Protein AF-A0A0C3Q0R7-F1 (afdb_monomer)

Nearest PDB structures (foldseek):
  3c3r-assembly1_A  TM=7.260E-01  e=2.417E-08  unclassified
  6ake-assembly1_A  TM=5.117E-01  e=6.377E+00  Mus musculus
  8oqz-assembly1_C  TM=2.314E-01  e=3.140E+00  Homo sapiens

Structure (mmCIF, N/CA/C/O backbone):
data_AF-A0A0C3Q0R7-F1
#
_entry.id   AF-A0A0C3Q0R7-F1
#
loop_
_atom_site.group_PDB
_atom_site.id
_atom_site.type_symbol
_atom_site.label_atom_id
_atom_site.label_alt_id
_atom_site.label_comp_id
_atom_site.label_asym_id
_atom_site.label_entity_id
_atom_site.label_seq_id
_atom_site.pdbx_PDB_ins_code
_atom_site.Cartn_x
_atom_site.Cartn_y
_atom_site.Cartn_z
_atom_site.occupancy
_atom_site.B_iso_or_equiv
_atom_site.auth_seq_id
_atom_site.auth_comp_id
_atom_site.auth_asym_id
_atom_site.auth_atom_id
_atom_site.pdbx_PDB_model_num
ATOM 1 N N . MET A 1 1 ? -7.349 5.955 12.474 1.00 66.50 1 MET A N 1
ATOM 2 C CA . MET A 1 1 ? -6.092 5.199 12.281 1.00 66.50 1 MET A CA 1
ATOM 3 C C . MET A 1 1 ? -5.450 5.709 11.003 1.00 66.50 1 MET A C 1
ATOM 5 O O . MET A 1 1 ? -6.170 5.816 10.019 1.00 66.50 1 MET A O 1
ATOM 9 N N . ALA A 1 2 ? -4.177 6.105 11.046 1.00 73.62 2 ALA A N 1
ATOM 10 C CA . ALA A 1 2 ? -3.435 6.557 9.869 1.00 73.62 2 ALA A CA 1
ATOM 11 C C . ALA A 1 2 ? -2.392 5.480 9.508 1.00 73.62 2 ALA A C 1
ATOM 13 O O . ALA A 1 2 ? -1.570 5.163 10.379 1.00 73.62 2 ALA A O 1
ATOM 14 N N . PRO A 1 3 ? -2.440 4.911 8.288 1.00 84.31 3 PRO A N 1
ATOM 15 C CA . PRO A 1 3 ? -1.432 3.984 7.781 1.00 84.31 3 PRO A CA 1
ATOM 16 C C . PRO A 1 3 ? -0.025 4.581 7.827 1.00 84.31 3 PRO A C 1
ATOM 18 O O . PRO A 1 3 ? 0.148 5.803 7.906 1.00 84.31 3 PRO A O 1
ATOM 21 N N . TYR A 1 4 ? 0.989 3.721 7.749 1.00 87.12 4 TYR A N 1
ATOM 22 C CA . TYR A 1 4 ? 2.384 4.157 7.690 1.00 87.12 4 TYR A CA 1
ATOM 23 C C . TYR A 1 4 ? 2.623 5.127 6.521 1.00 87.12 4 TYR A C 1
ATOM 25 O O . TYR A 1 4 ? 2.257 4.844 5.380 1.00 87.12 4 TYR A O 1
ATOM 33 N N . GLN A 1 5 ? 3.261 6.269 6.799 1.00 87.81 5 GLN A N 1
ATOM 34 C CA . GLN A 1 5 ? 3.593 7.254 5.774 1.00 87.81 5 GLN A CA 1
ATOM 35 C C . GLN A 1 5 ? 4.971 6.967 5.173 1.00 87.81 5 GLN A C 1
ATOM 37 O O . GLN A 1 5 ? 5.996 7.002 5.857 1.00 87.81 5 GLN A O 1
ATOM 42 N N . TYR A 1 6 ? 5.001 6.731 3.866 1.00 89.56 6 TYR A N 1
ATOM 43 C CA . TYR A 1 6 ? 6.220 6.429 3.129 1.00 89.56 6 TYR A CA 1
ATOM 44 C C . TYR A 1 6 ? 6.870 7.685 2.554 1.00 89.56 6 TYR A C 1
ATOM 46 O O . TYR A 1 6 ? 6.207 8.553 1.981 1.00 89.56 6 TYR A O 1
ATOM 54 N N . GLU A 1 7 ? 8.199 7.740 2.614 1.00 88.81 7 GLU A N 1
ATOM 55 C CA . GLU A 1 7 ? 8.972 8.634 1.755 1.00 88.81 7 GLU A CA 1
ATOM 56 C C . GLU A 1 7 ? 9.060 8.019 0.352 1.00 88.81 7 GLU A C 1
ATOM 58 O O . GLU A 1 7 ? 9.448 6.858 0.198 1.00 88.81 7 GLU A O 1
ATOM 63 N N . LEU A 1 8 ? 8.692 8.794 -0.672 1.00 90.69 8 LEU A N 1
ATOM 64 C CA . LEU A 1 8 ? 8.775 8.345 -2.060 1.00 90.69 8 LEU A CA 1
ATOM 65 C C . LEU A 1 8 ? 10.223 8.431 -2.561 1.00 90.69 8 LEU A C 1
ATOM 67 O O . LEU A 1 8 ? 10.875 9.466 -2.368 1.00 90.69 8 LEU A O 1
ATOM 71 N N . PRO A 1 9 ? 10.742 7.380 -3.219 1.00 91.06 9 PRO A N 1
ATOM 72 C CA . PRO A 1 9 ? 12.088 7.410 -3.764 1.00 91.06 9 PRO A CA 1
ATOM 73 C C . PRO A 1 9 ? 12.166 8.406 -4.931 1.00 91.06 9 PRO A C 1
ATOM 75 O O . PRO A 1 9 ? 11.176 8.752 -5.572 1.00 91.06 9 PRO A O 1
ATOM 78 N N . THR A 1 10 ? 13.374 8.887 -5.224 1.00 90.75 10 THR A N 1
ATOM 79 C CA . THR A 1 10 ? 13.629 9.758 -6.387 1.00 90.75 10 THR A CA 1
ATOM 80 C C . THR A 1 10 ? 14.649 9.111 -7.301 1.00 90.75 10 THR A C 1
ATOM 82 O O . THR A 1 10 ? 15.524 8.386 -6.828 1.00 90.75 10 THR A O 1
ATOM 85 N N . THR A 1 11 ? 14.575 9.422 -8.595 1.00 92.31 11 THR A N 1
ATOM 86 C CA . THR A 1 11 ? 15.391 8.755 -9.613 1.00 92.31 11 THR A CA 1
ATOM 87 C C . THR A 1 11 ? 16.306 9.697 -10.415 1.00 92.31 11 THR A C 1
ATOM 89 O O . THR A 1 11 ? 16.133 10.926 -10.450 1.00 92.31 11 THR A O 1
ATOM 92 N N . GLY A 1 12 ? 17.349 9.121 -11.015 1.00 90.31 12 GLY A N 1
ATOM 93 C CA . GLY A 1 12 ? 18.267 9.744 -11.968 1.00 90.31 12 GLY A CA 1
ATOM 94 C C . GLY A 1 12 ? 17.646 9.963 -13.352 1.00 90.31 12 GLY A C 1
ATOM 95 O O . GLY A 1 12 ? 16.579 9.434 -13.660 1.00 90.31 12 GLY A O 1
ATOM 96 N N . ALA A 1 13 ? 18.292 10.799 -14.170 1.00 91.94 13 ALA A N 1
ATOM 97 C CA . ALA A 1 13 ? 17.911 10.966 -15.574 1.00 91.94 13 ALA A CA 1
ATOM 98 C C . ALA A 1 13 ? 18.444 9.784 -16.384 1.00 91.94 13 ALA A C 1
ATOM 100 O O . ALA A 1 13 ? 19.581 9.384 -16.158 1.00 91.94 13 ALA A O 1
ATOM 101 N N . ILE A 1 14 ? 17.631 9.270 -17.303 1.00 92.44 14 ILE A N 1
ATOM 102 C CA . ILE A 1 14 ? 17.975 8.177 -18.212 1.00 92.44 14 ILE A CA 1
ATOM 103 C C . ILE A 1 14 ? 17.341 8.459 -19.566 1.00 92.44 14 ILE A C 1
ATOM 105 O O . ILE A 1 14 ? 16.272 9.066 -19.629 1.00 92.44 14 ILE A O 1
ATOM 109 N N . SER A 1 15 ? 18.017 7.995 -20.609 1.00 93.31 15 SER A N 1
ATOM 110 C CA . SER A 1 15 ? 17.580 8.038 -21.994 1.00 93.31 15 SER A CA 1
ATOM 111 C C . SER A 1 15 ? 17.579 6.615 -22.546 1.00 93.31 15 SER A C 1
ATOM 113 O O . SER A 1 15 ? 18.623 5.961 -22.592 1.00 93.31 15 SER A O 1
ATOM 115 N N . PHE A 1 16 ? 16.407 6.099 -22.924 1.00 93.69 16 PHE A N 1
ATOM 116 C CA . PHE A 1 16 ? 16.299 4.739 -23.459 1.00 93.69 16 PHE A CA 1
ATOM 117 C C . PHE A 1 16 ? 16.879 4.620 -24.864 1.00 93.69 16 PHE A C 1
ATOM 119 O O . PHE A 1 16 ? 17.366 3.549 -25.211 1.00 93.69 16 PHE A O 1
ATOM 126 N N . THR A 1 17 ? 16.912 5.709 -25.632 1.00 92.19 17 THR A N 1
ATOM 127 C CA . THR A 1 17 ? 17.579 5.761 -26.941 1.00 92.19 17 THR A CA 1
ATOM 128 C C . THR A 1 17 ? 19.101 5.644 -26.830 1.00 92.19 17 THR A C 1
ATOM 130 O O . THR A 1 17 ? 19.757 5.206 -27.769 1.00 92.19 17 THR A O 1
ATOM 133 N N . ASP A 1 18 ? 19.677 6.001 -25.677 1.00 91.06 18 ASP A N 1
ATOM 134 C CA . ASP A 1 18 ? 21.121 5.878 -25.441 1.00 91.06 18 ASP A CA 1
ATOM 135 C C . ASP A 1 18 ? 21.510 4.478 -24.947 1.00 91.06 18 ASP A C 1
ATOM 137 O O . ASP A 1 18 ? 22.647 4.035 -25.135 1.00 91.06 18 ASP A O 1
ATOM 141 N N . ILE A 1 19 ? 20.564 3.786 -24.312 1.00 91.75 19 ILE A N 1
ATOM 142 C CA . ILE A 1 19 ? 20.752 2.467 -23.705 1.00 91.75 19 ILE A CA 1
ATOM 143 C C . ILE A 1 19 ? 20.406 1.344 -24.685 1.00 91.75 19 ILE A C 1
ATOM 145 O O . ILE A 1 19 ? 21.130 0.350 -24.754 1.00 91.75 19 ILE A O 1
ATOM 149 N N . CYS A 1 20 ? 19.296 1.478 -25.409 1.00 93.38 20 CYS A N 1
ATOM 150 C CA . CYS A 1 20 ? 18.787 0.460 -26.318 1.00 93.38 20 CYS A CA 1
ATOM 151 C C . CYS A 1 20 ? 19.314 0.702 -27.732 1.00 93.38 20 CYS A C 1
ATOM 153 O O . CYS A 1 20 ? 19.370 1.832 -28.212 1.00 93.38 20 CYS A O 1
ATOM 155 N N . ILE A 1 21 ? 19.674 -0.380 -28.406 1.00 93.19 21 ILE A N 1
ATOM 156 C CA . ILE A 1 21 ? 20.042 -0.416 -29.812 1.00 93.19 21 ILE A CA 1
ATOM 157 C C . ILE A 1 21 ? 18.885 -1.086 -30.548 1.00 93.19 21 ILE A C 1
ATOM 159 O O . ILE A 1 21 ? 18.604 -2.270 -30.345 1.00 93.19 21 ILE A O 1
ATOM 163 N N . ASP A 1 22 ? 18.235 -0.309 -31.405 1.00 91.94 22 ASP A N 1
ATOM 164 C CA . ASP A 1 22 ? 17.217 -0.776 -32.337 1.00 91.94 22 ASP A CA 1
ATOM 165 C C . ASP A 1 22 ? 17.854 -0.960 -33.718 1.00 91.94 22 ASP A C 1
ATOM 167 O O . ASP A 1 22 ? 18.114 0.006 -34.433 1.00 91.94 22 ASP A O 1
ATOM 171 N N . GLY A 1 23 ? 18.139 -2.213 -34.080 1.00 86.19 23 GLY A N 1
ATOM 172 C CA . GLY A 1 23 ? 18.734 -2.545 -35.377 1.00 86.19 23 GLY A CA 1
ATOM 173 C C . GLY A 1 23 ? 17.768 -2.385 -36.555 1.00 86.19 23 GLY A C 1
ATOM 174 O O . GLY A 1 23 ? 18.213 -2.319 -37.697 1.00 86.19 23 GLY A O 1
ATOM 175 N N . THR A 1 24 ? 16.460 -2.322 -36.289 1.00 87.75 24 THR A N 1
ATOM 176 C CA . THR A 1 24 ? 15.409 -2.228 -37.316 1.00 87.75 24 THR A CA 1
ATOM 177 C C . THR A 1 24 ? 14.938 -0.792 -37.548 1.00 87.75 24 THR A C 1
ATOM 179 O O . THR A 1 24 ? 14.391 -0.488 -38.603 1.00 87.75 24 THR A O 1
ATOM 182 N N . GLY A 1 25 ? 15.132 0.086 -36.561 1.00 88.50 25 GLY A N 1
ATOM 183 C CA . GLY A 1 25 ? 14.628 1.461 -36.536 1.00 88.50 25 GLY A CA 1
ATOM 184 C C . GLY A 1 25 ? 13.137 1.589 -36.189 1.00 88.50 25 GLY A C 1
ATOM 185 O O . GLY A 1 25 ? 12.652 2.712 -36.023 1.00 88.50 25 GLY A O 1
ATOM 186 N N . SER A 1 26 ? 12.416 0.471 -36.043 1.00 91.88 26 SER A N 1
ATOM 187 C CA . SER A 1 26 ? 10.958 0.414 -35.850 1.00 91.88 26 SER A CA 1
ATOM 188 C C . SER A 1 26 ? 10.485 0.940 -34.489 1.00 91.88 26 SER A C 1
ATOM 190 O O . SER A 1 26 ? 9.342 1.371 -34.354 1.00 91.88 26 SER A O 1
ATOM 192 N N . TYR A 1 27 ? 11.353 0.929 -33.479 1.00 92.88 27 TYR A N 1
ATOM 193 C CA . TYR A 1 27 ? 11.039 1.259 -32.087 1.00 92.88 27 TYR A CA 1
ATOM 194 C C . TYR A 1 27 ? 11.544 2.640 -31.659 1.00 92.88 27 TYR A C 1
ATOM 196 O O . TYR A 1 27 ? 11.314 3.053 -30.522 1.00 92.88 27 TYR A O 1
ATOM 204 N N . THR A 1 28 ? 12.192 3.387 -32.558 1.00 92.62 28 THR A N 1
ATOM 205 C CA . THR A 1 28 ? 12.785 4.705 -32.266 1.00 92.62 28 THR A CA 1
ATOM 206 C C . THR A 1 28 ? 11.803 5.658 -31.572 1.00 92.62 28 THR A C 1
ATOM 208 O O . THR A 1 28 ? 12.134 6.245 -30.543 1.00 92.62 28 THR A O 1
ATOM 211 N N . VAL A 1 29 ? 10.574 5.780 -32.090 1.00 94.69 29 VAL A N 1
ATOM 212 C CA . VAL A 1 29 ? 9.539 6.658 -31.512 1.00 94.69 29 VAL A CA 1
ATOM 213 C C . VAL A 1 29 ? 9.119 6.173 -30.121 1.00 94.69 29 VAL A C 1
ATOM 215 O O . VAL A 1 29 ? 9.105 6.960 -29.176 1.00 94.69 29 VAL A O 1
ATOM 218 N N . ALA A 1 30 ? 8.878 4.870 -29.962 1.00 95.44 30 ALA A N 1
ATOM 219 C CA . ALA A 1 30 ? 8.476 4.279 -28.687 1.00 95.44 30 ALA A CA 1
ATOM 220 C C . ALA A 1 30 ? 9.549 4.447 -27.592 1.00 95.44 30 ALA A C 1
ATOM 222 O O . ALA A 1 30 ? 9.221 4.675 -26.427 1.00 95.44 30 ALA A O 1
ATOM 223 N N . LEU A 1 31 ? 10.839 4.394 -27.948 1.00 96.00 31 LEU A N 1
ATOM 224 C CA . LEU A 1 31 ? 11.947 4.641 -27.015 1.00 96.00 31 LEU A CA 1
ATOM 225 C C . LEU A 1 31 ? 12.021 6.112 -26.569 1.00 96.00 31 LEU A C 1
ATOM 227 O O . LEU A 1 31 ? 12.332 6.395 -25.405 1.00 96.00 31 LEU A O 1
ATOM 231 N N . VAL A 1 32 ? 11.709 7.057 -27.462 1.00 96.44 32 VAL A N 1
ATOM 232 C CA . VAL A 1 32 ? 11.604 8.489 -27.125 1.00 96.44 32 VAL A CA 1
ATOM 233 C C . VAL A 1 32 ? 10.407 8.746 -26.205 1.00 96.44 32 VAL A C 1
ATOM 235 O O . VAL A 1 32 ? 10.532 9.469 -25.211 1.00 96.44 32 VAL A O 1
ATOM 238 N N . GLU A 1 33 ? 9.263 8.118 -26.478 1.00 97.12 33 GLU A N 1
ATOM 239 C CA . GLU A 1 33 ? 8.074 8.196 -25.623 1.00 97.12 33 GLU A CA 1
ATOM 240 C C . GLU A 1 33 ? 8.340 7.618 -24.232 1.00 97.12 33 GLU A C 1
ATOM 242 O O . GLU A 1 33 ? 8.071 8.283 -23.232 1.00 97.12 33 GLU A O 1
ATOM 247 N N . ALA A 1 34 ? 8.970 6.442 -24.147 1.00 97.00 34 ALA A N 1
ATOM 248 C CA . ALA A 1 34 ? 9.371 5.836 -22.879 1.00 97.00 34 ALA A CA 1
ATOM 249 C C . ALA A 1 34 ? 10.320 6.744 -22.080 1.00 97.00 34 ALA A C 1
ATOM 251 O O . ALA A 1 34 ? 10.178 6.900 -20.864 1.00 97.00 34 ALA A O 1
ATOM 252 N N . THR A 1 35 ? 11.271 7.388 -22.767 1.00 96.94 35 THR A N 1
ATOM 253 C CA . THR A 1 35 ? 12.201 8.350 -22.158 1.00 96.94 35 THR A CA 1
ATOM 254 C C . THR A 1 35 ? 11.451 9.557 -21.599 1.00 96.94 35 THR A C 1
ATOM 256 O O . THR A 1 35 ? 11.692 9.969 -20.462 1.00 96.94 35 THR A O 1
ATOM 259 N N . THR A 1 36 ? 10.490 10.083 -22.359 1.00 97.44 36 THR A N 1
ATOM 260 C CA . THR A 1 36 ? 9.626 11.195 -21.944 1.00 97.44 36 THR A CA 1
ATOM 261 C C . THR A 1 36 ? 8.755 10.815 -20.744 1.00 97.44 36 THR A C 1
ATOM 263 O O . THR A 1 36 ? 8.732 11.537 -19.746 1.00 97.44 36 THR A O 1
ATOM 266 N N . ALA A 1 37 ? 8.095 9.656 -20.783 1.00 97.38 37 ALA A N 1
ATOM 267 C CA . ALA A 1 37 ? 7.264 9.148 -19.693 1.00 97.38 37 ALA A CA 1
ATOM 268 C C . ALA A 1 37 ? 8.073 8.987 -18.395 1.00 97.38 37 ALA A C 1
ATOM 270 O O . ALA A 1 37 ? 7.668 9.457 -17.327 1.00 97.38 37 ALA A O 1
ATOM 271 N N . ARG A 1 38 ? 9.282 8.424 -18.493 1.00 96.31 38 ARG A N 1
ATOM 272 C CA . ARG A 1 38 ? 10.194 8.291 -17.354 1.00 96.31 38 ARG A CA 1
ATOM 273 C C . ARG A 1 38 ? 10.691 9.645 -16.834 1.00 96.31 38 ARG A C 1
ATOM 275 O O . ARG A 1 38 ? 10.820 9.842 -15.622 1.00 96.31 38 ARG A O 1
ATOM 282 N N . ALA A 1 39 ? 10.976 10.593 -17.727 1.00 96.50 39 ALA A N 1
ATOM 283 C CA . ALA A 1 39 ? 11.376 11.950 -17.359 1.00 96.50 39 ALA A CA 1
ATOM 284 C C . ALA A 1 39 ? 10.256 12.689 -16.607 1.00 96.50 39 ALA A C 1
ATOM 286 O O . ALA A 1 39 ? 10.538 13.357 -15.607 1.00 96.50 39 ALA A O 1
ATOM 287 N N . ASN A 1 40 ? 9.000 12.500 -17.019 1.00 96.44 40 ASN A N 1
ATOM 288 C CA . ASN A 1 40 ? 7.822 13.028 -16.331 1.00 96.44 40 ASN A CA 1
ATOM 289 C C . ASN A 1 40 ? 7.688 12.445 -14.919 1.00 96.44 40 ASN A C 1
ATOM 291 O O . ASN A 1 40 ? 7.552 13.210 -13.960 1.00 96.44 40 ASN A O 1
ATOM 295 N N . LEU A 1 41 ? 7.832 11.121 -14.765 1.00 96.31 41 LEU A N 1
ATOM 296 C CA . LEU A 1 41 ? 7.839 10.463 -13.453 1.00 96.31 41 LEU A CA 1
ATOM 297 C C . LEU A 1 41 ? 8.922 11.052 -12.540 1.00 96.31 41 LEU A C 1
ATOM 299 O O . LEU A 1 41 ? 8.651 11.447 -11.406 1.00 96.31 41 LEU A O 1
ATOM 303 N N . ARG A 1 42 ? 10.150 11.192 -13.049 1.00 95.06 42 ARG A N 1
ATOM 304 C CA . ARG A 1 42 ? 11.252 11.822 -12.311 1.00 95.06 42 ARG A CA 1
ATOM 305 C C . ARG A 1 42 ? 10.936 13.260 -11.902 1.00 95.06 42 ARG A C 1
ATOM 307 O O . ARG A 1 42 ? 11.277 13.647 -10.783 1.00 95.06 42 ARG A O 1
ATOM 314 N N . SER A 1 43 ? 10.365 14.054 -12.807 1.00 94.31 43 SER A N 1
ATOM 315 C CA . SER A 1 43 ? 10.031 15.459 -12.557 1.00 94.31 43 SER A CA 1
ATOM 316 C C . SER A 1 43 ? 9.031 15.577 -11.410 1.00 94.31 43 SER A C 1
ATOM 318 O O . SER A 1 43 ? 9.299 16.271 -10.433 1.00 94.31 43 SER A O 1
ATOM 320 N N . ILE A 1 44 ? 7.958 14.785 -11.456 1.00 94.25 44 ILE A N 1
ATOM 321 C CA . ILE A 1 44 ? 6.906 14.788 -10.437 1.00 94.25 44 ILE A CA 1
ATOM 322 C C . ILE A 1 44 ? 7.430 14.282 -9.088 1.00 94.25 44 ILE A C 1
ATOM 324 O O . ILE A 1 44 ? 7.128 14.873 -8.055 1.00 94.25 44 ILE A O 1
ATOM 328 N N . LEU A 1 45 ? 8.275 13.246 -9.059 1.00 92.75 45 LEU A N 1
ATOM 329 C CA . LEU A 1 45 ? 8.886 12.777 -7.805 1.00 92.75 45 LEU A CA 1
ATOM 330 C C . LEU A 1 45 ? 9.828 13.822 -7.191 1.00 92.75 45 LEU A C 1
ATOM 332 O O . LEU A 1 45 ? 9.906 13.960 -5.968 1.00 92.75 45 LEU A O 1
ATOM 336 N N . LYS A 1 46 ? 10.545 14.583 -8.026 1.00 90.94 46 LYS A N 1
ATOM 337 C CA . LYS A 1 46 ? 11.366 15.707 -7.565 1.00 90.94 46 LYS A CA 1
ATOM 338 C C . LYS A 1 46 ? 10.510 16.859 -7.049 1.00 90.94 46 LYS A C 1
ATOM 340 O O . LYS A 1 46 ? 10.839 17.393 -5.994 1.00 90.94 46 LYS A O 1
ATOM 345 N N . GLU A 1 47 ? 9.455 17.222 -7.768 1.00 90.06 47 GLU A N 1
ATOM 346 C CA . GLU A 1 47 ? 8.487 18.246 -7.370 1.00 90.06 47 GLU A CA 1
ATOM 347 C C . GLU A 1 47 ? 7.869 17.883 -6.016 1.00 90.06 47 GLU A C 1
ATOM 349 O O . GLU A 1 47 ? 7.979 18.652 -5.069 1.00 90.06 47 GLU A O 1
ATOM 354 N N . HIS A 1 48 ? 7.372 16.654 -5.866 1.00 88.31 48 HIS A N 1
ATOM 355 C CA . HIS A 1 48 ? 6.814 16.137 -4.615 1.00 88.31 48 HIS A CA 1
ATOM 356 C C . HIS A 1 48 ? 7.813 16.160 -3.445 1.00 88.31 48 HIS A C 1
ATOM 358 O O . HIS A 1 48 ? 7.428 16.377 -2.297 1.00 88.31 48 HIS A O 1
ATOM 364 N N . LYS A 1 49 ? 9.107 15.929 -3.705 1.00 85.62 49 LYS A N 1
ATOM 365 C CA . LYS A 1 49 ? 10.144 15.966 -2.663 1.00 85.62 49 LYS A CA 1
ATOM 366 C C . LYS A 1 49 ? 10.438 17.383 -2.151 1.00 85.62 49 LYS A C 1
ATOM 368 O O . LYS A 1 49 ? 10.758 17.527 -0.975 1.00 85.62 49 LYS A O 1
ATOM 373 N N . HIS A 1 50 ? 10.398 18.393 -3.021 1.00 81.12 50 HIS A N 1
ATOM 374 C CA . HIS A 1 50 ? 10.780 19.772 -2.676 1.00 81.12 50 HIS A CA 1
ATOM 375 C C . HIS A 1 50 ? 9.576 20.702 -2.472 1.00 81.12 50 HIS A C 1
ATOM 377 O O . HIS A 1 50 ? 9.741 21.806 -1.961 1.00 81.12 50 HIS A O 1
ATOM 383 N N . GLY A 1 51 ? 8.379 20.276 -2.874 1.00 75.06 51 GLY A N 1
ATOM 384 C CA . GLY A 1 51 ? 7.149 21.036 -2.727 1.00 75.06 51 GLY A CA 1
ATOM 385 C C . GLY A 1 51 ? 6.742 21.170 -1.263 1.00 75.06 51 GLY A C 1
ATOM 386 O O . GLY A 1 51 ? 6.662 20.183 -0.537 1.00 75.06 51 GLY A O 1
ATOM 387 N N . ALA A 1 52 ? 6.461 22.403 -0.843 1.00 62.44 52 ALA A N 1
ATOM 388 C CA . ALA A 1 52 ? 5.944 22.720 0.490 1.00 62.44 52 ALA A CA 1
ATOM 389 C C . ALA A 1 52 ? 4.402 22.655 0.579 1.00 62.44 52 ALA A C 1
ATOM 391 O O . ALA A 1 52 ? 3.844 22.934 1.636 1.00 62.44 52 ALA A O 1
ATOM 392 N N . GLY A 1 53 ? 3.721 22.331 -0.528 1.00 67.69 53 GLY A N 1
ATOM 393 C CA . GLY A 1 53 ? 2.259 22.319 -0.642 1.00 67.69 53 GLY A CA 1
ATOM 394 C C . GLY A 1 53 ? 1.613 20.947 -0.433 1.00 67.69 53 GLY A C 1
ATOM 395 O O . GLY A 1 53 ? 2.270 19.966 -0.077 1.00 67.69 53 GLY A O 1
ATOM 396 N N . GLU A 1 54 ? 0.302 20.892 -0.679 1.00 74.38 54 GLU A N 1
ATOM 397 C CA . GLU A 1 54 ? -0.477 19.654 -0.644 1.00 74.38 54 GLU A CA 1
ATOM 398 C C . GLU A 1 54 ? 0.097 18.621 -1.624 1.00 74.38 54 GLU A C 1
ATOM 400 O O . GLU A 1 54 ? 0.417 18.917 -2.778 1.00 74.38 54 GLU A O 1
ATOM 405 N N . LYS A 1 55 ? 0.271 17.393 -1.137 1.00 84.12 55 LYS A N 1
ATOM 406 C CA . LYS A 1 55 ? 0.911 16.318 -1.892 1.00 84.12 55 LYS A CA 1
ATOM 407 C C . LYS A 1 55 ? -0.114 15.603 -2.764 1.00 84.12 55 LYS A C 1
ATOM 409 O O . LYS A 1 55 ? -0.911 14.811 -2.269 1.00 84.12 55 LYS A O 1
ATOM 414 N N . ASP A 1 56 ? -0.040 15.835 -4.070 1.00 89.38 56 ASP A N 1
ATOM 415 C CA . ASP A 1 56 ? -0.887 15.160 -5.055 1.00 89.38 56 ASP A CA 1
ATOM 416 C C . ASP A 1 56 ? -0.348 13.759 -5.403 1.00 89.38 56 ASP A C 1
ATOM 418 O O . ASP A 1 56 ? 0.381 13.549 -6.379 1.00 89.38 56 ASP A O 1
ATOM 422 N N . TYR A 1 57 ? -0.715 12.770 -4.585 1.00 93.94 57 TYR A N 1
ATOM 423 C CA . TYR A 1 57 ? -0.378 11.366 -4.836 1.00 93.94 57 TYR A CA 1
ATOM 424 C C . TYR A 1 57 ? -1.116 10.780 -6.048 1.00 93.94 57 TYR A C 1
ATOM 426 O O . TYR A 1 57 ? -0.616 9.837 -6.662 1.00 93.94 57 TYR A O 1
ATOM 434 N N . LEU A 1 58 ? -2.267 11.339 -6.443 1.00 94.88 58 LEU A N 1
ATOM 435 C CA . LEU A 1 58 ? -3.018 10.873 -7.611 1.00 94.88 58 LEU A CA 1
ATOM 436 C C . LEU A 1 58 ? -2.239 11.151 -8.901 1.00 94.88 58 LEU A C 1
ATOM 438 O O . LEU A 1 58 ? -2.173 10.290 -9.781 1.00 94.88 58 LEU A O 1
ATOM 442 N N . ARG A 1 59 ? -1.605 12.325 -9.006 1.00 95.44 59 ARG A N 1
ATOM 443 C CA . ARG A 1 59 ? -0.720 12.667 -10.128 1.00 95.44 59 ARG A CA 1
ATOM 444 C C . ARG A 1 59 ? 0.477 11.720 -10.223 1.00 95.44 59 ARG A C 1
ATOM 446 O O . ARG A 1 59 ? 0.861 11.341 -11.330 1.00 95.44 59 ARG A O 1
ATOM 453 N N . ILE A 1 60 ? 1.028 11.287 -9.089 1.00 95.69 60 ILE A N 1
ATOM 454 C CA . ILE A 1 60 ? 2.120 10.301 -9.044 1.00 95.69 60 ILE A CA 1
ATOM 455 C C . ILE A 1 60 ? 1.643 8.944 -9.558 1.00 95.69 60 ILE A C 1
ATOM 457 O O . ILE A 1 60 ? 2.285 8.387 -10.445 1.00 95.69 60 ILE A O 1
ATOM 461 N N . ILE A 1 61 ? 0.504 8.454 -9.057 1.00 97.25 61 ILE A N 1
ATOM 462 C CA . ILE A 1 61 ? -0.103 7.182 -9.482 1.00 97.25 61 ILE A CA 1
ATOM 463 C C . ILE A 1 61 ? -0.339 7.187 -10.994 1.00 97.25 61 ILE A C 1
ATOM 465 O O . ILE A 1 61 ? 0.194 6.332 -11.692 1.00 97.25 61 ILE A O 1
ATOM 469 N N . LYS A 1 62 ? -1.028 8.208 -11.523 1.00 97.31 62 LYS A N 1
ATOM 470 C CA . LYS A 1 62 ? -1.310 8.329 -12.964 1.00 97.31 62 LYS A CA 1
ATOM 471 C C . LYS A 1 62 ? -0.042 8.347 -13.817 1.00 97.31 62 LYS A C 1
ATOM 473 O O . LYS A 1 62 ? -0.016 7.765 -14.896 1.00 97.31 62 LYS A O 1
ATOM 478 N N . THR A 1 63 ? 1.005 9.021 -13.348 1.00 97.00 63 THR A N 1
ATOM 479 C CA . THR A 1 63 ? 2.271 9.105 -14.089 1.00 97.00 63 THR A CA 1
ATOM 480 C C . THR A 1 63 ? 3.024 7.778 -14.065 1.00 97.00 63 THR A C 1
ATOM 482 O O . THR A 1 63 ? 3.577 7.375 -15.085 1.00 97.00 63 THR A O 1
ATOM 485 N N . ALA A 1 64 ? 3.037 7.084 -12.925 1.00 96.88 64 ALA A N 1
ATOM 486 C CA . ALA A 1 64 ? 3.621 5.752 -12.819 1.00 96.88 64 ALA A CA 1
ATOM 487 C C . ALA A 1 64 ? 2.856 4.742 -13.691 1.00 96.88 64 ALA A C 1
ATOM 489 O O . ALA A 1 64 ? 3.485 4.030 -14.469 1.00 96.88 64 ALA A O 1
ATOM 490 N N . ASP A 1 65 ? 1.521 4.751 -13.645 1.00 96.50 65 ASP A N 1
ATOM 491 C CA . ASP A 1 65 ? 0.662 3.909 -14.487 1.00 96.50 65 ASP A CA 1
ATOM 492 C C . ASP A 1 65 ? 0.870 4.183 -15.984 1.00 96.50 65 ASP A C 1
ATOM 494 O O . ASP A 1 65 ? 0.867 3.252 -16.782 1.00 96.50 65 ASP A O 1
ATOM 498 N N . GLY A 1 66 ? 1.109 5.440 -16.374 1.00 96.88 66 GLY A N 1
ATOM 499 C CA . GLY A 1 66 ? 1.454 5.794 -17.753 1.00 96.88 66 GLY A CA 1
ATOM 500 C C . GLY A 1 66 ? 2.844 5.313 -18.183 1.00 96.88 66 GLY A C 1
ATOM 501 O O . GLY A 1 66 ? 3.056 5.018 -19.353 1.00 96.88 66 GLY A O 1
ATOM 502 N N . TYR A 1 67 ? 3.796 5.204 -17.253 1.00 97.94 67 TYR A N 1
ATOM 503 C CA . TYR A 1 67 ? 5.156 4.747 -17.546 1.00 97.94 67 TYR A CA 1
ATOM 504 C C . TYR A 1 67 ? 5.297 3.216 -17.558 1.00 97.94 67 TYR A C 1
ATOM 506 O O . TYR A 1 67 ? 6.063 2.679 -18.360 1.00 97.94 67 TYR A O 1
ATOM 514 N N . LEU A 1 68 ? 4.561 2.503 -16.700 1.00 97.75 68 LEU A N 1
ATOM 515 C CA . LEU A 1 68 ? 4.677 1.049 -16.540 1.00 97.75 68 LEU A CA 1
ATOM 516 C C . LEU A 1 68 ? 4.591 0.260 -17.864 1.00 97.75 68 LEU A C 1
ATOM 518 O O . LEU A 1 68 ? 5.464 -0.583 -18.084 1.00 97.75 68 LEU A O 1
ATOM 522 N N . PRO A 1 69 ? 3.632 0.524 -18.775 1.00 97.81 69 PRO A N 1
ATOM 523 C CA . PRO A 1 69 ? 3.559 -0.179 -20.055 1.00 97.81 69 PRO A CA 1
ATOM 524 C C . PRO A 1 69 ? 4.842 -0.063 -20.882 1.00 97.81 69 PRO A C 1
ATOM 526 O O . PRO A 1 69 ? 5.275 -1.054 -21.463 1.00 97.81 69 PRO A O 1
ATOM 529 N N . HIS A 1 70 ? 5.487 1.109 -20.882 1.00 97.38 70 HIS A N 1
ATOM 530 C CA . HIS A 1 70 ? 6.715 1.343 -21.640 1.00 97.38 70 HIS A CA 1
ATOM 531 C C . HIS A 1 70 ? 7.895 0.524 -21.110 1.00 97.38 70 HIS A C 1
ATOM 533 O O . HIS A 1 70 ? 8.645 -0.062 -21.887 1.00 97.38 70 HIS A O 1
ATOM 539 N N . ILE A 1 71 ? 8.085 0.461 -19.788 1.00 96.94 71 ILE A N 1
ATOM 540 C CA . ILE A 1 71 ? 9.190 -0.333 -19.233 1.00 96.94 71 ILE A CA 1
ATOM 541 C C . ILE A 1 71 ? 8.941 -1.836 -19.414 1.00 96.94 71 ILE A C 1
ATOM 543 O O . ILE A 1 71 ? 9.876 -2.566 -19.740 1.00 96.94 71 ILE A O 1
ATOM 547 N N . TYR A 1 72 ? 7.689 -2.297 -19.300 1.00 97.12 72 TYR A N 1
ATOM 548 C CA . TYR A 1 72 ? 7.336 -3.685 -19.616 1.00 97.12 72 TYR A CA 1
ATOM 549 C C . TYR A 1 72 ? 7.593 -4.023 -21.087 1.00 97.12 72 TYR A C 1
ATOM 551 O O . TYR A 1 72 ? 8.183 -5.066 -21.366 1.00 97.12 72 TYR A O 1
ATOM 559 N N . SER A 1 73 ? 7.205 -3.152 -22.025 1.00 96.06 73 SER A N 1
ATOM 560 C CA . SER A 1 73 ? 7.430 -3.394 -23.453 1.00 96.06 73 SER A CA 1
ATOM 561 C C . SER A 1 73 ? 8.917 -3.421 -23.796 1.00 96.06 73 SER A C 1
ATOM 563 O O . SER A 1 73 ? 9.351 -4.301 -24.531 1.00 96.06 73 SER A O 1
ATOM 565 N N . ILE A 1 74 ? 9.725 -2.526 -23.215 1.00 96.06 74 ILE A N 1
ATOM 566 C CA . ILE A 1 74 ? 11.182 -2.536 -23.412 1.00 96.06 74 ILE A CA 1
ATOM 567 C C . ILE A 1 74 ? 11.788 -3.844 -22.887 1.00 96.06 74 ILE A C 1
ATOM 569 O O . ILE A 1 74 ? 12.576 -4.470 -23.592 1.00 96.06 74 ILE A O 1
ATOM 573 N N . ILE A 1 75 ? 11.407 -4.292 -21.684 1.00 95.62 75 ILE A N 1
ATOM 574 C CA . ILE A 1 75 ? 11.881 -5.571 -21.126 1.00 95.62 75 ILE A CA 1
ATOM 575 C C . ILE A 1 75 ? 11.496 -6.742 -22.041 1.00 95.62 75 ILE A C 1
ATOM 577 O O . ILE A 1 75 ? 12.331 -7.612 -22.301 1.00 95.62 75 ILE A O 1
ATOM 581 N N . ALA A 1 76 ? 10.265 -6.755 -22.556 1.00 95.56 76 ALA A N 1
ATOM 582 C CA . ALA A 1 76 ? 9.786 -7.795 -23.460 1.00 95.56 76 ALA A CA 1
ATOM 583 C C . ALA A 1 76 ? 10.574 -7.817 -24.780 1.00 95.56 76 ALA A C 1
ATOM 585 O O . ALA A 1 76 ? 11.085 -8.870 -25.153 1.00 95.56 76 ALA A O 1
ATOM 586 N N . CYS A 1 77 ? 10.757 -6.667 -25.437 1.00 94.94 77 CYS A N 1
ATOM 587 C CA . CYS A 1 77 ? 11.525 -6.564 -26.681 1.00 94.94 77 CYS A CA 1
ATOM 588 C C . CYS A 1 77 ? 12.999 -6.948 -26.493 1.00 94.94 77 CYS A C 1
ATOM 590 O O . CYS A 1 77 ? 13.574 -7.613 -27.352 1.00 94.94 77 CYS A O 1
ATOM 592 N N . VAL A 1 78 ? 13.614 -6.584 -25.361 1.00 93.94 78 VAL A N 1
ATOM 593 C CA . VAL A 1 78 ? 14.988 -7.008 -25.039 1.00 93.94 78 VAL A CA 1
ATOM 594 C C . VAL A 1 78 ? 15.062 -8.519 -24.818 1.00 93.94 78 VAL A C 1
ATOM 596 O O . VAL A 1 78 ? 15.982 -9.171 -25.303 1.00 93.94 78 VAL A O 1
ATOM 599 N N . THR A 1 79 ? 14.077 -9.099 -24.132 1.00 92.38 79 THR A N 1
ATOM 600 C CA . THR A 1 79 ? 14.020 -10.550 -23.884 1.00 92.38 79 THR A CA 1
ATOM 601 C C . THR A 1 79 ? 13.763 -11.341 -25.172 1.00 92.38 79 THR A C 1
ATOM 603 O O . THR A 1 79 ? 14.304 -12.431 -25.337 1.00 92.38 79 THR A O 1
ATOM 606 N N . ALA A 1 80 ? 12.978 -10.785 -26.099 1.00 93.62 80 ALA A N 1
ATOM 607 C CA . ALA A 1 80 ? 12.723 -11.355 -27.421 1.00 93.62 80 ALA A CA 1
ATOM 608 C C . ALA A 1 80 ? 13.899 -11.180 -28.404 1.00 93.62 80 ALA A C 1
ATOM 610 O O . ALA A 1 80 ? 13.895 -11.786 -29.473 1.00 93.62 80 ALA A O 1
ATOM 611 N N . GLY A 1 81 ? 14.906 -10.369 -28.058 1.00 91.50 81 GLY A N 1
ATOM 612 C CA . GLY A 1 81 ? 16.045 -10.062 -28.927 1.00 91.50 81 GLY A CA 1
ATOM 613 C C . GLY A 1 81 ? 15.746 -9.041 -30.030 1.00 91.50 81 GLY A C 1
ATOM 614 O O . GLY A 1 81 ? 16.576 -8.845 -30.914 1.00 91.50 81 GLY A O 1
ATOM 615 N N . GLU A 1 82 ? 14.589 -8.376 -29.984 1.00 93.25 82 GLU A N 1
ATOM 616 C CA . GLU A 1 82 ? 14.219 -7.302 -30.917 1.00 93.25 82 GLU A CA 1
ATOM 617 C C . GLU A 1 82 ? 14.977 -6.002 -30.620 1.00 93.25 82 GLU A C 1
ATOM 619 O O . GLU A 1 82 ? 15.333 -5.252 -31.528 1.00 93.25 82 GLU A O 1
ATOM 624 N N . LEU A 1 83 ? 15.255 -5.755 -29.337 1.00 94.00 83 LEU A N 1
ATOM 625 C CA . LEU A 1 83 ? 16.138 -4.691 -28.875 1.00 94.00 83 LEU A CA 1
ATOM 626 C C . LEU A 1 83 ? 17.383 -5.305 -28.242 1.00 94.00 83 LEU A C 1
ATOM 628 O O . LEU A 1 83 ? 17.301 -6.271 -27.486 1.00 94.00 83 LEU A O 1
ATOM 632 N N . SER A 1 84 ? 18.541 -4.703 -28.491 1.00 92.31 84 SER A N 1
ATOM 633 C CA . SER A 1 84 ? 19.779 -5.055 -27.788 1.00 92.31 84 SER A CA 1
ATOM 634 C C . SER A 1 84 ? 20.213 -3.919 -26.865 1.00 92.31 84 SER A C 1
ATOM 636 O O . SER A 1 84 ? 19.853 -2.763 -27.067 1.00 92.31 84 SER A O 1
ATOM 638 N N . LEU A 1 85 ? 20.953 -4.233 -25.803 1.00 91.19 85 LEU A N 1
ATOM 639 C CA . LEU A 1 85 ? 21.445 -3.234 -24.854 1.00 91.19 85 LEU A CA 1
ATOM 640 C C . LEU A 1 85 ? 22.884 -2.858 -25.213 1.00 91.19 85 LEU A C 1
ATOM 642 O O . LEU A 1 85 ? 23.739 -3.732 -25.333 1.00 91.19 85 LEU A O 1
ATOM 646 N N . ARG A 1 86 ? 23.167 -1.556 -25.347 1.00 88.06 86 ARG A N 1
ATOM 647 C CA . ARG A 1 86 ? 24.520 -1.041 -25.629 1.00 88.06 86 ARG A CA 1
ATOM 648 C C . ARG A 1 86 ? 25.499 -1.354 -24.497 1.00 88.06 86 ARG A C 1
ATOM 650 O O . ARG A 1 86 ? 26.666 -1.638 -24.738 1.00 88.06 86 ARG A O 1
ATOM 657 N N . ALA A 1 87 ? 25.012 -1.271 -23.266 1.00 82.44 87 ALA A N 1
ATOM 658 C CA . ALA A 1 87 ? 25.710 -1.635 -22.043 1.00 82.44 87 ALA A CA 1
ATOM 659 C C . ALA A 1 87 ? 24.672 -2.047 -20.992 1.00 82.44 87 ALA A C 1
ATOM 661 O O . ALA A 1 87 ? 23.480 -1.782 -21.162 1.00 82.44 87 ALA A O 1
ATOM 662 N N . SER A 1 88 ? 25.116 -2.662 -19.892 1.00 82.19 88 SER A N 1
ATOM 663 C CA . SER A 1 88 ? 24.227 -2.941 -18.759 1.00 82.19 88 SER A CA 1
ATOM 664 C C . SER A 1 88 ? 23.654 -1.620 -18.222 1.00 82.19 88 SER A C 1
ATOM 666 O O . SER A 1 88 ? 24.430 -0.769 -17.776 1.00 82.19 88 SER A O 1
ATOM 668 N N . PRO A 1 89 ? 22.329 -1.395 -18.296 1.00 86.88 89 PRO A N 1
ATOM 669 C CA . PRO A 1 89 ? 21.747 -0.123 -17.908 1.00 86.88 89 PRO A CA 1
ATOM 670 C C . PRO A 1 89 ? 21.782 0.034 -16.396 1.00 86.88 89 PRO A C 1
ATOM 672 O O . PRO A 1 89 ? 21.320 -0.843 -15.667 1.00 86.88 89 PRO A O 1
ATOM 675 N N . VAL A 1 90 ? 22.297 1.170 -15.933 1.00 88.81 90 VAL A N 1
ATOM 676 C CA . VAL A 1 90 ? 22.419 1.484 -14.510 1.00 88.81 90 VAL A CA 1
ATOM 677 C C . VAL A 1 90 ? 21.387 2.534 -14.127 1.00 88.81 90 VAL A C 1
ATOM 679 O O . VAL A 1 90 ? 21.400 3.654 -14.638 1.00 88.81 90 VAL A O 1
ATOM 682 N N . PHE A 1 91 ? 20.497 2.172 -13.205 1.00 89.81 91 PHE A N 1
ATOM 683 C CA . PHE A 1 91 ? 19.432 3.037 -12.719 1.00 89.81 91 PHE A CA 1
ATOM 684 C C . PHE A 1 91 ? 19.767 3.574 -11.334 1.00 89.81 91 PHE A C 1
ATOM 686 O O . PHE A 1 91 ? 19.923 2.815 -10.383 1.00 89.81 91 PHE A O 1
ATOM 693 N N . SER A 1 92 ? 19.835 4.899 -11.212 1.00 90.12 92 SER A N 1
ATOM 694 C CA . SER A 1 92 ? 20.113 5.558 -9.936 1.00 90.12 92 SER A CA 1
ATOM 695 C C . SER A 1 92 ? 18.815 5.875 -9.200 1.00 90.12 92 SER A C 1
ATOM 697 O O . SER A 1 92 ? 18.054 6.750 -9.631 1.00 90.12 92 SER A O 1
ATOM 699 N N . TRP A 1 93 ? 18.566 5.196 -8.082 1.00 91.06 93 TRP A N 1
ATOM 700 C CA . TRP A 1 93 ? 17.392 5.397 -7.229 1.00 91.06 93 TRP A CA 1
ATOM 701 C C . TRP A 1 93 ? 17.809 5.719 -5.796 1.00 91.06 93 TRP A C 1
ATOM 703 O O . TRP A 1 93 ? 18.862 5.306 -5.326 1.00 91.06 93 TRP A O 1
ATOM 713 N N . ARG A 1 94 ? 17.002 6.509 -5.087 1.00 87.62 94 ARG A N 1
ATOM 714 C CA . ARG A 1 94 ? 17.221 6.781 -3.660 1.00 87.62 94 ARG A CA 1
ATOM 715 C C . ARG A 1 94 ? 16.516 5.747 -2.800 1.00 87.62 94 ARG A C 1
ATOM 717 O O . ARG A 1 94 ? 15.301 5.615 -2.929 1.00 87.62 94 ARG A O 1
ATOM 724 N N . SER A 1 95 ? 17.254 5.123 -1.884 1.00 82.56 95 SER A N 1
ATOM 725 C CA . SER A 1 95 ? 16.660 4.248 -0.877 1.00 82.56 95 SER A CA 1
ATOM 726 C C . SER A 1 95 ? 15.920 5.047 0.193 1.00 82.56 95 SER A C 1
ATOM 728 O O . SER A 1 95 ? 16.385 6.111 0.630 1.00 82.56 95 SER A O 1
ATOM 730 N N . THR A 1 96 ? 14.742 4.556 0.590 1.00 84.19 96 THR A N 1
ATOM 731 C CA . THR A 1 96 ? 13.865 5.219 1.570 1.00 84.19 96 THR A CA 1
ATOM 732 C C . THR A 1 96 ? 13.634 4.409 2.843 1.00 84.19 96 THR A C 1
ATOM 734 O O . THR A 1 96 ? 13.297 5.013 3.867 1.00 84.19 96 THR A O 1
ATOM 737 N N . LEU A 1 97 ? 13.875 3.090 2.819 1.00 76.62 97 LEU A N 1
ATOM 738 C CA . LEU A 1 97 ? 13.717 2.201 3.977 1.00 76.62 97 LEU A CA 1
ATOM 739 C C . LEU A 1 97 ? 15.036 1.682 4.564 1.00 76.62 97 LEU A C 1
ATOM 741 O O . LEU A 1 97 ? 14.978 1.012 5.593 1.00 76.62 97 LEU A O 1
ATOM 745 N N . SER A 1 98 ? 16.199 1.996 3.989 1.00 75.12 98 SER A N 1
ATOM 746 C CA . SER A 1 98 ? 17.486 1.710 4.635 1.00 75.12 98 SER A CA 1
ATOM 747 C C . SER A 1 98 ? 17.639 2.502 5.940 1.00 75.12 98 SER A C 1
ATOM 749 O O . SER A 1 98 ? 17.235 3.673 6.016 1.00 75.12 98 SER A O 1
ATOM 751 N N . SER A 1 99 ? 18.216 1.881 6.973 1.00 63.41 99 SER A N 1
ATOM 752 C CA . SER A 1 99 ? 18.492 2.552 8.241 1.00 63.41 99 SER A CA 1
ATOM 753 C C . SER A 1 99 ? 19.447 3.730 8.022 1.00 63.41 99 SER A C 1
ATOM 755 O O . SER A 1 99 ? 20.270 3.763 7.102 1.00 63.41 99 SER A O 1
ATOM 757 N N . ARG A 1 100 ? 19.218 4.794 8.794 1.00 62.66 100 ARG A N 1
ATOM 758 C CA . ARG A 1 100 ? 19.879 6.088 8.625 1.00 62.66 100 ARG A CA 1
ATOM 759 C C . ARG A 1 100 ? 20.769 6.326 9.830 1.00 62.66 100 ARG A C 1
ATOM 761 O O . ARG A 1 100 ? 20.264 6.420 10.945 1.00 62.66 100 ARG A O 1
ATOM 768 N N . GLY A 1 101 ? 22.058 6.543 9.595 1.00 50.16 101 GLY A N 1
ATOM 769 C CA . GLY A 1 101 ? 22.858 7.334 10.523 1.00 50.16 101 GLY A CA 1
ATOM 770 C C . GLY A 1 101 ? 22.329 8.774 10.553 1.00 50.16 101 GLY A C 1
ATOM 771 O O . GLY A 1 101 ? 21.874 9.296 9.535 1.00 50.16 101 GLY A O 1
ATOM 772 N N . PHE A 1 102 ? 22.397 9.435 11.710 1.00 42.75 102 PHE A N 1
ATOM 773 C CA . PHE A 1 102 ? 21.816 10.765 11.972 1.00 42.75 102 PHE A CA 1
ATOM 774 C C . PHE A 1 102 ? 22.343 11.902 11.056 1.00 42.75 102 PHE A C 1
ATOM 776 O O . PHE A 1 102 ? 21.817 13.012 11.097 1.00 42.75 102 PHE A O 1
ATOM 783 N N . ALA A 1 103 ? 23.362 11.646 10.222 1.00 38.62 103 ALA A N 1
ATOM 784 C CA . ALA A 1 103 ? 24.096 12.653 9.451 1.00 38.62 103 ALA A CA 1
ATOM 785 C C . ALA A 1 103 ? 24.151 12.426 7.924 1.00 38.62 103 ALA A C 1
ATOM 787 O O . ALA A 1 103 ? 24.672 13.289 7.216 1.00 38.62 103 ALA A O 1
ATOM 788 N N . THR A 1 104 ? 23.632 11.317 7.382 1.00 47.00 104 THR A N 1
ATOM 789 C CA . THR A 1 104 ? 23.838 10.995 5.956 1.00 47.00 104 THR A CA 1
ATOM 790 C C . THR A 1 104 ? 22.556 11.199 5.141 1.00 47.00 104 THR A C 1
ATOM 792 O O . THR A 1 104 ? 21.537 10.568 5.435 1.00 47.00 104 THR A O 1
ATOM 795 N N . PRO A 1 105 ? 22.554 12.063 4.105 1.00 52.50 105 PRO A N 1
ATOM 796 C CA . PRO A 1 105 ? 21.421 12.151 3.189 1.00 52.50 105 PRO A CA 1
ATOM 797 C C . PRO A 1 105 ? 21.213 10.803 2.486 1.00 52.50 105 PRO A C 1
ATOM 799 O O . PRO A 1 105 ? 22.190 10.136 2.158 1.00 52.50 105 PRO A O 1
ATOM 802 N N . SER A 1 106 ? 19.949 10.431 2.230 1.00 59.75 106 SER A N 1
ATOM 803 C CA . SER A 1 106 ? 19.560 9.201 1.510 1.00 59.75 106 SER A CA 1
ATOM 804 C C . SER A 1 106 ? 20.512 8.928 0.340 1.00 59.75 106 SER A C 1
ATOM 806 O O . SER A 1 106 ? 20.580 9.731 -0.606 1.00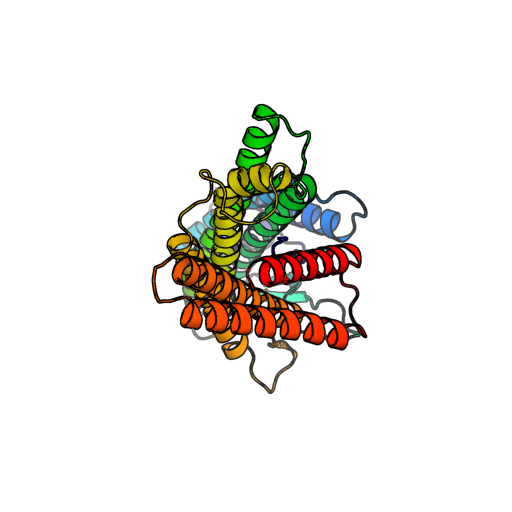 59.75 106 SER A O 1
ATOM 808 N N . SER A 1 107 ? 21.280 7.839 0.445 1.00 65.75 107 SER A N 1
ATOM 809 C CA . SER A 1 107 ? 22.258 7.450 -0.562 1.00 65.75 107 SER A CA 1
ATOM 810 C C . SER A 1 107 ? 21.519 7.058 -1.836 1.00 65.75 107 SER A C 1
ATOM 812 O O . SER A 1 107 ? 20.475 6.401 -1.824 1.00 65.75 107 SER A O 1
ATOM 814 N N . ARG A 1 108 ? 22.028 7.545 -2.966 1.00 76.94 108 ARG A N 1
ATOM 815 C CA . ARG A 1 108 ? 21.623 7.001 -4.254 1.00 76.94 108 ARG A CA 1
ATOM 816 C C . ARG A 1 108 ? 22.301 5.654 -4.403 1.00 76.94 108 ARG A C 1
ATOM 818 O O . ARG A 1 108 ? 23.514 5.570 -4.237 1.00 76.94 108 ARG A O 1
ATOM 825 N N . THR A 1 109 ? 21.511 4.639 -4.696 1.00 81.38 109 THR A N 1
ATOM 826 C CA . THR A 1 109 ? 22.006 3.328 -5.072 1.00 81.38 109 THR A CA 1
ATOM 827 C C . THR A 1 109 ? 21.882 3.211 -6.577 1.00 81.38 109 THR A C 1
ATOM 829 O O . THR A 1 109 ? 20.805 3.409 -7.147 1.00 81.38 109 THR A O 1
ATOM 832 N N . ASP A 1 110 ? 23.004 2.907 -7.206 1.00 84.25 110 ASP A N 1
ATOM 833 C CA . ASP A 1 110 ? 23.067 2.617 -8.623 1.00 84.25 110 ASP A CA 1
ATOM 834 C C . ASP A 1 110 ? 22.830 1.123 -8.802 1.00 84.25 110 ASP A C 1
ATOM 836 O O . ASP A 1 110 ? 23.609 0.287 -8.343 1.00 84.25 110 ASP A O 1
ATOM 840 N N . VAL A 1 111 ? 21.698 0.793 -9.414 1.00 83.94 111 VAL A N 1
ATOM 841 C CA . VAL A 1 111 ? 21.233 -0.579 -9.537 1.00 83.94 111 VAL A CA 1
ATOM 842 C C . VAL A 1 111 ? 21.186 -0.958 -11.020 1.00 83.94 111 VAL A C 1
ATOM 844 O O . VAL A 1 111 ? 20.362 -0.412 -11.760 1.00 83.94 111 VAL A O 1
ATOM 847 N N . PRO A 1 112 ? 22.074 -1.853 -11.490 1.00 84.69 112 PRO A N 1
ATOM 848 C CA . PRO A 1 112 ? 22.036 -2.352 -12.856 1.00 84.69 112 PRO A CA 1
ATOM 849 C C . PRO A 1 112 ? 20.814 -3.248 -13.087 1.00 84.69 112 PRO A C 1
ATOM 851 O O . PRO A 1 112 ? 20.520 -4.095 -12.241 1.00 84.69 112 PRO A O 1
ATOM 854 N N . SER A 1 113 ? 20.156 -3.074 -14.242 1.00 88.69 113 SER A N 1
ATOM 855 C CA . SER A 1 113 ? 19.040 -3.861 -14.817 1.00 88.69 113 SER A CA 1
ATOM 856 C C . SER A 1 113 ? 17.788 -3.024 -15.093 1.00 88.69 113 SER A C 1
ATOM 858 O O . SER A 1 113 ? 17.366 -2.221 -14.266 1.00 88.69 113 SER A O 1
ATOM 860 N N . LEU A 1 114 ? 17.115 -3.298 -16.216 1.00 92.31 114 LEU A N 1
ATOM 861 C CA . LEU A 1 114 ? 15.776 -2.767 -16.515 1.00 92.31 114 LEU A CA 1
ATOM 862 C C . LEU A 1 114 ? 14.744 -3.161 -15.444 1.00 92.31 114 LEU A C 1
ATOM 864 O O . LEU A 1 114 ? 13.873 -2.366 -15.090 1.00 92.31 114 LEU A O 1
ATOM 868 N N . TYR A 1 115 ? 14.882 -4.363 -14.875 1.00 93.12 115 TYR A N 1
ATOM 869 C CA . TYR A 1 115 ? 14.022 -4.834 -13.791 1.00 93.12 115 TYR A CA 1
ATOM 870 C C . TYR A 1 115 ? 14.189 -4.013 -12.510 1.00 93.12 115 TYR A C 1
ATOM 872 O O . TYR A 1 115 ? 13.244 -3.923 -11.732 1.00 93.12 115 TYR A O 1
ATOM 880 N N . ALA A 1 116 ? 15.348 -3.381 -12.297 1.00 91.38 116 ALA A N 1
ATOM 881 C CA . ALA A 1 116 ? 15.538 -2.479 -11.167 1.00 91.38 116 ALA A CA 1
ATOM 882 C C . ALA A 1 116 ? 14.631 -1.248 -11.294 1.00 91.38 116 ALA A C 1
ATOM 884 O O . ALA A 1 116 ? 13.973 -0.857 -10.331 1.00 91.38 116 ALA A O 1
ATOM 885 N N . ASP A 1 117 ? 14.548 -0.666 -12.493 1.00 93.94 117 ASP A N 1
ATOM 886 C CA . ASP A 1 117 ? 13.688 0.489 -12.751 1.00 93.94 117 ASP A CA 1
ATOM 887 C C . ASP A 1 117 ? 12.205 0.144 -12.624 1.00 93.94 117 ASP A C 1
ATOM 889 O O . ASP A 1 117 ? 11.443 0.892 -12.006 1.00 93.94 117 ASP A O 1
ATOM 893 N N . LEU A 1 118 ? 11.810 -1.021 -13.148 1.00 96.12 118 LEU A N 1
ATOM 894 C CA . LEU A 1 118 ? 10.464 -1.562 -12.979 1.00 96.12 118 LEU A CA 1
ATOM 895 C C . LEU A 1 118 ? 10.135 -1.768 -11.493 1.00 96.12 118 LEU A C 1
ATOM 897 O O . LEU A 1 118 ? 9.099 -1.300 -11.019 1.00 96.12 118 LEU A O 1
ATOM 901 N N . ALA A 1 119 ? 11.027 -2.421 -10.745 1.00 95.44 119 ALA A N 1
ATOM 902 C CA . ALA A 1 119 ? 10.841 -2.717 -9.330 1.00 95.44 119 ALA A CA 1
ATOM 903 C C . ALA A 1 119 ? 10.673 -1.443 -8.490 1.00 95.44 119 ALA A C 1
ATOM 905 O O . ALA A 1 119 ? 9.730 -1.341 -7.705 1.00 95.44 119 ALA A O 1
ATOM 906 N N . PHE A 1 120 ? 11.530 -0.438 -8.690 1.00 94.81 120 PHE A N 1
ATOM 907 C CA . PHE A 1 120 ? 11.401 0.847 -8.001 1.00 94.81 120 PHE A CA 1
ATOM 908 C C . PHE A 1 120 ? 10.158 1.635 -8.423 1.00 94.81 120 PHE A C 1
ATOM 910 O O . PHE A 1 120 ? 9.552 2.307 -7.586 1.00 94.81 120 PHE A O 1
ATOM 917 N N . THR A 1 121 ? 9.747 1.551 -9.689 1.00 96.56 121 THR A N 1
ATOM 918 C CA . THR A 1 121 ? 8.515 2.197 -10.167 1.00 96.56 121 THR A CA 1
ATOM 919 C C . THR A 1 121 ? 7.285 1.585 -9.495 1.00 96.56 121 THR A C 1
ATOM 921 O O . THR A 1 121 ? 6.457 2.321 -8.960 1.00 96.56 121 THR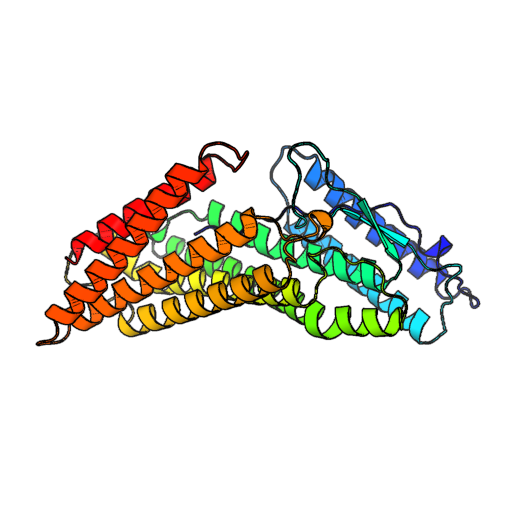 A O 1
ATOM 924 N N . LEU A 1 122 ? 7.198 0.252 -9.435 1.00 97.62 122 LEU A N 1
ATOM 925 C CA . LEU A 1 122 ? 6.123 -0.459 -8.733 1.00 97.62 122 LEU A CA 1
ATOM 926 C C . LEU A 1 122 ? 6.136 -0.175 -7.227 1.00 97.62 122 LEU A C 1
ATOM 928 O O . LEU A 1 122 ? 5.088 0.074 -6.635 1.00 97.62 122 LEU A O 1
ATOM 932 N N . LEU A 1 123 ? 7.318 -0.138 -6.610 1.00 95.69 123 LEU A N 1
ATOM 933 C CA . LEU A 1 123 ? 7.462 0.226 -5.203 1.00 95.69 123 LEU A CA 1
ATOM 934 C C . LEU A 1 123 ? 6.950 1.652 -4.935 1.00 95.69 123 LEU A C 1
ATOM 936 O O . LEU A 1 123 ? 6.214 1.890 -3.980 1.00 95.69 123 LEU A O 1
ATOM 940 N N . THR A 1 124 ? 7.293 2.596 -5.815 1.00 95.88 124 THR A N 1
ATOM 941 C CA . THR A 1 124 ? 6.820 3.987 -5.750 1.00 95.88 124 THR A CA 1
ATOM 942 C C . THR A 1 124 ? 5.302 4.068 -5.884 1.00 95.88 124 THR A C 1
ATOM 944 O O . THR A 1 124 ? 4.663 4.817 -5.147 1.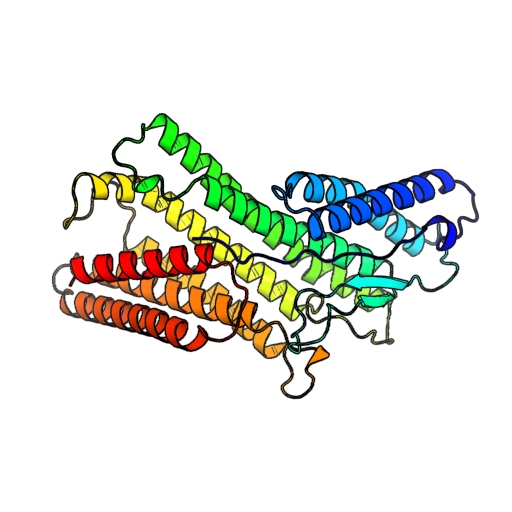00 95.88 124 THR A O 1
ATOM 947 N N . LEU A 1 125 ? 4.724 3.285 -6.798 1.00 97.25 125 LEU A N 1
ATOM 948 C CA . LEU A 1 125 ? 3.281 3.192 -6.991 1.00 97.25 125 LEU A CA 1
ATOM 949 C C . LEU A 1 125 ? 2.583 2.675 -5.723 1.00 97.25 125 LEU A C 1
ATOM 951 O O . LEU A 1 125 ? 1.618 3.284 -5.264 1.00 97.25 125 LEU A O 1
ATOM 955 N N . ALA A 1 126 ? 3.101 1.605 -5.113 1.00 97.19 126 ALA A N 1
ATOM 956 C CA . ALA A 1 126 ? 2.556 1.056 -3.873 1.00 97.19 126 ALA A CA 1
ATOM 957 C C . ALA A 1 126 ? 2.634 2.063 -2.709 1.00 97.19 126 ALA A C 1
ATOM 959 O O . ALA A 1 126 ? 1.645 2.266 -2.003 1.00 97.19 126 ALA A O 1
ATOM 960 N N . TYR A 1 127 ? 3.757 2.775 -2.558 1.00 95.50 127 TYR A N 1
ATOM 961 C CA . TYR A 1 127 ? 3.883 3.853 -1.569 1.00 95.50 127 TYR A CA 1
ATOM 962 C C . TYR A 1 127 ? 2.901 4.998 -1.817 1.00 95.50 127 TYR A C 1
ATOM 964 O O . TYR A 1 127 ? 2.323 5.529 -0.867 1.00 95.50 127 TYR A O 1
ATOM 972 N N . ALA A 1 128 ? 2.692 5.385 -3.077 1.00 96.31 128 ALA A N 1
ATOM 973 C CA . ALA A 1 128 ? 1.738 6.429 -3.426 1.00 96.31 128 ALA A CA 1
ATOM 974 C C . ALA A 1 128 ? 0.297 6.012 -3.087 1.00 96.31 128 ALA A C 1
ATOM 976 O O . ALA A 1 128 ? -0.446 6.827 -2.542 1.00 96.31 128 ALA A O 1
ATOM 977 N N . TYR A 1 129 ? -0.079 4.747 -3.314 1.00 97.50 129 TYR A N 1
ATOM 978 C CA . TYR A 1 129 ? -1.376 4.210 -2.890 1.00 97.50 129 TYR A CA 1
ATOM 979 C C . TYR A 1 129 ? -1.563 4.253 -1.367 1.00 97.50 129 TYR A C 1
ATOM 981 O O . TYR A 1 129 ? -2.592 4.744 -0.894 1.00 97.50 129 TYR A O 1
ATOM 989 N N . SER A 1 130 ? -0.570 3.800 -0.595 1.00 96.31 130 SER A N 1
ATOM 990 C CA . SER A 1 130 ? -0.617 3.855 0.872 1.00 96.31 130 SER A CA 1
ATOM 991 C C . SER A 1 130 ? -0.715 5.291 1.390 1.00 96.31 130 SER A C 1
ATOM 993 O O . SER A 1 130 ? -1.564 5.593 2.226 1.00 96.31 130 SER A O 1
ATOM 995 N N . ASN A 1 131 ? 0.087 6.207 0.845 1.00 94.75 131 ASN A N 1
ATOM 996 C CA . ASN A 1 131 ? 0.062 7.609 1.253 1.00 94.75 131 ASN A CA 1
ATOM 997 C C . ASN A 1 131 ? -1.243 8.321 0.862 1.00 94.75 131 ASN A C 1
ATOM 999 O O . ASN A 1 131 ? -1.747 9.133 1.640 1.00 94.75 131 ASN A O 1
ATOM 1003 N N . LEU A 1 132 ? -1.816 8.013 -0.308 1.00 95.31 132 LEU A N 1
ATOM 1004 C CA . LEU A 1 132 ? -3.121 8.536 -0.716 1.00 95.31 132 LEU A CA 1
ATOM 1005 C C . LEU A 1 132 ? -4.229 8.048 0.224 1.00 95.31 132 LEU A C 1
ATOM 1007 O O . LEU A 1 132 ? -5.116 8.827 0.574 1.00 95.31 132 LEU A O 1
ATOM 1011 N N . SER A 1 133 ? -4.158 6.791 0.675 1.00 95.06 133 SER A N 1
ATOM 1012 C CA . SER A 1 133 ? -5.053 6.272 1.712 1.00 95.06 133 SER A CA 1
ATOM 1013 C C . SER A 1 133 ? -4.921 7.077 3.009 1.00 95.06 133 SER A C 1
ATOM 1015 O O . SER A 1 133 ? -5.926 7.565 3.525 1.00 95.06 133 SER A O 1
ATOM 1017 N N . SER A 1 134 ? -3.696 7.336 3.480 1.00 92.00 134 SER A N 1
ATOM 1018 C CA . SER A 1 134 ? -3.456 8.157 4.677 1.00 92.00 134 SER A CA 1
ATOM 1019 C C . SER A 1 134 ? -4.014 9.578 4.562 1.00 92.00 134 SER A C 1
ATOM 1021 O O . SER A 1 134 ? -4.686 10.037 5.485 1.00 92.00 134 SER A O 1
ATOM 1023 N N . VAL A 1 135 ? -3.804 10.266 3.433 1.00 91.81 135 VAL A N 1
ATOM 1024 C CA . VAL A 1 135 ? -4.369 11.613 3.208 1.00 91.81 135 VAL A CA 1
ATOM 1025 C C . VAL A 1 135 ? -5.895 11.575 3.148 1.00 91.81 135 VAL A C 1
ATOM 1027 O O . VAL A 1 135 ? -6.558 12.410 3.760 1.00 91.81 135 VAL A O 1
ATOM 1030 N N . THR A 1 136 ? -6.463 10.571 2.477 1.00 92.62 136 THR A N 1
ATOM 1031 C CA . THR A 1 136 ? -7.919 10.380 2.407 1.00 92.62 136 THR A CA 1
ATOM 1032 C C . THR A 1 136 ? -8.515 10.206 3.806 1.00 92.62 136 THR A C 1
ATOM 1034 O O . THR A 1 136 ? -9.536 10.808 4.126 1.00 92.62 136 THR A O 1
ATOM 1037 N N . LEU A 1 137 ? -7.861 9.430 4.672 1.00 92.00 137 LEU A N 1
ATOM 1038 C CA . LEU A 1 137 ? -8.303 9.210 6.050 1.00 92.00 137 LEU A CA 1
ATOM 1039 C C . LEU A 1 137 ? -8.159 10.453 6.927 1.00 92.00 137 LEU A C 1
ATOM 1041 O O . LEU A 1 137 ? -9.044 10.713 7.742 1.00 92.00 137 LEU A O 1
ATOM 1045 N N . ALA A 1 138 ? -7.077 11.215 6.755 1.00 88.94 138 ALA A N 1
ATOM 1046 C CA . ALA A 1 138 ? -6.879 12.477 7.458 1.00 88.94 138 ALA A CA 1
ATOM 1047 C C . ALA A 1 138 ? -7.996 13.479 7.123 1.00 88.94 138 ALA A C 1
ATOM 1049 O O . ALA A 1 138 ? -8.544 14.101 8.027 1.00 88.94 138 ALA A O 1
ATOM 1050 N N . ALA A 1 139 ? -8.398 13.562 5.850 1.00 89.75 139 ALA A N 1
ATOM 1051 C CA . ALA A 1 139 ? -9.482 14.436 5.404 1.00 89.75 139 ALA A CA 1
ATOM 1052 C C . ALA A 1 139 ? -10.872 14.018 5.924 1.00 89.75 139 ALA A C 1
ATOM 1054 O O . ALA A 1 139 ? -11.752 14.860 6.083 1.00 89.75 139 ALA A O 1
ATOM 1055 N N . ILE A 1 140 ? -11.093 12.722 6.172 1.00 90.69 140 ILE A N 1
ATOM 1056 C CA . ILE A 1 140 ? -12.368 12.203 6.692 1.00 90.69 140 ILE A CA 1
ATOM 1057 C C . ILE A 1 140 ? -12.514 12.449 8.207 1.00 90.69 140 ILE A C 1
ATOM 1059 O O . ILE A 1 140 ? -13.636 12.618 8.686 1.00 90.69 140 ILE A O 1
ATOM 1063 N N . GLY A 1 141 ? -11.409 12.467 8.962 1.00 87.69 141 GLY A N 1
ATOM 1064 C CA . GLY A 1 141 ? -11.434 12.646 10.420 1.00 87.69 141 GLY A CA 1
ATOM 1065 C C . GLY A 1 141 ? -12.162 11.513 11.156 1.00 87.69 141 GLY A C 1
ATOM 1066 O O . GLY A 1 141 ? -12.318 10.420 10.610 1.00 87.69 141 GLY A O 1
ATOM 1067 N N . GLN A 1 142 ? -12.590 11.754 12.401 1.00 86.88 142 GLN A N 1
ATOM 1068 C CA . GLN A 1 142 ? -13.394 10.839 13.239 1.00 86.88 142 GLN A CA 1
ATOM 1069 C C . GLN A 1 142 ? -14.897 11.143 13.120 1.00 86.88 142 GLN A C 1
ATOM 1071 O O . GLN A 1 142 ? -15.588 11.397 14.104 1.00 86.88 142 GLN A O 1
ATOM 1076 N N . TYR A 1 143 ? -15.403 11.148 11.892 1.00 89.50 143 TYR A N 1
ATOM 1077 C CA . TYR A 1 143 ? -16.791 11.502 11.602 1.00 89.50 143 TYR A CA 1
ATOM 1078 C C . TYR A 1 143 ? -17.836 10.615 12.273 1.00 89.50 143 TYR A C 1
ATOM 1080 O O . TYR A 1 143 ? -18.953 11.056 12.515 1.00 89.50 143 TYR A O 1
ATOM 1088 N N . GLU A 1 144 ? -17.488 9.368 12.575 1.00 87.19 144 GLU A N 1
ATOM 1089 C CA . GLU A 1 144 ? -18.361 8.437 13.279 1.00 87.19 144 GLU A CA 1
ATOM 1090 C C . GLU A 1 144 ? -18.683 8.887 14.714 1.00 87.19 144 GLU A C 1
ATOM 1092 O O . GLU A 1 144 ? -19.625 8.372 15.308 1.00 87.19 144 GLU A O 1
ATOM 1097 N N . LEU A 1 145 ? -17.934 9.857 15.256 1.00 86.56 145 LEU A N 1
ATOM 1098 C CA . LEU A 1 145 ? -18.166 10.449 16.574 1.00 86.56 145 LEU A CA 1
ATOM 1099 C C . LEU A 1 145 ? -18.891 11.810 16.512 1.00 86.56 145 LEU A C 1
ATOM 1101 O O . LEU A 1 145 ? -19.186 12.410 17.547 1.00 86.56 145 LEU A O 1
ATOM 1105 N N . GLU A 1 146 ? -19.186 12.322 15.313 1.00 88.12 146 GLU A N 1
ATOM 1106 C CA . GLU A 1 146 ? -19.876 13.602 15.129 1.00 88.12 146 GLU A CA 1
ATOM 1107 C C . GLU A 1 146 ? -21.381 13.447 15.410 1.00 88.12 146 GLU A C 1
ATOM 1109 O O . GLU A 1 146 ? -22.125 12.888 14.608 1.00 88.12 146 GLU A O 1
ATOM 1114 N N . ARG A 1 147 ? -21.868 14.007 16.526 1.00 85.44 147 ARG A N 1
ATOM 1115 C CA . ARG A 1 147 ? -23.294 13.931 16.919 1.00 85.44 147 ARG A CA 1
ATOM 1116 C C . ARG A 1 147 ? -24.261 14.541 15.900 1.00 85.44 147 ARG A C 1
ATOM 1118 O O . ARG A 1 147 ? -25.423 14.153 15.848 1.00 85.44 147 ARG A O 1
ATOM 1125 N N . THR A 1 148 ? -23.797 15.515 15.122 1.00 87.06 148 THR A N 1
ATOM 1126 C CA . THR A 1 148 ? -24.620 16.299 14.190 1.00 87.06 148 THR A CA 1
ATOM 1127 C C . THR A 1 148 ? -24.556 15.799 12.748 1.00 87.06 148 THR A C 1
ATOM 1129 O O . THR A 1 148 ? -25.129 16.447 11.876 1.00 87.06 148 THR A O 1
ATOM 1132 N N . ILE A 1 149 ? -23.851 14.695 12.467 1.00 89.62 149 ILE A N 1
ATOM 1133 C CA . ILE A 1 149 ? -23.712 14.194 11.097 1.00 89.62 149 ILE A CA 1
ATOM 1134 C C . ILE A 1 149 ? -25.048 13.664 10.570 1.00 89.62 149 ILE A C 1
ATOM 1136 O O . ILE A 1 149 ? -25.754 12.918 11.252 1.00 89.62 149 ILE A O 1
ATOM 1140 N N . SER A 1 150 ? -25.396 14.030 9.337 1.00 90.06 150 SER A N 1
ATOM 1141 C CA . SER A 1 150 ? -26.560 13.443 8.674 1.00 90.06 150 SER A CA 1
ATOM 1142 C C . SER A 1 150 ? -26.268 12.019 8.189 1.00 90.06 150 SER A C 1
ATOM 1144 O O . SER A 1 150 ? -25.134 11.659 7.866 1.00 90.06 150 SER A O 1
ATOM 1146 N N . ASP A 1 151 ? -27.308 11.197 8.050 1.00 87.44 151 ASP A N 1
ATOM 1147 C CA . ASP A 1 151 ? -27.162 9.832 7.529 1.00 87.44 151 ASP A CA 1
ATOM 1148 C C . ASP A 1 151 ? -26.600 9.796 6.094 1.00 87.44 151 ASP A C 1
ATOM 1150 O O . ASP A 1 151 ? -25.892 8.857 5.720 1.00 87.44 151 ASP A O 1
ATOM 1154 N N . ALA A 1 152 ? -26.897 10.821 5.287 1.00 91.75 152 ALA A N 1
ATOM 1155 C CA . ALA A 1 152 ? -26.367 10.964 3.933 1.00 91.75 152 ALA A CA 1
ATOM 1156 C C . ALA A 1 152 ? -24.860 11.267 3.944 1.00 91.75 152 ALA A C 1
ATOM 1158 O O . ALA A 1 152 ? -24.093 10.613 3.236 1.00 91.75 152 ALA A O 1
ATOM 1159 N N . GLU A 1 153 ? -24.420 12.205 4.787 1.00 92.12 153 GLU A N 1
ATOM 1160 C CA . GLU A 1 153 ? -22.999 12.532 4.947 1.00 92.12 153 GLU A CA 1
ATOM 1161 C C . GLU A 1 153 ? -22.208 11.363 5.533 1.00 92.12 153 GLU A C 1
ATOM 1163 O O . GLU A 1 153 ? -21.101 11.086 5.068 1.00 92.12 153 GLU A O 1
ATOM 1168 N N . ARG A 1 154 ? -22.778 10.634 6.501 1.00 90.81 154 ARG A N 1
ATOM 1169 C CA . ARG A 1 154 ? -22.157 9.434 7.072 1.00 90.81 154 ARG A CA 1
ATOM 1170 C C . ARG A 1 154 ? -21.903 8.383 5.997 1.00 90.81 154 ARG A C 1
ATOM 1172 O O . ARG A 1 154 ? -20.770 7.939 5.858 1.00 90.81 154 ARG A O 1
ATOM 1179 N N . LYS A 1 155 ? -22.910 8.049 5.181 1.00 91.88 155 LYS A N 1
ATOM 1180 C CA . LYS A 1 155 ? -22.751 7.096 4.067 1.00 91.88 155 LYS A CA 1
ATOM 1181 C C . LYS A 1 155 ? -21.700 7.557 3.054 1.00 91.88 155 LYS A C 1
ATOM 1183 O O . LYS A 1 155 ? -20.881 6.753 2.622 1.00 91.88 155 LYS A O 1
ATOM 1188 N N . ALA A 1 156 ? -21.666 8.847 2.721 1.00 94.19 156 ALA A N 1
ATOM 1189 C CA . ALA A 1 156 ? -20.643 9.392 1.828 1.00 94.19 156 ALA A CA 1
ATOM 1190 C C . ALA A 1 156 ? -19.225 9.284 2.428 1.00 94.19 156 ALA A C 1
ATOM 1192 O O . ALA A 1 156 ? -18.263 8.979 1.720 1.00 94.19 156 ALA A O 1
ATOM 1193 N N . LYS A 1 157 ? -19.067 9.501 3.742 1.00 93.62 157 LYS A N 1
ATOM 1194 C CA . LYS A 1 157 ? -17.788 9.297 4.442 1.00 93.62 157 LYS A CA 1
ATOM 1195 C C . LYS A 1 157 ? -17.435 7.798 4.571 1.00 93.62 157 LYS A C 1
ATOM 1197 O O . LYS A 1 157 ? -16.263 7.459 4.399 1.00 93.62 157 LYS A O 1
ATOM 1202 N N . ASP A 1 158 ? -18.415 6.902 4.738 1.00 93.69 158 ASP A N 1
ATOM 1203 C CA . ASP A 1 158 ? -18.233 5.437 4.707 1.00 93.69 158 ASP A CA 1
ATOM 1204 C C . ASP A 1 158 ? -17.702 4.962 3.339 1.00 93.69 158 ASP A C 1
ATOM 1206 O O . ASP A 1 158 ? -16.837 4.083 3.262 1.00 93.69 158 ASP A O 1
ATOM 1210 N N . GLU A 1 159 ? -18.193 5.546 2.241 1.00 95.19 159 GLU A N 1
ATOM 1211 C CA . GLU A 1 159 ? -17.707 5.275 0.882 1.00 95.19 159 GLU A CA 1
ATOM 1212 C C . GLU A 1 159 ? -16.256 5.723 0.698 1.00 95.19 159 GLU A C 1
ATOM 1214 O O . GLU A 1 159 ? -15.441 4.971 0.154 1.00 95.19 159 GLU A O 1
ATOM 1219 N N . LYS A 1 160 ? -15.891 6.906 1.208 1.00 94.81 160 LYS A N 1
ATOM 1220 C CA . LYS A 1 160 ? -14.496 7.374 1.187 1.00 94.81 160 LYS A CA 1
ATOM 1221 C C . LYS A 1 160 ? -13.583 6.501 2.056 1.00 94.81 160 LYS A C 1
ATOM 1223 O O . LYS A 1 160 ? -12.449 6.226 1.664 1.00 94.81 160 LYS A O 1
ATOM 1228 N N . LEU A 1 161 ? -14.071 6.010 3.197 1.00 94.62 161 LEU A N 1
ATOM 1229 C CA . LEU A 1 161 ? -13.348 5.048 4.035 1.00 94.62 161 LEU A CA 1
ATOM 1230 C C . LEU A 1 161 ? -13.115 3.724 3.287 1.00 94.62 161 LEU A C 1
ATOM 1232 O O . LEU A 1 161 ? -12.014 3.175 3.313 1.00 94.62 161 LEU A O 1
ATOM 1236 N N . ASN A 1 162 ? -14.126 3.241 2.561 1.00 95.56 162 ASN A N 1
ATOM 1237 C CA . ASN A 1 162 ? -14.014 2.060 1.705 1.00 95.56 162 ASN A CA 1
ATOM 1238 C C . ASN A 1 162 ? -13.020 2.270 0.555 1.00 95.56 162 ASN A C 1
ATOM 1240 O O . ASN A 1 162 ? -12.239 1.378 0.232 1.00 95.56 162 ASN A O 1
ATOM 1244 N N . PHE A 1 163 ? -13.024 3.458 -0.049 1.00 96.12 163 PHE A N 1
ATOM 1245 C CA . PHE A 1 163 ? -12.049 3.835 -1.064 1.00 96.12 163 PHE A CA 1
ATOM 1246 C C . PHE A 1 163 ? -10.618 3.794 -0.508 1.00 96.12 163 PHE A C 1
ATOM 1248 O O . PHE A 1 163 ? -9.753 3.172 -1.122 1.00 96.12 163 PHE A O 1
ATOM 1255 N N . ALA A 1 164 ? -10.377 4.348 0.684 1.00 95.94 164 ALA A N 1
ATOM 1256 C CA . ALA A 1 164 ? -9.074 4.284 1.348 1.00 95.94 164 ALA A CA 1
ATOM 1257 C C . ALA A 1 164 ? -8.610 2.837 1.618 1.00 95.94 164 ALA A C 1
ATOM 1259 O O . ALA A 1 164 ? -7.435 2.520 1.415 1.00 95.94 164 ALA A O 1
ATOM 1260 N N . ALA A 1 165 ? -9.526 1.944 2.012 1.00 95.88 165 ALA A N 1
ATOM 1261 C CA . ALA A 1 165 ? -9.236 0.517 2.167 1.00 95.88 165 ALA A CA 1
ATOM 1262 C C . ALA A 1 165 ? -8.877 -0.153 0.828 1.00 95.88 165 ALA A C 1
ATOM 1264 O O . ALA A 1 165 ? -7.902 -0.899 0.751 1.00 95.88 165 ALA A O 1
ATOM 1265 N N . ASN A 1 166 ? -9.596 0.171 -0.252 1.00 97.00 166 ASN A N 1
ATOM 1266 C CA . ASN A 1 166 ? -9.298 -0.341 -1.592 1.00 97.00 166 ASN A CA 1
ATOM 1267 C C . ASN A 1 166 ? -7.923 0.114 -2.107 1.00 97.00 166 ASN A C 1
ATOM 1269 O O . ASN A 1 166 ? -7.249 -0.654 -2.790 1.00 97.00 166 ASN A O 1
ATOM 1273 N N . LEU A 1 167 ? -7.486 1.338 -1.787 1.00 97.38 167 LEU A N 1
ATOM 1274 C CA . LEU A 1 167 ? -6.140 1.808 -2.137 1.00 97.38 167 LEU A CA 1
ATOM 1275 C C . LEU A 1 167 ? -5.053 0.960 -1.459 1.00 97.38 167 LEU A C 1
ATOM 1277 O O . LEU A 1 167 ? -4.084 0.583 -2.111 1.00 97.38 167 LEU A O 1
ATOM 1281 N N . LEU A 1 168 ? -5.231 0.605 -0.184 1.00 97.38 168 LEU A N 1
ATOM 1282 C CA . LEU A 1 168 ? -4.296 -0.266 0.540 1.00 97.38 168 LEU A CA 1
ATOM 1283 C C . LEU A 1 168 ? -4.302 -1.698 -0.005 1.00 97.38 168 LEU A C 1
ATOM 1285 O O . LEU A 1 168 ? -3.239 -2.295 -0.161 1.00 97.38 168 LEU A O 1
ATOM 1289 N N . ALA A 1 169 ? -5.471 -2.226 -0.375 1.00 96.88 169 ALA A N 1
ATOM 1290 C CA . ALA A 1 169 ? -5.570 -3.524 -1.041 1.00 96.88 169 ALA A CA 1
ATOM 1291 C C . ALA A 1 169 ? -4.841 -3.528 -2.399 1.00 96.88 169 ALA A C 1
ATOM 1293 O O . ALA A 1 169 ? -4.125 -4.476 -2.717 1.00 96.88 169 ALA A O 1
ATOM 1294 N N . ARG A 1 170 ? -4.944 -2.440 -3.177 1.00 97.38 170 ARG A N 1
ATOM 1295 C CA . ARG A 1 170 ? -4.160 -2.267 -4.413 1.00 97.38 170 ARG A CA 1
ATOM 1296 C C . ARG A 1 170 ? -2.662 -2.196 -4.135 1.00 97.38 170 ARG A C 1
ATOM 1298 O O . ARG A 1 170 ? -1.899 -2.843 -4.843 1.00 97.38 170 ARG A O 1
ATOM 1305 N N . ALA A 1 171 ? -2.241 -1.458 -3.106 1.00 97.75 171 ALA A N 1
ATOM 1306 C CA . ALA A 1 171 ? -0.837 -1.408 -2.698 1.00 97.75 171 ALA A CA 1
ATOM 1307 C C . ALA A 1 171 ? -0.309 -2.810 -2.355 1.00 97.75 171 ALA A C 1
ATOM 1309 O O . ALA A 1 171 ? 0.754 -3.193 -2.836 1.00 97.75 171 ALA A O 1
ATOM 1310 N N . SER A 1 172 ? -1.085 -3.594 -1.596 1.00 97.50 172 SER A N 1
ATOM 1311 C CA . SER A 1 172 ? -0.764 -4.988 -1.282 1.00 97.50 172 SER A CA 1
ATOM 1312 C C . SER A 1 172 ? -0.558 -5.835 -2.540 1.00 97.50 172 SER A C 1
ATOM 1314 O O . SER A 1 172 ? 0.505 -6.432 -2.692 1.00 97.50 172 SER A O 1
ATOM 1316 N N . GLY A 1 173 ? -1.496 -5.792 -3.492 1.00 97.88 173 GLY A N 1
ATOM 1317 C CA . GLY A 1 173 ? -1.368 -6.535 -4.750 1.00 97.88 173 GLY A CA 1
ATOM 1318 C C . GLY A 1 173 ? -0.136 -6.135 -5.574 1.00 97.88 173 GLY A C 1
ATOM 1319 O O . GLY A 1 173 ? 0.510 -6.988 -6.180 1.00 97.88 173 GLY A O 1
ATOM 1320 N N . VAL A 1 174 ? 0.251 -4.852 -5.560 1.00 98.00 174 VAL A N 1
ATOM 1321 C CA . VAL A 1 174 ? 1.492 -4.394 -6.211 1.00 98.00 174 VAL A CA 1
ATOM 1322 C C . VAL A 1 174 ? 2.730 -4.968 -5.515 1.00 98.00 174 VAL A C 1
ATOM 1324 O O . VAL A 1 174 ? 3.656 -5.410 -6.198 1.00 98.00 174 VAL A O 1
ATOM 1327 N N . TYR A 1 175 ? 2.760 -5.006 -4.178 1.00 97.81 175 TYR A N 1
ATOM 1328 C CA . TYR A 1 175 ? 3.856 -5.635 -3.435 1.00 97.81 175 TYR A CA 1
ATOM 1329 C C . TYR A 1 175 ? 3.937 -7.146 -3.693 1.00 97.81 175 TYR A C 1
ATOM 1331 O O . TYR A 1 175 ? 5.031 -7.671 -3.890 1.00 97.81 175 TYR A O 1
ATOM 1339 N N . GLU A 1 176 ? 2.806 -7.852 -3.732 1.00 97.50 176 GLU A N 1
ATOM 1340 C CA . GLU A 1 176 ? 2.767 -9.286 -4.050 1.00 97.50 176 GLU A CA 1
ATOM 1341 C C . GLU A 1 176 ? 3.305 -9.557 -5.457 1.00 97.50 176 GLU A C 1
ATOM 1343 O O . GLU A 1 176 ? 4.221 -10.364 -5.622 1.00 97.50 176 GLU A O 1
ATOM 1348 N N . HIS A 1 177 ? 2.840 -8.804 -6.461 1.00 97.44 177 HIS A N 1
ATOM 1349 C CA . HIS A 1 177 ? 3.352 -8.902 -7.832 1.00 97.44 177 HIS A CA 1
ATOM 1350 C C . HIS A 1 177 ? 4.862 -8.641 -7.906 1.00 97.44 177 HIS A C 1
ATOM 1352 O O . HIS A 1 177 ? 5.607 -9.383 -8.553 1.00 97.44 177 HIS A O 1
ATOM 1358 N N . LEU A 1 178 ? 5.340 -7.619 -7.191 1.00 96.50 178 LEU A N 1
ATOM 1359 C CA . LEU A 1 178 ? 6.763 -7.313 -7.095 1.00 96.50 178 LEU A CA 1
ATOM 1360 C C . LEU A 1 178 ? 7.551 -8.492 -6.493 1.00 96.50 178 LEU A C 1
ATOM 1362 O O . LEU A 1 178 ? 8.559 -8.910 -7.062 1.00 96.50 178 LEU A O 1
ATOM 1366 N N . ALA A 1 179 ? 7.087 -9.061 -5.378 1.00 95.62 179 ALA A N 1
ATOM 1367 C CA . ALA A 1 179 ? 7.770 -10.142 -4.667 1.00 95.62 179 ALA A CA 1
ATOM 1368 C C . ALA A 1 179 ? 7.746 -11.492 -5.407 1.00 95.62 179 ALA A C 1
ATOM 1370 O O . ALA A 1 179 ? 8.707 -12.266 -5.312 1.00 95.62 179 ALA A O 1
ATOM 1371 N N . GLU A 1 180 ? 6.655 -11.799 -6.108 1.00 96.00 180 GLU A N 1
ATOM 1372 C CA . GLU A 1 180 ? 6.415 -13.113 -6.713 1.00 96.00 180 GLU A CA 1
ATOM 1373 C C . GLU A 1 180 ? 6.798 -13.202 -8.189 1.00 96.00 180 GLU A C 1
ATOM 1375 O O . GLU A 1 180 ? 7.168 -14.286 -8.647 1.00 96.00 180 GLU A O 1
ATOM 1380 N N . LYS A 1 181 ? 6.722 -12.095 -8.933 1.00 95.44 181 LYS A N 1
ATOM 1381 C CA . LYS A 1 181 ? 6.991 -12.072 -10.378 1.00 95.44 181 LYS A CA 1
ATOM 1382 C C . LYS A 1 181 ? 8.260 -11.298 -10.698 1.00 95.44 181 LYS A C 1
ATOM 1384 O O . LYS A 1 181 ? 9.232 -11.882 -11.171 1.00 95.44 181 LYS A O 1
ATOM 1389 N N . VAL A 1 182 ? 8.289 -10.014 -10.352 1.00 95.06 182 VAL A N 1
ATOM 1390 C CA . VAL A 1 182 ? 9.342 -9.096 -10.813 1.00 95.06 182 VAL A CA 1
ATOM 1391 C C . VAL A 1 182 ? 10.698 -9.400 -10.176 1.00 95.06 182 VAL A C 1
ATOM 1393 O O . VAL A 1 182 ? 11.691 -9.502 -10.890 1.00 95.06 182 VAL A O 1
ATOM 1396 N N . LEU A 1 183 ? 10.772 -9.573 -8.849 1.00 92.75 183 LEU A N 1
ATOM 1397 C CA . LEU A 1 183 ? 12.048 -9.862 -8.180 1.00 92.75 183 LEU A CA 1
ATOM 1398 C C . LEU A 1 183 ? 12.657 -11.213 -8.621 1.00 92.75 183 LEU A C 1
ATOM 1400 O O . LEU A 1 183 ? 13.859 -11.244 -8.881 1.00 92.75 183 LEU A O 1
ATOM 1404 N N . PRO A 1 184 ? 11.889 -12.314 -8.759 1.00 92.69 184 PRO A N 1
ATOM 1405 C CA . PRO A 1 184 ? 12.426 -13.560 -9.310 1.00 92.69 184 PRO A CA 1
ATOM 1406 C C . PRO A 1 184 ? 12.877 -13.467 -10.773 1.00 92.69 184 PRO A C 1
ATOM 1408 O O . PRO A 1 184 ? 13.881 -14.077 -11.133 1.00 92.69 184 PRO A O 1
ATOM 1411 N N . GLU A 1 185 ? 12.160 -12.735 -11.628 1.00 91.75 185 GLU A N 1
ATOM 1412 C CA . GLU A 1 185 ? 12.581 -12.502 -13.020 1.00 91.75 185 GLU A CA 1
ATOM 1413 C C . GLU A 1 185 ? 13.851 -11.660 -13.096 1.00 91.75 185 GLU A C 1
ATOM 1415 O O . GLU A 1 185 ? 14.749 -11.953 -13.885 1.00 91.75 185 GLU A O 1
ATOM 1420 N N . TRP A 1 186 ? 13.981 -10.681 -12.206 1.00 90.81 186 TRP A N 1
ATOM 1421 C CA . TRP A 1 186 ? 15.200 -9.905 -12.067 1.00 90.81 186 TRP A CA 1
ATOM 1422 C C . TRP A 1 186 ? 16.393 -10.780 -11.658 1.00 90.81 186 TRP A C 1
ATOM 1424 O O . TRP A 1 186 ? 17.463 -10.681 -12.260 1.00 90.81 186 TRP A O 1
ATOM 1434 N N . ASP A 1 187 ? 16.205 -11.684 -10.694 1.00 88.81 187 ASP A N 1
ATOM 1435 C CA . ASP A 1 187 ? 17.247 -12.627 -10.275 1.00 88.81 187 ASP A CA 1
ATOM 1436 C C . ASP A 1 187 ? 17.680 -13.552 -11.426 1.00 88.81 187 ASP A C 1
ATOM 1438 O O . ASP A 1 187 ? 18.872 -13.810 -11.604 1.00 88.81 187 ASP A O 1
ATOM 1442 N N . LYS A 1 188 ? 16.738 -13.985 -12.276 1.00 87.81 188 LYS A N 1
ATOM 1443 C CA . LYS A 1 188 ? 17.057 -14.735 -13.504 1.00 87.81 188 LYS A CA 1
ATOM 1444 C C . LYS A 1 188 ? 17.838 -13.890 -14.511 1.00 87.81 188 LYS A C 1
ATOM 1446 O O . LYS A 1 188 ? 18.761 -14.406 -15.134 1.00 87.81 188 LYS A O 1
ATOM 1451 N N . ALA A 1 189 ? 17.482 -12.615 -14.663 1.00 83.88 189 ALA A N 1
ATOM 1452 C CA . ALA A 1 189 ? 18.102 -11.717 -15.632 1.00 83.88 189 ALA A CA 1
ATOM 1453 C C . ALA A 1 189 ? 19.555 -11.352 -15.281 1.00 83.88 189 ALA A C 1
ATOM 1455 O O . ALA A 1 189 ? 20.368 -11.182 -16.186 1.00 83.88 189 ALA A O 1
ATOM 1456 N N . ILE A 1 190 ? 19.903 -11.238 -13.992 1.00 80.44 190 ILE A N 1
ATOM 1457 C CA . ILE A 1 190 ? 21.289 -10.953 -13.573 1.00 80.44 190 ILE A CA 1
ATOM 1458 C C . ILE A 1 190 ? 22.140 -12.241 -13.457 1.00 80.44 190 ILE A C 1
ATOM 1460 O O . ILE A 1 190 ? 23.373 -12.201 -13.561 1.00 80.44 190 ILE A O 1
ATOM 1464 N N . GLY A 1 191 ? 21.508 -13.401 -13.257 1.00 75.06 191 GLY A N 1
ATOM 1465 C CA . GLY A 1 191 ? 22.204 -14.679 -13.110 1.00 75.06 191 GLY A CA 1
ATOM 1466 C C . GLY A 1 191 ? 23.028 -14.761 -11.817 1.00 75.06 191 GLY A C 1
ATOM 1467 O O . GLY A 1 191 ? 22.581 -14.348 -10.750 1.00 75.06 191 GLY A O 1
ATOM 1468 N N . ALA A 1 192 ? 24.246 -15.312 -11.886 1.00 59.47 192 ALA A N 1
ATOM 1469 C CA . ALA A 1 192 ? 25.111 -15.523 -10.713 1.00 59.47 192 ALA A CA 1
ATOM 1470 C C . ALA A 1 192 ? 25.703 -14.227 -10.117 1.00 59.47 192 ALA A C 1
ATOM 1472 O O . ALA A 1 192 ? 26.275 -14.244 -9.023 1.00 59.47 192 ALA A O 1
ATOM 1473 N N . THR A 1 193 ? 25.577 -13.100 -10.820 1.00 61.06 193 THR A N 1
ATOM 1474 C CA . THR A 1 193 ? 26.111 -11.806 -10.388 1.00 61.06 193 THR A CA 1
ATOM 1475 C C . THR A 1 193 ? 25.206 -11.226 -9.303 1.00 61.06 193 THR A C 1
ATOM 1477 O O . THR A 1 193 ? 24.179 -10.619 -9.578 1.00 61.06 193 THR A O 1
ATOM 1480 N N . LYS A 1 194 ? 25.545 -11.415 -8.026 1.00 62.00 194 LYS A N 1
ATOM 1481 C CA . LYS A 1 194 ? 24.762 -10.814 -6.937 1.00 62.00 194 LYS A CA 1
ATOM 1482 C C . LYS A 1 194 ? 24.986 -9.302 -6.909 1.00 62.00 194 LYS A C 1
ATOM 1484 O O . LYS A 1 194 ? 25.938 -8.827 -6.299 1.00 62.00 194 LYS A O 1
ATOM 1489 N N . THR A 1 195 ? 24.103 -8.542 -7.546 1.00 62.28 195 THR A N 1
ATOM 1490 C CA . THR A 1 195 ? 24.014 -7.099 -7.318 1.00 62.28 195 THR A CA 1
ATOM 1491 C C . THR A 1 195 ? 23.458 -6.853 -5.919 1.00 62.28 195 THR A C 1
ATOM 1493 O O . THR A 1 195 ? 22.451 -7.444 -5.520 1.00 62.28 195 THR A O 1
ATOM 1496 N N . GLU A 1 196 ? 24.117 -5.986 -5.157 1.00 68.12 196 GLU A N 1
ATOM 1497 C CA . GLU A 1 196 ? 23.658 -5.595 -3.830 1.00 68.12 196 GLU A CA 1
ATOM 1498 C C . GLU A 1 196 ? 22.374 -4.761 -3.957 1.00 68.12 196 GLU A C 1
ATOM 1500 O O . GLU A 1 196 ? 22.389 -3.621 -4.417 1.00 68.12 196 GLU A O 1
ATOM 1505 N N . ARG A 1 197 ? 21.233 -5.369 -3.612 1.00 77.38 197 ARG A N 1
ATOM 1506 C CA . ARG A 1 197 ? 19.925 -4.705 -3.616 1.00 77.38 197 ARG A CA 1
ATOM 1507 C C . ARG A 1 197 ? 19.714 -3.941 -2.306 1.00 77.38 197 ARG A C 1
ATOM 1509 O O . ARG A 1 197 ? 20.054 -4.476 -1.247 1.00 77.38 197 ARG A O 1
ATOM 1516 N N . PRO A 1 198 ? 19.097 -2.748 -2.353 1.00 82.69 198 PRO A N 1
ATOM 1517 C CA . PRO A 1 198 ? 18.604 -2.084 -1.154 1.00 82.69 198 PRO A CA 1
ATOM 1518 C C . PRO A 1 198 ? 17.604 -2.958 -0.387 1.00 82.69 198 PRO A C 1
ATOM 1520 O O . PRO A 1 198 ? 16.902 -3.771 -1.003 1.00 82.69 198 PRO A O 1
ATOM 1523 N N . PRO A 1 199 ? 17.498 -2.785 0.940 1.00 82.44 199 PRO A N 1
ATOM 1524 C CA . PRO A 1 199 ? 16.636 -3.616 1.774 1.00 82.44 199 PRO A CA 1
ATOM 1525 C C . PRO A 1 199 ? 15.156 -3.540 1.371 1.00 82.44 199 PRO A C 1
ATOM 1527 O O . PRO A 1 199 ? 14.465 -4.551 1.443 1.00 82.44 199 PRO A O 1
ATOM 1530 N N . GLU A 1 200 ? 14.662 -2.405 0.862 1.00 85.31 200 GLU A N 1
ATOM 1531 C CA . GLU A 1 200 ? 13.280 -2.292 0.363 1.00 85.31 200 GLU A CA 1
ATOM 1532 C C . GLU A 1 200 ? 12.956 -3.172 -0.854 1.00 85.31 200 GLU A C 1
ATOM 1534 O O . GLU A 1 200 ? 11.785 -3.430 -1.113 1.00 85.31 200 GLU A O 1
ATOM 1539 N N . LEU A 1 201 ? 13.966 -3.633 -1.599 1.00 87.69 201 LEU A N 1
ATOM 1540 C CA . LEU A 1 201 ? 13.804 -4.526 -2.752 1.00 87.69 201 LEU A CA 1
ATOM 1541 C C . LEU A 1 201 ? 14.173 -5.977 -2.422 1.00 87.69 201 LEU A C 1
ATOM 1543 O O . LEU A 1 201 ? 14.227 -6.831 -3.312 1.00 87.69 201 LEU A O 1
ATOM 1547 N N . ALA A 1 202 ? 14.414 -6.282 -1.146 1.00 89.06 202 ALA A N 1
ATOM 1548 C CA . ALA A 1 202 ? 14.508 -7.655 -0.688 1.00 89.06 202 ALA A CA 1
ATOM 1549 C C . ALA A 1 202 ? 13.113 -8.292 -0.704 1.00 89.06 202 ALA A C 1
ATOM 1551 O O . ALA A 1 202 ? 12.166 -7.750 -0.133 1.00 89.06 202 ALA A O 1
ATOM 1552 N N . LYS A 1 203 ? 12.994 -9.487 -1.295 1.00 91.50 203 LYS A N 1
ATOM 1553 C CA . LYS A 1 203 ? 11.717 -10.215 -1.396 1.00 91.50 203 LYS A CA 1
ATOM 1554 C C . LYS A 1 203 ? 11.003 -10.329 -0.047 1.00 91.50 203 LYS A C 1
ATOM 1556 O O . LYS A 1 203 ? 9.812 -10.071 0.037 1.00 91.50 203 LYS A O 1
ATOM 1561 N N . VAL A 1 204 ? 11.752 -10.648 1.009 1.00 92.00 204 VAL A N 1
ATOM 1562 C CA . VAL A 1 204 ? 11.241 -10.775 2.383 1.00 92.00 204 VAL A CA 1
ATOM 1563 C C . VAL A 1 204 ? 10.603 -9.470 2.878 1.00 92.00 204 VAL A C 1
ATOM 1565 O O . VAL A 1 204 ? 9.519 -9.505 3.458 1.00 92.00 204 VAL A O 1
ATOM 1568 N N . VAL A 1 205 ? 11.236 -8.323 2.611 1.00 92.62 205 VAL A N 1
ATOM 1569 C CA . VAL A 1 205 ? 10.730 -7.002 3.012 1.00 92.62 205 VAL A CA 1
ATOM 1570 C C . VAL A 1 205 ? 9.496 -6.633 2.198 1.00 92.62 205 VAL A C 1
ATOM 1572 O O . VAL A 1 205 ? 8.494 -6.233 2.779 1.00 92.62 205 VAL A O 1
ATOM 1575 N N . VAL A 1 206 ? 9.509 -6.838 0.880 1.00 94.56 206 VAL A N 1
ATOM 1576 C CA . VAL A 1 206 ? 8.339 -6.571 0.026 1.00 94.56 206 VAL A CA 1
ATOM 1577 C C . VAL A 1 206 ? 7.138 -7.431 0.442 1.00 94.56 206 VAL A C 1
ATOM 1579 O O . VAL A 1 206 ? 6.029 -6.918 0.571 1.00 94.56 206 VAL A O 1
ATOM 1582 N N . THR A 1 207 ? 7.344 -8.716 0.749 1.00 96.12 207 THR A N 1
ATOM 1583 C CA . THR A 1 207 ? 6.286 -9.587 1.288 1.00 96.12 207 THR A CA 1
ATOM 1584 C C . THR A 1 207 ? 5.780 -9.106 2.652 1.00 96.12 207 THR A C 1
ATOM 1586 O O . THR A 1 207 ? 4.588 -9.208 2.941 1.00 96.12 207 THR A O 1
ATOM 1589 N N . ALA A 1 208 ? 6.652 -8.556 3.501 1.00 95.69 208 ALA A N 1
ATOM 1590 C CA . ALA A 1 208 ? 6.229 -7.946 4.758 1.00 95.69 208 ALA A CA 1
ATOM 1591 C C . ALA A 1 208 ? 5.359 -6.699 4.528 1.00 95.69 208 ALA A C 1
ATOM 1593 O O . ALA A 1 208 ? 4.324 -6.550 5.177 1.00 95.69 208 ALA A O 1
ATOM 1594 N N . LEU A 1 209 ? 5.736 -5.838 3.576 1.00 95.81 209 LEU A N 1
ATOM 1595 C CA . LEU A 1 209 ? 4.963 -4.651 3.194 1.00 95.81 209 LEU A CA 1
ATOM 1596 C C . LEU A 1 209 ? 3.590 -5.025 2.615 1.00 95.81 209 LEU A C 1
ATOM 1598 O O . LEU A 1 209 ? 2.600 -4.378 2.954 1.00 95.81 209 LEU A O 1
ATOM 1602 N N . ALA A 1 210 ? 3.509 -6.101 1.823 1.00 97.38 210 ALA A N 1
ATOM 1603 C CA . ALA A 1 210 ? 2.242 -6.644 1.330 1.00 97.38 210 ALA A CA 1
ATOM 1604 C C . ALA A 1 210 ? 1.292 -7.007 2.479 1.00 97.38 210 ALA A C 1
ATOM 1606 O O . ALA A 1 210 ? 0.147 -6.550 2.503 1.00 97.38 210 ALA A O 1
ATOM 1607 N N . LYS A 1 211 ? 1.785 -7.771 3.465 1.00 97.19 211 LYS A N 1
ATOM 1608 C CA . LYS A 1 211 ? 1.015 -8.173 4.655 1.00 97.19 211 LYS A CA 1
ATOM 1609 C C . LYS A 1 211 ? 0.600 -6.979 5.508 1.00 97.19 211 LYS A C 1
ATOM 1611 O O . LYS A 1 211 ? -0.532 -6.942 5.982 1.00 97.19 211 LYS A O 1
ATOM 1616 N N . MET A 1 212 ? 1.492 -6.005 5.678 1.00 96.25 212 MET A N 1
ATOM 1617 C CA . MET A 1 212 ? 1.195 -4.773 6.408 1.00 96.25 212 MET A CA 1
ATOM 1618 C C . MET A 1 212 ? 0.064 -3.986 5.738 1.00 96.25 212 MET A C 1
ATOM 1620 O O . MET A 1 212 ? -0.878 -3.591 6.415 1.00 96.25 212 MET A O 1
ATOM 1624 N N . ALA A 1 213 ? 0.102 -3.825 4.412 1.00 97.00 213 ALA A N 1
ATOM 1625 C CA . ALA A 1 213 ? -0.945 -3.119 3.676 1.00 97.00 213 ALA A CA 1
ATOM 1626 C C . ALA A 1 213 ? -2.319 -3.810 3.790 1.00 97.00 213 ALA A C 1
ATOM 1628 O O . ALA A 1 213 ? -3.334 -3.128 3.937 1.00 97.00 213 ALA A O 1
ATOM 1629 N N . VAL A 1 214 ? -2.367 -5.152 3.793 1.00 96.94 214 VAL A N 1
ATOM 1630 C CA . VAL A 1 214 ? -3.611 -5.901 4.074 1.00 96.94 214 VAL A CA 1
ATOM 1631 C C . VAL A 1 214 ? -4.078 -5.677 5.509 1.00 96.94 214 VAL A C 1
ATOM 1633 O O . VAL A 1 214 ? -5.265 -5.460 5.736 1.00 96.94 214 VAL A O 1
ATOM 1636 N N . ALA A 1 215 ? -3.168 -5.703 6.483 1.00 96.88 215 ALA A N 1
ATOM 1637 C CA . ALA A 1 215 ? -3.513 -5.475 7.883 1.00 96.88 215 ALA A CA 1
ATOM 1638 C C . ALA A 1 215 ? -4.092 -4.065 8.109 1.00 96.88 215 ALA A C 1
ATOM 1640 O O . ALA A 1 215 ? -5.122 -3.923 8.774 1.00 96.88 215 ALA A O 1
ATOM 1641 N N . ASP A 1 216 ? -3.504 -3.044 7.478 1.00 95.88 216 ASP A N 1
ATOM 1642 C CA . ASP A 1 216 ? -4.019 -1.672 7.497 1.00 95.88 216 ASP A CA 1
ATOM 1643 C C . ASP A 1 216 ? -5.419 -1.599 6.864 1.00 95.88 216 ASP A C 1
ATOM 1645 O O . ASP A 1 216 ? -6.326 -0.981 7.428 1.00 95.88 216 ASP A O 1
ATOM 1649 N N . ALA A 1 217 ? -5.637 -2.276 5.729 1.00 96.12 217 ALA A N 1
ATOM 1650 C CA . ALA A 1 217 ? -6.949 -2.355 5.087 1.00 96.12 217 ALA A CA 1
ATOM 1651 C C . ALA A 1 217 ? -7.991 -3.050 5.984 1.00 96.12 217 ALA A C 1
ATOM 1653 O O . ALA A 1 217 ? -9.118 -2.563 6.109 1.00 96.12 217 ALA A O 1
ATOM 1654 N N . ASN A 1 218 ? -7.608 -4.133 6.667 1.00 94.81 218 ASN A N 1
ATOM 1655 C CA . ASN A 1 218 ? -8.467 -4.851 7.609 1.00 94.81 218 ASN A CA 1
ATOM 1656 C C . ASN A 1 218 ? -8.881 -3.955 8.781 1.00 94.81 218 ASN A C 1
ATOM 1658 O O . ASN A 1 218 ? -10.055 -3.930 9.145 1.00 94.81 218 ASN A O 1
ATOM 1662 N N . GLN A 1 219 ? -7.968 -3.152 9.334 1.00 94.31 219 GLN A N 1
ATOM 1663 C CA . GLN A 1 219 ? -8.315 -2.175 10.370 1.00 94.31 219 GLN A CA 1
ATOM 1664 C C . GLN A 1 219 ? -9.338 -1.133 9.881 1.00 94.31 219 GLN A C 1
ATOM 1666 O O . GLN A 1 219 ? -10.243 -0.762 10.632 1.00 94.31 219 GLN A O 1
ATOM 1671 N N . LEU A 1 220 ? -9.239 -0.663 8.631 1.00 94.25 220 LEU A N 1
ATOM 1672 C CA . LEU A 1 220 ? -10.236 0.254 8.060 1.00 94.25 220 LEU A CA 1
ATOM 1673 C C . LEU A 1 220 ? -11.585 -0.428 7.826 1.00 94.25 220 LEU A C 1
ATOM 1675 O O . LEU A 1 220 ? -12.626 0.192 8.045 1.00 94.25 220 LEU A O 1
ATOM 1679 N N . ALA A 1 221 ? -11.581 -1.700 7.425 1.00 93.94 221 ALA A N 1
ATOM 1680 C CA . ALA A 1 221 ? -12.796 -2.494 7.304 1.00 93.94 221 ALA A CA 1
ATOM 1681 C C . ALA A 1 221 ? -13.481 -2.676 8.667 1.00 93.94 221 ALA A C 1
ATOM 1683 O O . ALA A 1 221 ? -14.691 -2.479 8.770 1.00 93.94 221 ALA A O 1
ATOM 1684 N N . ILE A 1 222 ? -12.713 -2.953 9.728 1.00 94.50 222 ILE A N 1
ATOM 1685 C CA . ILE A 1 222 ? -13.234 -3.010 11.100 1.00 94.50 222 ILE A CA 1
ATOM 1686 C C . ILE A 1 222 ? -13.821 -1.656 11.508 1.00 94.50 222 ILE A C 1
ATOM 1688 O O . ILE A 1 222 ? -14.952 -1.597 11.985 1.00 94.50 222 ILE A O 1
ATOM 1692 N N . ARG A 1 223 ? -13.106 -0.553 11.254 1.00 93.38 223 ARG A N 1
ATOM 1693 C CA . ARG A 1 223 ? -13.620 0.799 11.514 1.00 93.38 223 ARG A CA 1
ATOM 1694 C C . ARG A 1 223 ? -14.955 1.033 10.808 1.00 93.38 223 ARG A C 1
ATOM 1696 O O . ARG A 1 223 ? -15.891 1.501 11.442 1.00 93.38 223 ARG A O 1
ATOM 1703 N N . LYS A 1 224 ? -15.060 0.660 9.528 1.00 93.31 224 LYS A N 1
ATOM 1704 C CA . LYS A 1 224 ? -16.290 0.787 8.734 1.00 93.31 224 LYS A CA 1
ATOM 1705 C C . LYS A 1 224 ? -17.449 -0.007 9.340 1.00 93.31 224 LYS A C 1
ATOM 1707 O O . LYS A 1 224 ? -18.552 0.526 9.429 1.00 93.31 224 LYS A O 1
ATOM 1712 N N . LEU A 1 225 ? -17.201 -1.243 9.780 1.00 93.44 225 LEU A N 1
ATOM 1713 C CA . LEU A 1 225 ? -18.205 -2.082 10.453 1.00 93.44 225 LEU A CA 1
ATOM 1714 C C . LEU A 1 225 ? -18.741 -1.432 11.736 1.00 93.44 225 LEU A C 1
ATOM 1716 O O . LEU A 1 225 ? -19.910 -1.609 12.065 1.00 93.44 225 LEU A O 1
ATOM 1720 N N . MET A 1 226 ? -17.902 -0.657 12.423 1.00 91.56 226 MET A N 1
ATOM 1721 C CA . MET A 1 226 ? -18.227 -0.004 13.691 1.00 91.56 226 MET A CA 1
ATOM 1722 C C . MET A 1 226 ? -18.862 1.384 13.551 1.00 91.56 226 MET A C 1
ATOM 1724 O O . MET A 1 226 ? -19.299 1.938 14.555 1.00 91.56 226 MET A O 1
ATOM 1728 N N . THR A 1 227 ? -18.937 1.960 12.347 1.00 91.31 227 THR A N 1
ATOM 1729 C CA . THR A 1 227 ? -19.387 3.354 12.122 1.00 91.31 227 THR A CA 1
ATOM 1730 C C . THR A 1 227 ? -20.757 3.648 12.725 1.00 91.31 227 THR A C 1
ATOM 1732 O O . THR A 1 227 ? -20.925 4.633 13.439 1.00 91.31 227 THR A O 1
ATOM 1735 N N . ARG A 1 228 ? -21.741 2.776 12.477 1.00 88.12 228 ARG A N 1
ATOM 1736 C CA . ARG A 1 228 ? -23.111 2.957 12.970 1.00 88.12 228 ARG A CA 1
ATOM 1737 C C . ARG A 1 228 ? -23.194 2.822 14.488 1.00 88.12 228 ARG A C 1
ATOM 1739 O O . ARG A 1 228 ? -23.824 3.646 15.137 1.00 88.12 228 ARG A O 1
ATOM 1746 N N . SER A 1 229 ? -22.534 1.817 15.053 1.00 88.12 229 SER A N 1
ATOM 1747 C CA . SER A 1 229 ? -22.508 1.624 16.503 1.00 88.12 229 SER A CA 1
ATOM 1748 C C . SER A 1 229 ? -21.725 2.706 17.237 1.00 88.12 229 SER A C 1
ATOM 1750 O O . SER A 1 229 ? -22.095 3.069 18.350 1.00 88.12 229 SER A O 1
ATOM 1752 N N . ALA A 1 230 ? -20.666 3.239 16.623 1.00 87.06 230 ALA A N 1
ATOM 1753 C CA . ALA A 1 230 ? -19.909 4.363 17.161 1.00 87.06 230 ALA A CA 1
ATOM 1754 C C . ALA A 1 230 ? -20.776 5.627 17.216 1.00 87.06 230 ALA A C 1
ATOM 1756 O O . ALA A 1 230 ? -20.843 6.259 18.269 1.00 87.06 230 ALA A O 1
ATOM 1757 N N . TYR A 1 231 ? -21.519 5.919 16.142 1.00 86.31 231 TYR A N 1
ATOM 1758 C CA . TYR A 1 231 ? -22.481 7.020 16.116 1.00 86.31 231 TYR A CA 1
ATOM 1759 C C . TYR A 1 231 ? -23.552 6.865 17.202 1.00 86.31 231 TYR A C 1
ATOM 1761 O O . TYR A 1 231 ? -23.722 7.766 18.023 1.00 86.31 231 TYR A O 1
ATOM 1769 N N . ASP A 1 232 ? -24.209 5.702 17.277 1.00 85.50 232 ASP A N 1
ATOM 1770 C CA . ASP A 1 232 ? -25.251 5.445 18.279 1.00 85.50 232 ASP A CA 1
ATOM 1771 C C . ASP A 1 232 ? -24.707 5.585 19.714 1.00 85.50 232 ASP A C 1
ATOM 1773 O O . ASP A 1 232 ? -25.365 6.160 20.581 1.00 85.50 232 ASP A O 1
ATOM 1777 N N . SER A 1 233 ? -23.463 5.158 19.958 1.00 84.12 233 SER A N 1
ATOM 1778 C CA . SER A 1 233 ? -22.805 5.294 21.267 1.00 84.12 233 SER A CA 1
ATOM 1779 C C . SER A 1 233 ? -22.522 6.753 21.649 1.00 84.12 233 SER A C 1
ATOM 1781 O O . SER A 1 233 ? -22.414 7.064 22.834 1.00 84.12 233 SER A O 1
ATOM 1783 N N . THR A 1 234 ? -22.423 7.676 20.683 1.00 82.81 234 THR A N 1
ATOM 1784 C CA . THR A 1 234 ? -22.292 9.114 20.988 1.00 82.81 234 THR A CA 1
ATOM 1785 C C . THR A 1 234 ? -23.586 9.735 21.508 1.00 82.81 234 THR A C 1
ATOM 1787 O O . THR A 1 234 ? -23.531 10.743 22.228 1.00 82.81 234 THR A O 1
ATOM 1790 N N . LEU A 1 235 ? -24.728 9.139 21.144 1.00 82.50 235 LEU A N 1
ATOM 1791 C CA . LEU A 1 235 ? -26.069 9.549 21.553 1.00 82.50 235 LEU A CA 1
ATOM 1792 C C . LEU A 1 235 ? -26.458 8.893 22.880 1.00 82.50 235 LEU A C 1
ATOM 1794 O O . LEU A 1 235 ? -26.967 9.567 23.774 1.00 82.50 235 LEU A O 1
ATOM 1798 N N . THR A 1 236 ? -26.174 7.598 23.022 1.00 80.12 236 THR A N 1
ATOM 1799 C CA . THR A 1 236 ? -26.440 6.813 24.233 1.00 80.12 236 THR A CA 1
ATOM 1800 C C . THR A 1 236 ? -25.155 6.126 24.700 1.00 80.12 236 THR A C 1
ATOM 1802 O O . THR A 1 236 ? -24.908 4.979 24.321 1.00 80.12 236 THR A O 1
ATOM 1805 N N . PRO A 1 237 ? -24.305 6.821 25.480 1.00 78.62 237 PRO A N 1
ATOM 1806 C CA . PRO A 1 237 ? -23.064 6.244 25.977 1.00 78.62 237 PRO A CA 1
ATOM 1807 C C . PRO A 1 237 ? -23.325 5.253 27.118 1.00 78.62 237 PRO A C 1
ATOM 1809 O O . PRO A 1 237 ? -24.167 5.493 27.982 1.00 78.62 237 PRO A O 1
ATOM 1812 N 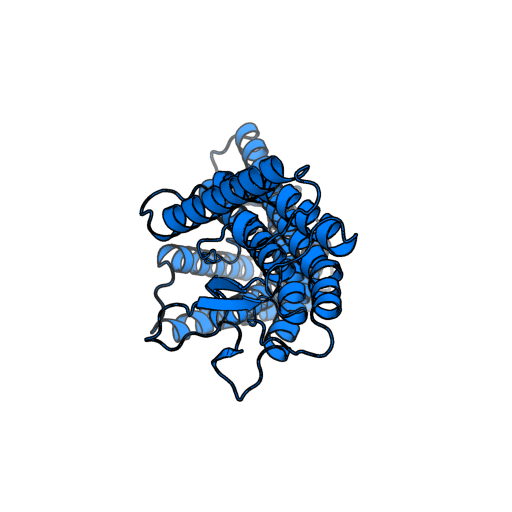N . GLY A 1 238 ? -22.530 4.184 27.155 1.00 69.25 238 GLY A N 1
ATOM 1813 C CA . GLY A 1 238 ? -22.544 3.180 28.222 1.00 69.25 238 GLY A CA 1
ATOM 1814 C C . GLY A 1 238 ? -23.230 1.863 27.833 1.00 69.25 238 GLY A C 1
ATOM 1815 O O . GLY A 1 238 ? -23.780 1.748 26.740 1.00 69.25 238 GLY A O 1
ATOM 1816 N N . PRO A 1 239 ? -23.152 0.842 28.703 1.00 70.00 239 PRO A N 1
ATOM 1817 C CA . PRO A 1 239 ? -23.816 -0.439 28.487 1.00 70.00 239 PRO A CA 1
ATOM 1818 C C . PRO A 1 239 ? -25.348 -0.318 28.613 1.00 70.00 239 PRO A C 1
ATOM 1820 O O . PRO A 1 239 ? -25.835 0.502 29.397 1.00 70.00 239 PRO A O 1
ATOM 1823 N N . PRO A 1 240 ? -26.127 -1.168 27.913 1.00 77.31 240 PRO A N 1
ATOM 1824 C CA . PRO A 1 240 ? -25.701 -2.243 27.005 1.00 77.31 240 PRO A CA 1
ATOM 1825 C C . PRO A 1 240 ? -25.245 -1.730 25.628 1.00 77.31 240 PRO A C 1
ATOM 1827 O O . PRO A 1 240 ? -25.564 -0.608 25.240 1.00 77.31 240 PRO A O 1
ATOM 1830 N N . LEU A 1 241 ? -24.524 -2.566 24.867 1.00 82.88 241 LEU A N 1
ATOM 1831 C CA . LEU A 1 241 ? -24.120 -2.221 23.500 1.00 82.88 241 LEU A CA 1
ATOM 1832 C C . LEU A 1 241 ? -25.341 -1.884 22.615 1.00 82.88 241 LEU A C 1
ATOM 1834 O O . LEU A 1 241 ? -26.389 -2.532 22.731 1.00 82.88 241 LEU A O 1
ATOM 1838 N N . PRO A 1 242 ? -25.228 -0.908 21.690 1.00 83.62 242 PRO A N 1
ATOM 1839 C CA . PRO A 1 242 ? -26.302 -0.592 20.755 1.00 83.62 242 PRO A CA 1
ATOM 1840 C C . PRO A 1 242 ? -26.699 -1.800 19.902 1.00 83.62 242 PRO A C 1
ATOM 1842 O O . PRO A 1 242 ? -25.855 -2.587 19.481 1.00 83.62 242 PRO A O 1
ATOM 1845 N N . LYS A 1 243 ? -27.978 -1.898 19.521 1.00 83.81 243 LYS A N 1
ATOM 1846 C CA . LYS A 1 243 ? -28.468 -2.964 18.617 1.00 83.81 243 LYS A CA 1
ATOM 1847 C C . LYS A 1 243 ? -27.807 -2.956 17.233 1.00 83.81 243 LYS A C 1
ATOM 1849 O O . LYS A 1 243 ? -27.890 -3.938 16.506 1.00 83.81 243 LYS A O 1
ATOM 1854 N N . SER A 1 244 ? -27.212 -1.832 16.841 1.00 85.12 244 SER A N 1
ATOM 1855 C CA . SER A 1 244 ? -26.462 -1.671 15.594 1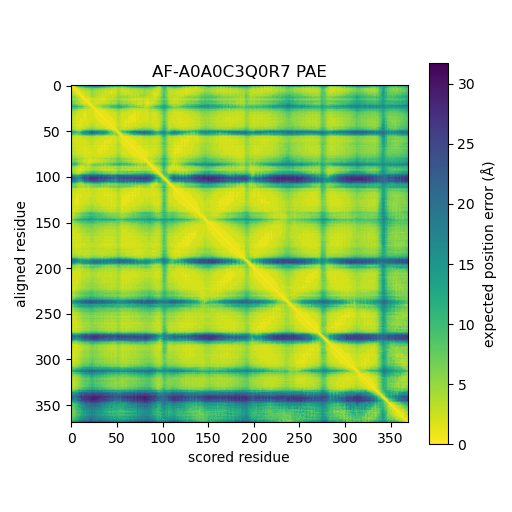.00 85.12 244 SER A CA 1
ATOM 1856 C C . SER A 1 244 ? -25.032 -2.213 15.667 1.00 85.12 244 SER A C 1
ATOM 1858 O O . SER A 1 244 ? -24.351 -2.238 14.641 1.00 85.12 244 SER A O 1
ATOM 1860 N N . HIS A 1 245 ? -24.569 -2.617 16.853 1.00 89.62 245 HIS A N 1
ATOM 1861 C CA . HIS A 1 245 ? -23.225 -3.123 17.073 1.00 89.62 245 HIS A CA 1
ATOM 1862 C C . HIS A 1 245 ? -23.028 -4.481 16.382 1.00 89.62 245 HIS A C 1
ATOM 1864 O O . HIS A 1 245 ? -23.869 -5.373 16.526 1.00 89.62 245 HIS A O 1
ATOM 1870 N N . PRO A 1 246 ? -21.936 -4.670 15.619 1.00 91.81 246 PRO A N 1
ATOM 1871 C CA . PRO A 1 246 ? -21.631 -5.968 15.031 1.00 91.81 246 PRO A CA 1
ATOM 1872 C C . PRO A 1 246 ? -21.288 -6.996 16.124 1.00 91.81 246 PRO A C 1
ATOM 1874 O O . PRO A 1 246 ? -20.928 -6.620 17.237 1.00 91.81 246 PRO A O 1
ATOM 1877 N N . PRO A 1 247 ? -21.348 -8.307 15.844 1.00 91.44 247 PRO A N 1
ATOM 1878 C CA . PRO A 1 247 ? -21.019 -9.318 16.847 1.00 91.44 247 PRO A CA 1
ATOM 1879 C C . PRO A 1 247 ? -19.610 -9.114 17.436 1.00 91.44 247 PRO A C 1
ATOM 1881 O O . PRO A 1 247 ? -18.623 -9.054 16.700 1.00 91.44 247 PRO A O 1
ATOM 1884 N N . THR A 1 248 ? -19.504 -9.039 18.762 1.00 91.75 248 THR A N 1
ATOM 1885 C CA . THR A 1 248 ? -18.248 -8.804 19.505 1.00 91.75 248 THR A CA 1
ATOM 1886 C C . THR A 1 248 ? -17.217 -9.906 19.239 1.00 91.75 248 THR A C 1
ATOM 1888 O O . THR A 1 248 ? -16.063 -9.610 18.922 1.00 91.75 248 THR A O 1
ATOM 1891 N N . SER A 1 249 ? -17.646 -11.174 19.204 1.00 91.81 249 SER A N 1
ATOM 1892 C CA . SER A 1 249 ? -16.806 -12.308 18.781 1.00 91.81 249 SER A CA 1
ATOM 1893 C C . SER A 1 249 ? -16.215 -12.143 17.369 1.00 91.81 249 SER A C 1
ATOM 1895 O O . SER A 1 249 ? -15.065 -12.517 17.123 1.00 91.81 249 SER A O 1
ATOM 1897 N N . LEU A 1 250 ? -16.970 -11.561 16.423 1.00 95.00 250 LEU A N 1
ATOM 1898 C CA . LEU A 1 250 ? -16.471 -11.292 15.069 1.00 95.00 250 LEU A CA 1
ATOM 1899 C C . LEU A 1 250 ? -15.383 -10.214 15.097 1.00 95.00 250 LEU A C 1
ATOM 1901 O O . LEU A 1 250 ? -14.341 -10.401 14.474 1.00 95.00 250 LEU A O 1
ATOM 1905 N N . LEU A 1 251 ? -15.586 -9.126 15.846 1.00 94.62 251 LEU A N 1
ATOM 1906 C CA . LEU A 1 251 ? -14.575 -8.075 15.999 1.00 94.62 251 LEU A CA 1
ATOM 1907 C C . LEU A 1 251 ? -13.276 -8.625 16.592 1.00 94.62 251 LEU A C 1
ATOM 1909 O O . LEU A 1 251 ? -12.206 -8.367 16.041 1.00 94.62 251 LEU A O 1
ATOM 1913 N N . GLY A 1 252 ? -13.364 -9.439 17.649 1.00 93.81 252 GLY A N 1
ATOM 1914 C CA . GLY A 1 252 ? -12.199 -10.104 18.240 1.00 93.81 252 GLY A CA 1
ATOM 1915 C C . GLY A 1 252 ? -11.414 -10.920 17.206 1.00 93.81 252 GLY A C 1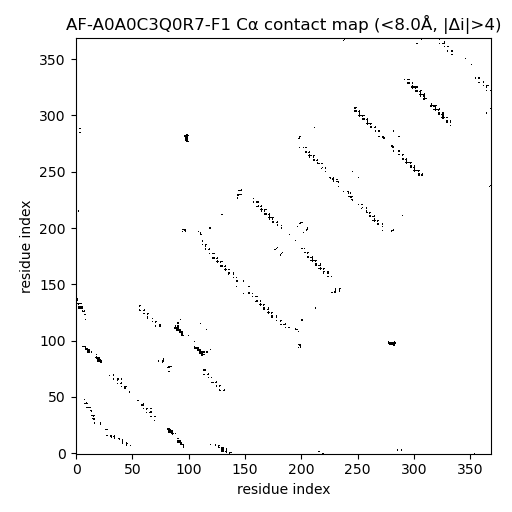
ATOM 1916 O O . GLY A 1 252 ? -10.196 -10.774 17.083 1.00 93.81 252 GLY A O 1
ATOM 1917 N N . LYS A 1 253 ? -12.119 -11.703 16.376 1.00 96.69 253 LYS A N 1
ATOM 1918 C CA . LYS A 1 253 ? -11.525 -12.500 15.285 1.00 96.69 253 LYS A CA 1
ATOM 1919 C C . LYS A 1 253 ? -10.909 -11.654 14.162 1.00 96.69 253 LYS A C 1
ATOM 1921 O O . LYS A 1 253 ? -9.897 -12.048 13.584 1.00 96.69 253 LYS A O 1
ATOM 1926 N N . LEU A 1 254 ? -11.484 -10.499 13.838 1.00 96.75 254 LEU A N 1
ATOM 1927 C CA . LEU A 1 254 ? -10.909 -9.597 12.837 1.00 96.75 254 LEU A CA 1
ATOM 1928 C C . LEU A 1 254 ? -9.631 -8.925 13.361 1.00 96.75 254 LEU A C 1
ATOM 1930 O O . LEU A 1 254 ? -8.629 -8.864 12.648 1.00 96.75 254 LEU A O 1
ATOM 1934 N N . TYR A 1 255 ? -9.630 -8.480 14.621 1.00 96.44 255 TYR A N 1
ATOM 1935 C CA . TYR A 1 255 ? -8.456 -7.865 15.242 1.00 96.44 255 TYR A CA 1
ATOM 1936 C C . TYR A 1 255 ? -7.306 -8.854 15.455 1.00 96.44 255 TYR A C 1
ATOM 1938 O O . TYR A 1 255 ? -6.158 -8.502 15.181 1.00 96.44 255 TYR A O 1
ATOM 1946 N N . ILE A 1 256 ? -7.580 -10.098 15.863 1.00 96.50 256 ILE A N 1
ATOM 1947 C CA . ILE A 1 256 ? -6.521 -11.111 16.000 1.00 96.50 256 ILE A CA 1
ATOM 1948 C C . ILE A 1 256 ? -5.915 -11.474 14.636 1.00 96.50 256 ILE A C 1
ATOM 1950 O O . ILE A 1 256 ? -4.701 -11.641 14.526 1.00 96.50 256 ILE A O 1
ATOM 1954 N N . ASN A 1 257 ? -6.725 -11.510 13.567 1.00 96.94 257 ASN A N 1
ATOM 1955 C CA . ASN A 1 257 ? -6.213 -11.684 12.209 1.00 96.94 257 ASN A CA 1
ATOM 1956 C C . ASN A 1 257 ? -5.285 -10.523 11.813 1.00 96.94 257 ASN A C 1
ATOM 1958 O O . ASN A 1 257 ? -4.162 -10.776 11.377 1.00 96.94 257 ASN A O 1
ATOM 1962 N N . ALA A 1 258 ? -5.696 -9.271 12.036 1.00 95.94 258 ALA A N 1
ATOM 1963 C CA . ALA A 1 258 ? -4.847 -8.107 11.772 1.00 95.94 258 ALA A CA 1
ATOM 1964 C C . ALA A 1 258 ? -3.535 -8.146 12.585 1.00 95.94 258 ALA A C 1
ATOM 1966 O O . ALA A 1 258 ? -2.459 -7.949 12.022 1.00 95.94 258 ALA A O 1
ATOM 1967 N N . SER A 1 259 ? -3.601 -8.492 13.876 1.00 96.44 259 SER A N 1
ATOM 1968 C CA . SER A 1 259 ? -2.420 -8.662 14.738 1.00 96.44 259 SER A CA 1
ATOM 1969 C C . SER A 1 259 ? -1.466 -9.739 14.203 1.00 96.44 259 SER A C 1
ATOM 1971 O O . SER A 1 259 ? -0.257 -9.515 14.110 1.00 96.44 259 SER A O 1
ATOM 1973 N N . SER A 1 260 ? -2.003 -10.878 13.745 1.00 97.25 260 SER A N 1
ATOM 1974 C CA . SER A 1 260 ? -1.199 -11.960 13.160 1.00 97.25 260 SER A CA 1
ATOM 1975 C C . SER A 1 260 ? -0.464 -11.530 11.883 1.00 97.25 260 SER A C 1
ATOM 1977 O O . SER A 1 260 ? 0.695 -11.899 11.677 1.00 97.25 260 SER A O 1
ATOM 1979 N N . LEU A 1 261 ? -1.096 -10.692 11.050 1.00 97.25 261 LEU A N 1
ATOM 1980 C CA . LEU A 1 261 ? -0.486 -10.144 9.840 1.00 97.25 261 LEU A CA 1
ATOM 1981 C C . LEU A 1 261 ? 0.650 -9.170 10.176 1.00 97.25 261 LEU A C 1
ATOM 1983 O O . LEU A 1 261 ? 1.732 -9.300 9.599 1.00 97.25 261 LEU A O 1
ATOM 1987 N N . TYR A 1 262 ? 0.453 -8.257 11.136 1.00 96.69 262 TYR A N 1
ATOM 1988 C CA . TYR A 1 262 ? 1.515 -7.348 11.588 1.00 96.69 262 TYR A CA 1
ATOM 1989 C C . TYR A 1 262 ? 2.678 -8.092 12.247 1.00 96.69 262 TYR A C 1
ATOM 1991 O O . TYR A 1 262 ? 3.832 -7.812 11.928 1.00 96.69 262 TYR A O 1
ATOM 1999 N N . THR A 1 263 ? 2.398 -9.077 13.105 1.00 96.38 263 THR A N 1
ATOM 2000 C CA . THR A 1 263 ? 3.434 -9.924 13.720 1.00 96.38 263 THR A CA 1
ATOM 2001 C C . THR A 1 263 ? 4.232 -10.668 12.650 1.00 96.38 263 THR A C 1
ATOM 2003 O O . THR A 1 263 ? 5.465 -10.693 12.682 1.00 96.38 263 THR A O 1
ATOM 2006 N N . SER A 1 264 ? 3.547 -11.235 11.652 1.00 96.62 264 SER A N 1
ATOM 2007 C CA . SER A 1 264 ? 4.206 -11.905 10.533 1.00 96.62 264 SER A CA 1
ATOM 2008 C C . SER A 1 264 ? 5.072 -10.932 9.729 1.00 96.62 264 SER A C 1
ATOM 2010 O O . SER A 1 264 ? 6.230 -11.244 9.451 1.00 96.62 264 SER A O 1
ATOM 2012 N N . ALA A 1 265 ? 4.571 -9.736 9.415 1.00 95.38 265 ALA A N 1
ATOM 2013 C CA . ALA A 1 265 ? 5.348 -8.699 8.741 1.00 95.38 265 ALA A CA 1
ATOM 2014 C C . ALA A 1 265 ? 6.584 -8.278 9.560 1.00 95.38 265 ALA A C 1
ATOM 2016 O O . ALA A 1 265 ? 7.684 -8.209 9.014 1.00 95.38 265 ALA A O 1
ATOM 2017 N N . LEU A 1 266 ? 6.442 -8.081 10.874 1.00 93.75 266 LEU A N 1
ATOM 2018 C CA . LEU A 1 266 ? 7.546 -7.729 11.770 1.00 93.75 266 LEU A CA 1
ATOM 2019 C C . LEU A 1 266 ? 8.626 -8.815 11.799 1.00 93.75 266 LEU A C 1
ATOM 2021 O O . LEU A 1 266 ? 9.812 -8.503 11.707 1.00 93.75 266 LEU A O 1
ATOM 2025 N N . SER A 1 267 ? 8.225 -10.087 11.879 1.00 94.12 267 SER A N 1
ATOM 2026 C CA . SER A 1 267 ? 9.163 -11.216 11.867 1.00 94.12 267 SER A CA 1
ATOM 2027 C C . SER A 1 267 ? 9.988 -11.268 10.576 1.00 94.12 267 SER A C 1
ATOM 2029 O O . SER A 1 267 ? 11.198 -11.477 10.628 1.00 94.12 267 SER A O 1
ATOM 2031 N N . LEU A 1 268 ? 9.359 -10.989 9.428 1.00 92.44 268 LEU A N 1
ATOM 2032 C CA . LEU A 1 268 ? 10.023 -10.934 8.126 1.00 92.44 268 LEU A CA 1
ATOM 2033 C C . LEU A 1 268 ? 10.998 -9.751 8.045 1.00 92.44 268 LEU A C 1
ATOM 2035 O O . LEU A 1 268 ? 12.134 -9.922 7.610 1.00 92.44 268 LEU A O 1
ATOM 2039 N N . VAL A 1 269 ? 10.588 -8.566 8.507 1.00 90.75 269 VAL A N 1
ATOM 2040 C CA . VAL A 1 269 ? 11.458 -7.379 8.542 1.00 90.75 269 VAL A CA 1
ATOM 2041 C C . VAL A 1 269 ? 12.673 -7.602 9.445 1.00 90.75 269 VAL A C 1
ATOM 2043 O O . VAL A 1 269 ? 13.790 -7.261 9.059 1.00 90.75 269 VAL A O 1
ATOM 2046 N N . ASN A 1 270 ? 12.484 -8.213 10.616 1.00 88.62 270 ASN A N 1
ATOM 2047 C CA . ASN A 1 270 ? 13.582 -8.527 11.529 1.00 88.62 270 ASN A CA 1
ATOM 2048 C C . ASN A 1 270 ? 14.527 -9.585 10.944 1.00 88.62 270 ASN A C 1
ATOM 2050 O O . ASN A 1 270 ? 15.740 -9.438 11.052 1.00 88.62 270 ASN A O 1
ATOM 2054 N N . ALA A 1 271 ? 13.994 -10.608 10.268 1.00 86.31 271 ALA A N 1
ATOM 2055 C CA . ALA A 1 271 ? 14.807 -11.617 9.588 1.00 86.31 271 ALA A CA 1
ATOM 2056 C C . ALA A 1 271 ? 15.644 -11.031 8.436 1.00 86.31 271 ALA A C 1
ATOM 2058 O O . ALA A 1 271 ? 16.726 -11.533 8.139 1.00 86.31 271 ALA A O 1
ATOM 2059 N N . ALA A 1 272 ? 15.161 -9.965 7.792 1.00 80.00 272 ALA A N 1
ATOM 2060 C CA . ALA A 1 272 ? 15.873 -9.279 6.718 1.00 80.00 272 ALA A CA 1
ATOM 2061 C C . ALA A 1 272 ? 16.990 -8.337 7.210 1.00 80.00 272 ALA A C 1
ATOM 2063 O O . ALA A 1 272 ? 17.779 -7.872 6.390 1.00 80.00 272 ALA A O 1
ATOM 2064 N N . SER A 1 273 ? 17.070 -8.059 8.516 1.00 67.94 273 SER A N 1
ATOM 2065 C CA . SER A 1 273 ? 18.030 -7.127 9.109 1.00 67.94 273 SER A CA 1
ATOM 2066 C C . SER A 1 273 ? 19.182 -7.876 9.797 1.00 67.94 273 SER A C 1
ATOM 2068 O O . SER A 1 273 ? 19.057 -8.232 10.971 1.00 67.94 273 SER A O 1
ATOM 2070 N N . PRO A 1 274 ? 20.318 -8.136 9.121 1.00 60.34 274 PRO A N 1
ATOM 2071 C CA . PRO A 1 274 ? 21.470 -8.761 9.764 1.00 60.34 274 PRO A CA 1
ATOM 2072 C C . PRO A 1 274 ? 22.079 -7.814 10.807 1.00 60.34 274 PRO A C 1
ATOM 2074 O O . PRO A 1 274 ? 22.315 -6.642 10.528 1.00 60.34 274 PRO A O 1
ATOM 2077 N N . THR A 1 275 ? 22.397 -8.339 11.990 1.00 54.34 275 THR A N 1
ATOM 2078 C CA . THR A 1 275 ? 22.926 -7.617 13.166 1.00 54.34 275 THR A CA 1
ATOM 2079 C C . THR A 1 275 ? 24.299 -6.951 12.975 1.00 54.34 275 THR A C 1
ATOM 2081 O O . THR A 1 275 ? 24.855 -6.442 13.943 1.00 54.34 275 THR A O 1
ATOM 2084 N N . SER A 1 276 ? 24.882 -6.970 11.771 1.00 50.81 276 SER A N 1
ATOM 2085 C CA . SER A 1 276 ? 26.280 -6.583 11.535 1.00 50.81 276 SER A CA 1
ATOM 2086 C C . SER A 1 276 ? 26.523 -5.569 10.410 1.00 50.81 276 SER A C 1
ATOM 2088 O O . SER A 1 276 ? 27.671 -5.178 10.241 1.00 50.81 276 SER A O 1
ATOM 2090 N N . ASN A 1 277 ? 25.512 -5.148 9.634 1.00 52.56 277 ASN A N 1
ATOM 2091 C CA . ASN A 1 277 ? 25.694 -4.187 8.531 1.00 52.56 277 ASN A CA 1
ATOM 2092 C C . ASN A 1 277 ? 24.586 -3.119 8.507 1.00 52.56 277 ASN A C 1
ATOM 2094 O O . ASN A 1 277 ? 23.495 -3.374 7.990 1.00 52.56 277 ASN A O 1
ATOM 2098 N N . ASP A 1 278 ? 24.909 -1.906 8.966 1.00 54.28 278 ASP A N 1
ATOM 2099 C CA . ASP A 1 278 ? 24.005 -0.741 9.003 1.00 54.28 278 ASP A CA 1
ATOM 2100 C C . ASP A 1 278 ? 23.366 -0.415 7.637 1.00 54.28 278 ASP A C 1
ATOM 2102 O O . ASP A 1 278 ? 22.227 0.029 7.568 1.00 54.28 278 ASP A O 1
ATOM 2106 N N . SER A 1 279 ? 24.038 -0.686 6.511 1.00 52.28 279 SER A N 1
ATOM 2107 C CA . SER A 1 279 ? 23.511 -0.362 5.171 1.00 52.28 279 SER A CA 1
ATOM 2108 C C . SER A 1 279 ? 22.353 -1.252 4.695 1.00 52.28 279 SER A C 1
ATOM 2110 O O . SER A 1 279 ? 21.680 -0.906 3.721 1.00 52.28 279 SER A O 1
ATOM 2112 N N . LYS A 1 280 ? 22.112 -2.393 5.356 1.00 58.50 280 LYS A N 1
ATOM 2113 C CA . LYS A 1 280 ? 21.046 -3.362 5.019 1.00 58.50 280 LYS A CA 1
ATOM 2114 C C . LYS A 1 280 ? 19.939 -3.422 6.057 1.00 58.50 280 LYS A C 1
ATOM 2116 O O . LYS A 1 280 ? 18.965 -4.148 5.869 1.00 58.50 280 LYS A O 1
ATOM 2121 N N . GLU A 1 281 ? 20.085 -2.691 7.151 1.00 72.38 281 GLU A N 1
ATOM 2122 C CA . GLU A 1 281 ? 19.072 -2.667 8.188 1.00 72.38 281 GLU A CA 1
ATOM 2123 C C . GLU A 1 281 ? 17.828 -1.926 7.686 1.00 72.38 281 GLU A C 1
ATOM 2125 O O . GLU A 1 281 ? 17.898 -0.889 7.022 1.00 72.38 281 GLU A O 1
ATOM 2130 N N . VAL A 1 282 ? 16.662 -2.477 8.011 1.00 79.56 282 VAL A N 1
ATOM 2131 C CA . VAL A 1 282 ? 15.380 -1.836 7.728 1.00 79.56 282 VAL A CA 1
ATOM 2132 C C . VAL A 1 282 ? 15.114 -0.761 8.780 1.00 79.56 282 VAL A C 1
ATOM 2134 O O . VAL A 1 282 ? 15.291 -0.976 9.984 1.00 79.56 282 VAL A O 1
ATOM 2137 N N . ASN A 1 283 ? 14.637 0.395 8.319 1.00 81.69 283 ASN A N 1
ATOM 2138 C CA . ASN A 1 283 ? 14.318 1.560 9.135 1.00 81.69 283 ASN A CA 1
ATOM 2139 C C . ASN A 1 283 ? 13.570 1.182 10.429 1.00 81.69 283 ASN A C 1
ATOM 2141 O O . ASN A 1 283 ? 12.511 0.547 10.399 1.00 81.69 283 ASN A O 1
ATOM 2145 N N . ALA A 1 284 ? 14.108 1.623 11.570 1.00 81.56 284 ALA A N 1
ATOM 2146 C CA . ALA A 1 284 ? 13.526 1.398 12.889 1.00 81.56 284 ALA A CA 1
ATOM 2147 C C . ALA A 1 284 ? 12.078 1.907 12.990 1.00 81.56 284 ALA A C 1
ATOM 2149 O O . ALA A 1 284 ? 11.254 1.263 13.633 1.00 81.56 284 ALA A O 1
ATOM 2150 N N . ASN A 1 285 ? 11.723 2.994 12.293 1.00 83.94 285 ASN A N 1
ATOM 2151 C CA . ASN A 1 285 ? 10.358 3.532 12.294 1.00 83.94 285 ASN A CA 1
ATOM 2152 C C . ASN A 1 285 ? 9.327 2.522 11.777 1.00 83.94 285 ASN A C 1
ATOM 2154 O O . ASN A 1 285 ? 8.224 2.448 12.316 1.00 83.94 285 ASN A O 1
ATOM 2158 N N . LEU A 1 286 ? 9.682 1.731 10.758 1.00 86.56 286 LEU A N 1
ATOM 2159 C CA . LEU A 1 286 ? 8.797 0.700 10.218 1.00 86.56 286 LEU A CA 1
ATOM 2160 C C . LEU A 1 286 ? 8.626 -0.449 11.219 1.00 86.56 286 LEU A C 1
ATOM 2162 O O . LEU A 1 286 ? 7.508 -0.901 11.451 1.00 86.56 286 LEU A O 1
ATOM 2166 N N . ARG A 1 287 ? 9.718 -0.882 11.862 1.00 88.81 287 ARG A N 1
ATOM 2167 C CA . ARG A 1 287 ? 9.675 -1.914 12.913 1.00 88.81 287 ARG A CA 1
ATOM 2168 C C . ARG A 1 287 ? 8.834 -1.476 14.109 1.00 88.81 287 ARG A C 1
ATOM 2170 O O . ARG A 1 287 ? 8.006 -2.249 14.582 1.00 88.81 287 ARG A O 1
ATOM 2177 N N . HIS A 1 288 ? 9.003 -0.234 14.559 1.00 87.88 288 HIS A N 1
ATOM 2178 C CA . HIS A 1 288 ? 8.193 0.336 15.633 1.00 87.88 288 HIS A CA 1
ATOM 2179 C C . HIS A 1 288 ? 6.719 0.419 15.248 1.00 87.88 288 HIS A C 1
ATOM 2181 O O . HIS A 1 288 ? 5.876 0.023 16.041 1.00 87.88 288 HIS A O 1
ATOM 2187 N N . TYR A 1 289 ? 6.402 0.859 14.028 1.00 89.94 289 TYR A N 1
ATOM 2188 C CA . TYR A 1 289 ? 5.022 0.889 13.548 1.00 89.94 289 TYR A CA 1
ATOM 2189 C C . TYR A 1 289 ? 4.372 -0.501 13.562 1.00 89.94 289 TYR A C 1
ATOM 2191 O O . TYR A 1 289 ? 3.295 -0.664 14.127 1.00 89.94 289 TYR A O 1
ATOM 2199 N N . LEU A 1 290 ? 5.051 -1.507 13.002 1.00 92.00 290 LEU A N 1
ATOM 2200 C CA . LEU A 1 290 ? 4.569 -2.890 12.974 1.00 92.00 290 LEU A CA 1
ATOM 2201 C C . LEU A 1 290 ? 4.374 -3.465 14.383 1.00 92.00 290 LEU A C 1
ATOM 2203 O O . LEU A 1 290 ? 3.368 -4.119 14.643 1.00 92.00 290 LEU A O 1
ATOM 2207 N N . SER A 1 291 ? 5.317 -3.208 15.293 1.00 91.94 291 SER A N 1
ATOM 2208 C CA . SER A 1 291 ? 5.210 -3.639 16.689 1.00 91.94 291 SER A CA 1
ATOM 2209 C C . SER A 1 291 ? 4.040 -2.960 17.402 1.00 91.94 291 SER A C 1
ATOM 2211 O O . SER A 1 291 ? 3.251 -3.637 18.056 1.00 91.94 291 SER A O 1
ATOM 2213 N N . ASP A 1 292 ? 3.911 -1.639 17.264 1.00 90.75 292 ASP A N 1
ATOM 2214 C CA . ASP A 1 292 ? 2.865 -0.854 17.916 1.00 90.75 292 ASP A CA 1
ATOM 2215 C C . ASP A 1 292 ? 1.469 -1.271 17.442 1.00 90.75 292 ASP A C 1
ATOM 2217 O O . ASP A 1 292 ? 0.579 -1.484 18.265 1.00 90.75 292 ASP A O 1
ATOM 2221 N N . GLU A 1 293 ? 1.263 -1.391 16.126 1.00 91.75 293 GLU A N 1
ATOM 2222 C CA . GLU A 1 293 ? -0.037 -1.778 15.566 1.00 91.75 293 GLU A CA 1
ATOM 2223 C C . GLU A 1 293 ? -0.360 -3.252 15.848 1.00 91.75 293 GLU A C 1
ATOM 2225 O O . GLU A 1 293 ? -1.516 -3.582 16.107 1.00 91.75 293 GLU A O 1
ATOM 2230 N N . SER A 1 294 ? 0.643 -4.137 15.902 1.00 94.00 294 SER A N 1
ATOM 2231 C CA . SER A 1 294 ? 0.441 -5.534 16.304 1.00 94.00 294 SER A CA 1
ATOM 2232 C C . SER A 1 294 ? -0.093 -5.652 17.731 1.00 94.00 294 SER A C 1
ATOM 2234 O O . SER A 1 294 ? -1.101 -6.330 17.955 1.00 94.00 294 SER A O 1
ATOM 2236 N N . THR A 1 295 ? 0.555 -4.975 18.685 1.00 93.06 295 THR A N 1
ATOM 2237 C CA . THR A 1 295 ? 0.125 -4.951 20.091 1.00 93.06 295 THR A CA 1
ATOM 2238 C C . THR A 1 295 ? -1.213 -4.235 20.238 1.00 93.06 295 THR A C 1
ATOM 2240 O O . THR A 1 295 ? -2.061 -4.680 21.004 1.00 93.06 295 THR A O 1
ATOM 2243 N N . PHE A 1 296 ? -1.454 -3.168 19.469 1.00 93.12 296 PHE A N 1
ATOM 2244 C CA . PHE A 1 296 ? -2.743 -2.481 19.473 1.00 93.12 296 PHE A CA 1
ATOM 2245 C C . PHE A 1 296 ? -3.871 -3.418 19.019 1.00 93.12 296 PHE A C 1
ATOM 2247 O O . PHE A 1 296 ? -4.881 -3.546 19.705 1.00 93.12 296 PHE A O 1
ATOM 2254 N N . CYS A 1 297 ? -3.703 -4.121 17.895 1.00 94.69 297 CYS A N 1
ATOM 2255 C CA . CYS A 1 297 ? -4.693 -5.087 17.422 1.00 94.69 297 CYS A CA 1
ATOM 2256 C C . CYS A 1 297 ? -4.873 -6.266 18.391 1.00 94.69 297 CYS A C 1
ATOM 2258 O O . CYS A 1 297 ? -6.004 -6.705 18.583 1.00 94.69 297 CYS A O 1
ATOM 2260 N N . SER A 1 298 ? -3.799 -6.740 19.034 1.00 95.50 298 SER A N 1
ATOM 2261 C CA . SER A 1 298 ? -3.872 -7.750 20.103 1.00 95.50 298 SER A CA 1
ATOM 2262 C C . SER A 1 298 ? -4.769 -7.264 21.245 1.00 95.50 298 SER A C 1
ATOM 2264 O O . SER A 1 298 ? -5.791 -7.889 21.539 1.00 95.50 298 SER A O 1
ATOM 2266 N N . ALA A 1 299 ? -4.489 -6.073 21.776 1.00 94.25 299 ALA A N 1
ATOM 2267 C CA . ALA A 1 299 ? -5.251 -5.484 22.869 1.00 94.25 299 ALA A CA 1
ATOM 2268 C C . ALA A 1 299 ? -6.727 -5.276 22.513 1.00 94.25 299 ALA A C 1
ATOM 2270 O O . ALA A 1 299 ? -7.613 -5.578 23.316 1.00 94.25 299 ALA A O 1
ATOM 2271 N N . MET A 1 300 ? -7.016 -4.809 21.295 1.00 93.38 300 MET A N 1
ATOM 2272 C CA . MET A 1 300 ? -8.392 -4.668 20.818 1.00 93.38 300 MET A CA 1
ATOM 2273 C C . MET A 1 300 ? -9.094 -6.022 20.684 1.00 93.38 300 MET A C 1
ATOM 2275 O O . MET A 1 300 ? -10.276 -6.123 21.006 1.00 93.38 300 MET A O 1
ATOM 2279 N N . SER A 1 301 ? -8.390 -7.075 20.258 1.00 95.56 301 SER A N 1
ATOM 2280 C CA . SER A 1 301 ? -8.971 -8.419 20.203 1.00 95.56 301 SER A CA 1
ATOM 2281 C C . SER A 1 301 ? -9.361 -8.923 21.596 1.00 95.56 301 SER A C 1
ATOM 2283 O O . SER A 1 301 ? -10.497 -9.362 21.783 1.00 95.56 301 SER A O 1
ATOM 2285 N N . HIS A 1 302 ? -8.480 -8.754 22.590 1.00 94.81 302 HIS A N 1
ATOM 2286 C CA . HIS A 1 302 ? -8.751 -9.101 23.984 1.00 94.81 302 HIS A CA 1
ATOM 2287 C C . HIS A 1 302 ? -9.936 -8.317 24.539 1.00 94.81 302 HIS A C 1
ATOM 2289 O O . HIS A 1 302 ? -10.808 -8.902 25.175 1.00 94.81 302 HIS A O 1
ATOM 2295 N N . ARG A 1 303 ? -10.039 -7.019 24.229 1.00 93.06 303 ARG A N 1
ATOM 2296 C CA . ARG A 1 303 ? -11.197 -6.213 24.626 1.00 93.06 303 ARG A CA 1
ATOM 2297 C C . ARG A 1 303 ? -12.502 -6.825 24.126 1.00 93.06 303 ARG A C 1
ATOM 2299 O O . ARG A 1 303 ? -13.416 -7.032 24.916 1.00 93.06 303 ARG A O 1
ATOM 2306 N N . TRP A 1 304 ? -12.597 -7.121 22.831 1.00 93.62 304 TRP A N 1
ATOM 2307 C CA . TRP A 1 304 ? -13.843 -7.621 22.248 1.00 93.62 304 TRP A CA 1
ATOM 2308 C C . TRP A 1 304 ? -14.196 -9.038 22.702 1.00 93.62 304 TRP A C 1
ATOM 2310 O O . TRP A 1 304 ? -15.374 -9.315 22.908 1.00 93.62 304 TRP A O 1
ATOM 2320 N N . PHE A 1 305 ? -13.206 -9.905 22.934 1.00 94.19 305 PHE A N 1
ATOM 2321 C CA . PHE A 1 305 ? -13.446 -11.204 23.573 1.00 94.19 305 PHE A CA 1
ATOM 2322 C C . PHE A 1 305 ? -13.883 -11.069 25.035 1.00 94.19 305 PHE A C 1
ATOM 2324 O O . PHE A 1 305 ? -14.720 -11.842 25.491 1.00 94.19 305 PHE A O 1
ATOM 2331 N N . GLY A 1 306 ? -13.367 -10.071 25.756 1.00 92.19 306 GLY A N 1
ATOM 2332 C CA . GLY A 1 306 ? -13.797 -9.769 27.118 1.00 92.19 306 GLY A CA 1
ATOM 2333 C C . GLY A 1 306 ? -15.257 -9.328 27.189 1.00 92.19 306 GLY A C 1
ATOM 2334 O O . GLY A 1 306 ? -16.006 -9.831 28.023 1.00 92.19 306 GLY A O 1
ATOM 2335 N N . VAL A 1 307 ? -15.684 -8.455 26.269 1.00 90.56 307 VAL A N 1
ATOM 2336 C CA . VAL A 1 307 ? -17.090 -8.030 26.165 1.00 90.56 307 VAL A CA 1
ATOM 2337 C C . VAL A 1 307 ? -17.999 -9.210 25.792 1.00 90.56 307 VAL A C 1
ATOM 2339 O O . VAL A 1 307 ? -19.010 -9.419 26.452 1.00 90.56 307 VAL A O 1
ATOM 2342 N N . ASP A 1 308 ? -17.610 -10.031 24.810 1.00 91.44 308 ASP A N 1
ATOM 2343 C CA . ASP A 1 308 ? -18.343 -11.250 24.414 1.00 91.44 308 ASP A CA 1
ATOM 2344 C C . ASP A 1 308 ? -18.523 -12.233 25.590 1.00 91.44 308 ASP A C 1
ATOM 2346 O O . ASP A 1 308 ? -19.617 -12.742 25.831 1.00 91.44 308 ASP A O 1
ATOM 2350 N N . ALA A 1 309 ? -17.466 -12.460 26.377 1.00 90.44 309 ALA A N 1
ATOM 2351 C CA . ALA A 1 309 ? -17.526 -13.315 27.562 1.00 90.44 309 ALA A CA 1
ATOM 2352 C C . ALA A 1 309 ? -18.356 -12.702 28.705 1.00 90.44 309 ALA A C 1
ATOM 2354 O O . ALA A 1 309 ? -19.009 -13.438 29.442 1.00 90.44 309 ALA A O 1
ATOM 2355 N N . GLY A 1 310 ? -18.346 -11.373 28.852 1.00 86.38 310 GLY A N 1
ATOM 2356 C CA . GLY A 1 310 ? -19.132 -10.653 29.856 1.00 86.38 310 GLY A CA 1
ATOM 2357 C C . GLY A 1 310 ? -20.639 -10.665 29.583 1.00 86.38 310 GLY A C 1
ATOM 2358 O O . GLY A 1 310 ? -21.424 -10.702 30.528 1.00 86.38 310 GLY A O 1
ATOM 2359 N N . GLU A 1 311 ? -21.043 -10.683 28.309 1.00 85.75 311 GLU A N 1
ATOM 2360 C CA . GLU A 1 311 ? -22.449 -10.807 27.898 1.00 85.75 311 GLU A CA 1
ATOM 2361 C C . GLU A 1 311 ? -22.989 -12.243 28.048 1.00 85.75 311 GLU A C 1
ATOM 2363 O O . GLU A 1 311 ? -24.201 -12.446 28.165 1.00 85.75 311 GLU A O 1
ATOM 2368 N N . ALA A 1 312 ? -22.110 -13.251 28.086 1.00 86.00 312 ALA A N 1
ATOM 2369 C CA . ALA A 1 312 ? -22.491 -14.646 28.277 1.00 86.00 312 ALA A CA 1
ATOM 2370 C C . ALA A 1 312 ? -22.742 -14.985 29.766 1.00 86.00 312 ALA A C 1
ATOM 2372 O O . ALA A 1 312 ? -21.928 -14.653 30.636 1.00 86.00 312 ALA A O 1
ATOM 2373 N N . PRO A 1 313 ? -23.824 -15.718 30.098 1.00 81.62 313 PRO A N 1
ATOM 2374 C CA . PRO A 1 313 ? -24.130 -16.060 31.483 1.00 81.62 313 PRO A CA 1
ATOM 2375 C C . PRO A 1 313 ? -23.038 -16.958 32.081 1.00 81.62 313 PRO A C 1
ATOM 2377 O O . PRO A 1 313 ? -22.673 -17.984 31.509 1.00 81.62 313 PRO A O 1
ATOM 2380 N N . GLY A 1 314 ? -22.522 -16.579 33.253 1.00 84.06 314 GLY A N 1
ATOM 2381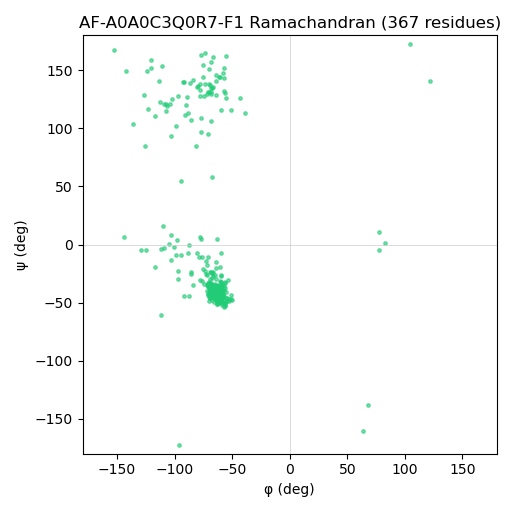 C CA . GLY A 1 314 ? -21.556 -17.379 34.017 1.00 84.06 314 GLY A CA 1
ATOM 2382 C C . GLY A 1 314 ? -20.087 -17.247 33.593 1.00 84.06 314 GLY A C 1
ATOM 2383 O O . GLY A 1 314 ? -19.240 -17.883 34.215 1.00 84.06 314 GLY A O 1
ATOM 2384 N N . ARG A 1 315 ? -19.756 -16.412 32.594 1.00 90.00 315 ARG A N 1
ATOM 2385 C CA . ARG A 1 315 ? -18.371 -16.200 32.111 1.00 90.00 315 ARG A CA 1
ATOM 2386 C C . ARG A 1 315 ? -17.793 -14.820 32.447 1.00 90.00 315 ARG A C 1
ATOM 2388 O O . ARG A 1 315 ? -16.745 -14.439 31.932 1.00 90.00 315 ARG A O 1
ATOM 2395 N N . CYS A 1 316 ? -18.410 -14.093 33.381 1.00 86.25 316 CYS A N 1
ATOM 2396 C CA . CYS A 1 316 ? -17.976 -12.746 33.763 1.00 86.25 316 CYS A CA 1
ATOM 2397 C C . CYS A 1 316 ? -16.514 -12.698 34.249 1.00 86.25 316 CYS A C 1
ATOM 2399 O O . CYS A 1 316 ? -15.806 -11.745 33.943 1.00 86.25 316 CYS A O 1
ATOM 2401 N N . GLY A 1 317 ? -16.035 -13.735 34.950 1.00 89.50 317 GLY A N 1
ATOM 2402 C CA . GLY A 1 317 ? -14.636 -13.816 35.393 1.00 89.50 317 GLY A CA 1
ATOM 2403 C C . GLY A 1 317 ? -13.632 -13.876 34.234 1.00 89.50 317 GLY A C 1
ATOM 2404 O O . GLY A 1 317 ? -12.600 -13.209 34.281 1.00 89.50 317 GLY A O 1
ATOM 2405 N N . GLU A 1 318 ? -13.960 -14.609 33.166 1.00 91.88 318 GLU A N 1
ATOM 2406 C CA . GLU A 1 318 ? -13.159 -14.625 31.934 1.00 91.88 318 GLU A CA 1
ATOM 2407 C C . GLU A 1 318 ? -13.200 -13.259 31.239 1.00 91.88 318 GLU A C 1
ATOM 2409 O O . GLU A 1 318 ? -12.166 -12.765 30.789 1.00 91.88 318 GLU A O 1
ATOM 2414 N N . GLY A 1 319 ? -14.375 -12.619 31.217 1.00 89.94 319 GLY A N 1
ATOM 2415 C CA . GLY A 1 319 ? -14.552 -11.269 30.683 1.00 89.94 319 GLY A CA 1
ATOM 2416 C C . GLY A 1 319 ? -13.629 -10.243 31.345 1.00 89.94 319 GLY A C 1
ATOM 2417 O O . GLY A 1 319 ? -12.881 -9.548 30.656 1.00 89.94 319 GLY A O 1
ATOM 2418 N N . VAL A 1 320 ? -13.605 -10.205 32.683 1.00 90.50 320 VAL A N 1
ATOM 2419 C CA . VAL A 1 320 ? -12.724 -9.304 33.448 1.00 90.50 320 VAL A CA 1
ATOM 2420 C C . VAL A 1 320 ? -11.248 -9.592 33.168 1.00 90.50 320 VAL A C 1
ATOM 2422 O O . VAL A 1 320 ? -10.471 -8.654 32.996 1.00 90.50 320 VAL A O 1
ATOM 2425 N N . ALA A 1 321 ? -10.849 -10.865 33.077 1.00 93.12 321 ALA A N 1
ATOM 2426 C CA . ALA A 1 321 ? -9.463 -11.232 32.787 1.00 93.12 321 ALA A CA 1
ATOM 2427 C C . ALA A 1 321 ? -9.001 -10.718 31.410 1.00 93.12 321 ALA A C 1
ATOM 2429 O O . ALA A 1 321 ? -7.931 -10.116 31.301 1.00 93.12 321 ALA A O 1
ATOM 2430 N N . PHE A 1 322 ? -9.823 -10.888 30.370 1.00 93.56 322 PHE A N 1
ATOM 2431 C CA . PHE A 1 322 ? -9.524 -10.377 29.029 1.00 93.56 322 PHE A CA 1
ATOM 2432 C C . PHE A 1 322 ? -9.471 -8.846 28.973 1.00 93.56 322 PHE A C 1
ATOM 2434 O O . PHE A 1 322 ? -8.579 -8.282 28.335 1.00 93.56 322 PHE A O 1
ATOM 2441 N N . LEU A 1 323 ? -10.384 -8.158 29.663 1.00 92.25 323 LEU A N 1
ATOM 2442 C CA . LEU A 1 323 ? -10.377 -6.695 29.741 1.00 92.25 323 LEU A CA 1
ATOM 2443 C C . LEU A 1 323 ? -9.153 -6.167 30.501 1.00 92.25 323 LEU A C 1
ATOM 2445 O O . LEU A 1 323 ? -8.532 -5.194 30.069 1.00 92.25 323 LEU A O 1
ATOM 2449 N N . ALA A 1 324 ? -8.757 -6.830 31.591 1.00 92.56 324 ALA A N 1
ATOM 2450 C CA . ALA A 1 324 ? -7.541 -6.500 32.330 1.00 92.56 324 ALA A CA 1
ATOM 2451 C C . ALA A 1 324 ? -6.280 -6.687 31.468 1.00 92.56 324 ALA A C 1
ATOM 2453 O O . ALA A 1 324 ? -5.390 -5.834 31.489 1.00 92.56 324 ALA A O 1
ATOM 2454 N N . TRP A 1 325 ? -6.226 -7.755 30.664 1.00 92.62 325 TRP A N 1
ATOM 2455 C CA . TRP A 1 325 ? -5.137 -7.983 29.713 1.00 92.62 325 TRP A CA 1
ATOM 2456 C C . TRP A 1 325 ? -5.087 -6.876 28.654 1.00 92.62 325 TRP A C 1
ATOM 2458 O O . TRP A 1 325 ? -4.052 -6.229 28.488 1.00 92.62 325 TRP A O 1
ATOM 2468 N N . SER A 1 326 ? -6.219 -6.581 28.011 1.00 92.12 326 SER A N 1
ATOM 2469 C CA . SER A 1 326 ? -6.328 -5.492 27.035 1.00 92.12 326 SER A CA 1
ATOM 2470 C C . SER A 1 326 ? -5.824 -4.160 27.602 1.00 92.12 326 SER A C 1
ATOM 2472 O O . SER A 1 326 ? -5.001 -3.480 26.986 1.00 92.12 326 SER A O 1
ATOM 2474 N N . LYS A 1 327 ? -6.256 -3.814 28.821 1.00 91.44 327 LYS A N 1
ATOM 2475 C CA . LYS A 1 327 ? -5.825 -2.601 29.519 1.00 91.44 327 LYS A CA 1
ATOM 2476 C C . LYS A 1 327 ? -4.308 -2.566 29.726 1.00 91.44 327 LYS A C 1
ATOM 2478 O O . LYS A 1 327 ? -3.690 -1.546 29.433 1.00 91.44 327 LYS A O 1
ATOM 2483 N N . SER A 1 328 ? -3.709 -3.665 30.184 1.00 92.00 328 SER A N 1
ATOM 2484 C CA . SER A 1 328 ? -2.261 -3.750 30.411 1.00 92.00 328 SER A CA 1
ATOM 2485 C C . SER A 1 328 ? -1.452 -3.559 29.119 1.00 92.00 328 SER A C 1
ATOM 2487 O O . SER A 1 328 ? -0.463 -2.822 29.112 1.00 92.00 328 SER A O 1
ATOM 2489 N N . GLU A 1 329 ? -1.892 -4.147 28.001 1.00 90.50 329 GLU A N 1
ATOM 2490 C CA . GLU A 1 329 ? -1.242 -3.959 26.696 1.00 90.50 329 GLU A CA 1
ATOM 2491 C C . GLU A 1 329 ? -1.356 -2.505 26.197 1.00 90.50 329 GLU A C 1
ATOM 2493 O O . GLU A 1 329 ? -0.375 -1.939 25.701 1.00 90.50 329 GLU A O 1
ATOM 2498 N N . LEU A 1 330 ? -2.519 -1.864 26.369 1.00 89.38 330 LEU A N 1
ATOM 2499 C CA . LEU A 1 330 ? -2.720 -0.453 26.010 1.00 89.38 330 LEU A CA 1
ATOM 2500 C C . LEU A 1 330 ? -1.881 0.499 26.881 1.00 89.38 330 LEU A C 1
ATOM 2502 O O . LEU A 1 330 ? -1.329 1.479 26.370 1.00 89.38 330 LEU A O 1
ATOM 2506 N N . GLU A 1 331 ? -1.744 0.211 28.177 1.00 89.31 331 GLU A N 1
ATOM 2507 C CA . GLU A 1 331 ? -0.879 0.962 29.097 1.00 89.31 331 GLU A CA 1
ATOM 2508 C C . GLU A 1 331 ? 0.600 0.829 28.706 1.00 89.31 331 GLU A C 1
ATOM 2510 O O . GLU A 1 331 ? 1.296 1.840 28.578 1.00 89.31 331 GLU A O 1
ATOM 2515 N N . SER A 1 332 ? 1.055 -0.387 28.389 1.00 87.44 332 SER A N 1
ATOM 2516 C CA . SER A 1 332 ? 2.415 -0.641 27.896 1.00 87.44 332 SER A CA 1
ATOM 2517 C C . SER A 1 332 ? 2.729 0.149 26.617 1.00 87.44 332 SER A C 1
ATOM 2519 O O . SER A 1 332 ? 3.785 0.782 26.500 1.00 87.44 332 SER A O 1
ATOM 2521 N N . LEU A 1 333 ? 1.783 0.204 25.672 1.00 84.81 333 LEU A N 1
ATOM 2522 C CA . LEU A 1 333 ? 1.914 1.000 24.447 1.00 84.81 333 LEU A CA 1
ATOM 2523 C C . LEU A 1 333 ? 2.016 2.504 24.721 1.00 84.81 333 LEU A C 1
ATOM 2525 O O . LEU A 1 333 ? 2.787 3.212 24.062 1.00 84.81 333 LEU A O 1
ATOM 2529 N N . LYS A 1 334 ? 1.254 3.007 25.697 1.00 80.81 334 LYS A N 1
ATOM 2530 C CA . LYS A 1 334 ? 1.308 4.412 26.118 1.00 80.81 334 LYS A CA 1
ATOM 2531 C C . LYS A 1 334 ? 2.671 4.761 26.725 1.00 80.81 334 LYS A C 1
ATOM 2533 O O . LYS A 1 334 ? 3.230 5.810 26.398 1.00 80.81 334 LYS A O 1
ATOM 2538 N N . GLU A 1 335 ? 3.225 3.885 27.560 1.00 75.25 335 GLU A N 1
ATOM 2539 C CA . GLU A 1 335 ? 4.531 4.071 28.206 1.00 75.25 335 GLU A CA 1
ATOM 2540 C C . GLU A 1 335 ? 5.712 3.961 27.233 1.00 75.25 335 GLU A C 1
ATOM 2542 O O . GLU A 1 335 ? 6.629 4.787 27.273 1.00 75.25 335 GLU A O 1
ATOM 2547 N N . SER A 1 336 ? 5.679 2.991 26.315 1.00 70.25 336 SER A N 1
ATOM 2548 C CA . SER A 1 336 ? 6.707 2.811 25.279 1.00 70.25 336 SER A CA 1
ATOM 2549 C C . SER A 1 336 ? 6.900 4.088 24.440 1.00 70.25 336 SER A C 1
ATOM 2551 O O . SER A 1 336 ? 8.022 4.548 24.203 1.00 70.25 336 SER A O 1
ATOM 2553 N N . LYS A 1 337 ? 5.798 4.766 24.091 1.00 63.03 337 LYS A N 1
ATOM 2554 C CA . LYS A 1 337 ? 5.810 6.004 23.289 1.00 63.03 337 LYS A CA 1
ATOM 2555 C C . LYS A 1 337 ? 6.295 7.247 24.036 1.00 63.03 337 LYS A C 1
ATOM 2557 O O . LYS A 1 337 ? 6.748 8.203 23.390 1.00 63.03 337 LYS A O 1
ATOM 2562 N N . LEU A 1 338 ? 6.213 7.249 25.368 1.00 54.78 338 LEU A N 1
ATOM 2563 C CA . LEU A 1 338 ? 6.796 8.296 26.212 1.00 54.78 338 LEU A CA 1
ATOM 2564 C C . LEU A 1 338 ? 8.328 8.195 26.233 1.00 54.78 338 LEU A C 1
ATOM 2566 O O . LEU A 1 338 ? 8.995 9.223 26.213 1.00 54.78 338 LEU A O 1
ATOM 2570 N N . LYS A 1 339 ? 8.894 6.982 26.181 1.00 50.84 339 LYS A N 1
ATOM 2571 C CA . LYS A 1 339 ? 10.353 6.762 26.207 1.00 50.84 339 LYS A CA 1
ATOM 2572 C C . LYS A 1 339 ? 11.043 7.069 24.871 1.00 50.84 339 LYS A C 1
ATOM 2574 O O . LYS A 1 339 ? 12.164 7.565 24.866 1.00 50.84 339 LYS A O 1
ATOM 2579 N N . LEU A 1 340 ? 10.369 6.868 23.734 1.00 49.72 340 LEU A N 1
ATOM 2580 C CA . LEU A 1 340 ? 10.898 7.197 22.395 1.00 49.72 340 LEU A CA 1
ATOM 2581 C C . LEU A 1 340 ? 10.841 8.703 22.036 1.00 49.72 340 LEU A C 1
ATOM 2583 O O . LEU A 1 340 ? 11.115 9.090 20.899 1.00 49.72 340 LEU A O 1
ATOM 2587 N N . SER A 1 341 ? 10.459 9.595 22.960 1.00 43.03 341 SER A N 1
ATOM 2588 C CA . SER A 1 341 ? 10.150 10.999 22.644 1.00 43.03 341 SER A CA 1
ATOM 2589 C C . SER A 1 341 ? 11.348 11.927 22.406 1.00 43.03 341 SER A C 1
ATOM 2591 O O . SER A 1 341 ? 11.123 13.122 22.231 1.00 43.03 341 SER A O 1
ATOM 2593 N N . VAL A 1 342 ? 12.587 1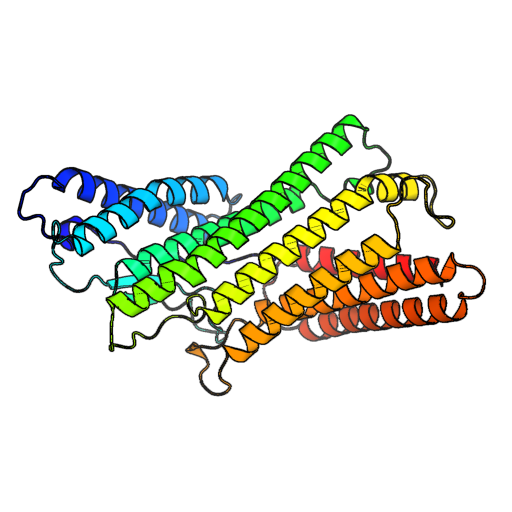1.427 22.394 1.00 36.69 342 VAL A N 1
ATOM 2594 C CA . VAL A 1 342 ? 13.791 12.280 22.475 1.00 36.69 342 VAL A CA 1
ATOM 2595 C C . VAL A 1 342 ? 14.472 12.570 21.120 1.00 36.69 342 VAL A C 1
ATOM 2597 O O . VAL A 1 342 ? 15.325 13.446 21.075 1.00 36.69 342 VAL A O 1
ATOM 2600 N N . GLY A 1 343 ? 14.103 11.945 19.988 1.00 33.31 343 GLY A N 1
ATOM 2601 C CA . GLY A 1 343 ? 15.003 11.993 18.810 1.00 33.31 343 GLY A CA 1
ATOM 2602 C C . GLY A 1 343 ? 14.447 12.077 17.385 1.00 33.31 343 GLY A C 1
ATOM 2603 O O . GLY A 1 343 ? 15.245 11.985 16.458 1.00 33.31 343 GLY A O 1
ATOM 2604 N N . GLY A 1 344 ? 13.141 12.238 17.143 1.00 37.31 344 GLY A N 1
ATOM 2605 C CA . GLY A 1 344 ? 12.594 12.134 15.777 1.00 37.31 344 GLY A CA 1
ATOM 2606 C C . GLY A 1 344 ? 11.767 13.333 15.319 1.00 37.31 344 GLY A C 1
ATOM 2607 O O . GLY A 1 344 ? 10.786 13.679 15.973 1.00 37.31 344 GLY A O 1
ATOM 2608 N N . LYS A 1 345 ? 12.086 13.896 14.140 1.00 39.25 345 LYS A N 1
ATOM 2609 C CA . LYS A 1 345 ? 11.191 14.758 13.333 1.00 39.25 345 LYS A CA 1
ATOM 2610 C C . LYS A 1 345 ? 10.008 13.940 12.775 1.00 39.25 345 LYS A C 1
ATOM 2612 O O . LYS A 1 345 ? 9.839 13.818 11.568 1.00 39.25 345 LYS A O 1
ATOM 2617 N N . VAL A 1 346 ? 9.227 13.317 13.650 1.00 47.03 346 VAL A N 1
ATOM 2618 C CA . VAL A 1 346 ? 7.917 12.755 13.302 1.00 47.03 346 VAL A CA 1
ATOM 2619 C C . VAL A 1 346 ? 6.900 13.880 13.456 1.00 47.03 346 VAL A C 1
ATOM 2621 O O . VAL A 1 346 ? 7.007 14.671 14.396 1.00 47.03 346 VAL A O 1
ATOM 2624 N N . ASN A 1 347 ? 5.941 13.975 12.532 1.00 54.69 347 ASN A N 1
ATOM 2625 C CA . ASN A 1 347 ? 4.897 14.995 12.558 1.00 54.69 347 ASN A CA 1
ATOM 2626 C C . ASN A 1 347 ? 4.225 15.016 13.941 1.00 54.69 347 ASN A C 1
ATOM 2628 O O . ASN A 1 347 ? 3.623 14.034 14.380 1.00 54.69 347 ASN A O 1
ATOM 2632 N N . LYS A 1 348 ? 4.371 16.137 14.658 1.00 57.03 348 LYS A N 1
ATOM 2633 C CA . LYS A 1 348 ? 3.880 16.316 16.035 1.00 57.03 348 LYS A CA 1
ATOM 2634 C C . LYS A 1 348 ? 2.373 16.046 16.137 1.00 57.03 348 LYS A C 1
ATOM 2636 O O . LYS A 1 348 ? 1.913 15.519 17.146 1.00 57.03 348 LYS A O 1
ATOM 2641 N N . GLU A 1 349 ? 1.646 16.347 15.066 1.00 58.12 349 GLU A N 1
ATOM 2642 C CA . GLU A 1 349 ? 0.205 16.139 14.910 1.00 58.12 349 GLU A CA 1
ATOM 2643 C C . GLU A 1 349 ? -0.177 14.656 14.813 1.00 58.12 349 GLU A C 1
ATOM 2645 O O . GLU A 1 349 ? -1.057 14.204 15.539 1.00 58.12 349 GLU A O 1
ATOM 2650 N N . GLU A 1 350 ? 0.534 13.853 14.015 1.00 59.59 350 GLU A N 1
ATOM 2651 C CA . GLU A 1 350 ? 0.284 12.404 13.929 1.00 59.59 350 GLU A CA 1
ATOM 2652 C C . GLU A 1 350 ? 0.553 11.704 15.262 1.00 59.59 350 GLU A C 1
ATOM 2654 O O . GLU A 1 350 ? -0.147 10.763 15.648 1.00 59.59 350 GLU A O 1
ATOM 2659 N N . LYS A 1 351 ? 1.565 12.178 15.997 1.00 61.88 351 LYS A N 1
ATOM 2660 C CA . LYS A 1 351 ? 1.884 11.665 17.330 1.00 61.88 351 LYS A CA 1
ATOM 2661 C C . LYS A 1 351 ? 0.799 12.021 18.349 1.00 61.88 351 LYS A C 1
ATOM 2663 O O . LYS A 1 351 ? 0.471 11.174 19.179 1.00 61.88 351 LYS A O 1
ATOM 2668 N N . ALA A 1 352 ? 0.251 13.235 18.282 1.00 62.78 352 ALA A N 1
ATOM 2669 C CA . ALA A 1 352 ? -0.865 13.662 19.121 1.00 62.78 352 ALA A CA 1
ATOM 2670 C C . ALA A 1 352 ? -2.118 12.822 18.831 1.00 62.78 352 ALA A C 1
ATOM 2672 O O . ALA A 1 352 ? -2.604 12.149 19.732 1.00 62.78 352 ALA A O 1
ATOM 2673 N N . ALA A 1 353 ? -2.518 12.694 17.563 1.00 64.44 353 ALA A N 1
ATOM 2674 C CA . ALA A 1 353 ? -3.682 11.897 17.168 1.00 64.44 353 ALA A CA 1
ATOM 2675 C C . ALA A 1 353 ? -3.573 10.414 17.580 1.00 64.44 353 ALA A C 1
ATOM 2677 O O . ALA A 1 353 ? -4.555 9.792 17.985 1.00 64.44 353 ALA A O 1
ATOM 2678 N N . LYS A 1 354 ? -2.370 9.821 17.514 1.00 65.25 354 LYS A N 1
ATOM 2679 C CA . LYS A 1 354 ? -2.132 8.450 18.004 1.00 65.25 354 LYS A CA 1
ATOM 2680 C C . LYS A 1 354 ? -2.209 8.345 19.530 1.00 65.25 354 LYS A C 1
ATOM 2682 O O . LYS A 1 354 ? -2.610 7.297 20.030 1.00 65.25 354 LYS A O 1
ATOM 2687 N N . LYS A 1 355 ? -1.797 9.383 20.264 1.00 69.19 355 LYS A N 1
ATOM 2688 C CA . LYS A 1 355 ? -1.897 9.436 21.729 1.00 69.19 355 LYS A CA 1
ATOM 2689 C C . LYS A 1 355 ? -3.351 9.588 22.170 1.00 69.19 355 LYS A C 1
ATOM 2691 O O . LYS A 1 355 ? -3.754 8.880 23.086 1.00 69.19 355 LYS A O 1
ATOM 2696 N N . ASP A 1 356 ? -4.104 10.449 21.496 1.00 71.56 356 ASP A N 1
ATOM 2697 C CA . ASP A 1 356 ? -5.518 10.693 21.782 1.00 71.56 356 ASP A CA 1
ATOM 2698 C C . ASP A 1 356 ? -6.330 9.418 21.524 1.00 71.56 356 ASP A C 1
ATOM 2700 O O . ASP A 1 356 ? -7.000 8.939 22.429 1.00 71.56 356 ASP A O 1
ATOM 2704 N N . ARG A 1 357 ? -6.095 8.732 20.392 1.00 73.75 357 ARG A N 1
ATOM 2705 C CA . ARG A 1 357 ? -6.667 7.396 20.127 1.00 73.75 357 ARG A CA 1
ATOM 2706 C C . ARG A 1 357 ? -6.393 6.401 21.258 1.00 73.75 357 ARG A C 1
ATOM 2708 O O . ARG A 1 357 ? -7.292 5.689 21.679 1.00 73.75 357 ARG A O 1
ATOM 2715 N N . LEU A 1 358 ? -5.144 6.295 21.718 1.00 74.06 358 LEU A N 1
ATOM 2716 C CA . LEU A 1 358 ? -4.801 5.355 22.791 1.00 74.06 358 LEU A CA 1
ATOM 2717 C C . LEU A 1 358 ? -5.483 5.722 24.113 1.00 74.06 358 LEU A C 1
ATOM 2719 O O . LEU A 1 358 ? -5.818 4.824 24.879 1.00 74.06 358 LEU A O 1
ATOM 2723 N N . ALA A 1 359 ? -5.671 7.014 24.388 1.00 73.69 359 ALA A N 1
ATOM 2724 C CA . ALA A 1 359 ? -6.403 7.471 25.560 1.00 73.69 359 ALA A CA 1
ATOM 2725 C C . ALA A 1 359 ? -7.893 7.113 25.456 1.00 73.69 359 ALA A C 1
ATOM 2727 O O . ALA A 1 359 ? -8.413 6.498 26.383 1.00 73.69 359 ALA A O 1
ATOM 2728 N N . ASP A 1 360 ? -8.523 7.386 24.311 1.00 75.06 360 ASP A N 1
ATOM 2729 C CA . ASP A 1 360 ? -9.934 7.077 24.056 1.00 75.06 360 ASP A CA 1
ATOM 2730 C C . ASP A 1 360 ? -10.222 5.576 24.192 1.00 75.06 360 ASP A C 1
ATOM 2732 O O . ASP A 1 360 ? -11.189 5.172 24.837 1.00 75.06 360 ASP A O 1
ATOM 2736 N N . GLU A 1 361 ? -9.361 4.724 23.629 1.00 79.38 361 GLU A N 1
ATOM 2737 C CA . GLU A 1 361 ? -9.535 3.268 23.697 1.00 79.38 361 GLU A CA 1
ATOM 2738 C C . GLU A 1 361 ? -9.306 2.724 25.111 1.00 79.38 361 GLU A C 1
ATOM 2740 O O . GLU A 1 361 ? -9.992 1.795 25.537 1.00 79.38 361 GLU A O 1
ATOM 2745 N N . LEU A 1 362 ? -8.374 3.318 25.862 1.00 75.06 362 LEU A N 1
ATOM 2746 C CA . LEU A 1 362 ? -8.107 2.954 27.251 1.00 75.06 362 LEU A CA 1
ATOM 2747 C C . LEU A 1 362 ? -9.264 3.377 28.162 1.00 75.06 362 LEU A C 1
ATOM 2749 O O . LEU A 1 362 ? -9.657 2.616 29.047 1.00 75.06 362 LEU A O 1
ATOM 2753 N N . ASP A 1 363 ? -9.837 4.557 27.939 1.00 76.31 363 ASP A N 1
ATOM 2754 C CA . ASP A 1 363 ? -11.018 5.010 28.669 1.00 76.31 363 ASP A CA 1
ATOM 2755 C C . ASP A 1 363 ? -12.250 4.187 28.287 1.00 76.31 363 ASP A C 1
ATOM 2757 O O . ASP A 1 363 ? -13.011 3.789 29.165 1.00 76.31 363 ASP A O 1
ATOM 2761 N N . SER A 1 364 ? -12.386 3.797 27.019 1.00 72.25 364 SER A N 1
ATOM 2762 C CA . SER A 1 364 ? -13.433 2.875 26.586 1.00 72.25 364 SER A CA 1
ATOM 2763 C C . SER A 1 364 ? -13.283 1.481 27.208 1.00 72.25 364 SER A C 1
ATOM 2765 O O . SER A 1 364 ? -14.275 0.909 27.646 1.00 72.25 364 SER A O 1
ATOM 2767 N N . ALA A 1 365 ? -12.064 0.944 27.327 1.00 71.69 365 ALA A N 1
ATOM 2768 C CA . ALA A 1 365 ? -11.821 -0.331 28.006 1.00 71.69 365 ALA A CA 1
ATOM 2769 C C . ALA A 1 365 ? -12.187 -0.281 29.502 1.00 71.69 365 ALA A C 1
ATOM 2771 O O . ALA A 1 365 ? -12.715 -1.257 30.030 1.00 71.69 365 ALA A O 1
ATOM 2772 N N . LYS A 1 366 ? -11.966 0.860 30.175 1.00 73.44 366 LYS A N 1
ATOM 2773 C CA . LYS A 1 366 ? -12.384 1.063 31.574 1.00 73.44 366 LYS A CA 1
ATOM 2774 C C . LYS A 1 366 ? -13.898 1.097 31.758 1.00 73.44 366 LYS A C 1
ATOM 2776 O O . LYS A 1 366 ? -14.342 0.787 32.846 1.00 73.44 366 LYS A O 1
ATOM 2781 N N . VAL A 1 367 ? -14.678 1.488 30.747 1.00 73.88 367 VAL A N 1
ATOM 2782 C CA . VAL A 1 367 ? -16.151 1.532 30.853 1.00 73.88 367 VAL A CA 1
ATOM 2783 C C . VAL A 1 367 ? -16.758 0.127 30.972 1.00 73.88 367 VAL A C 1
ATOM 2785 O O . VAL A 1 367 ? -17.857 -0.015 31.500 1.00 73.88 367 VAL A O 1
ATOM 2788 N N . PHE A 1 368 ? -16.061 -0.905 30.486 1.00 65.50 368 PHE A N 1
ATOM 2789 C CA . PHE A 1 368 ? -16.514 -2.301 30.552 1.00 65.50 368 PHE A CA 1
ATOM 2790 C C . PHE A 1 368 ? -15.980 -3.077 31.769 1.00 65.50 368 PHE A C 1
ATOM 2792 O O . PHE A 1 368 ? -16.410 -4.211 31.980 1.00 65.50 368 PHE A O 1
ATOM 2799 N N . LEU A 1 369 ? -15.042 -2.497 32.528 1.00 62.53 369 LEU A N 1
ATOM 2800 C CA . LEU A 1 369 ? -14.557 -3.006 33.819 1.00 62.53 369 LEU A CA 1
ATOM 2801 C C . LEU A 1 369 ? -15.381 -2.395 34.951 1.00 62.53 369 LEU A C 1
ATOM 2803 O O . LEU A 1 369 ? -15.688 -3.146 35.903 1.00 62.53 369 LEU A O 1
#

Radius of gyration: 23.56 Å; Cα contacts (8 Å, |Δi|>4): 506; chains: 1; bounding box: 55×40×73 Å

pLDDT: mean 86.16, std 13.32, range [33.31, 98.0]

InterPro domains:
  IPR004328 BRO1 domain [PF03097] (144-355)
  IPR004328 BRO1 domain [PS51180] (2-369)
  IPR004328 BRO1 domain [SM01041] (7-365)
  IPR037505 pH-response regulator protein palC [PTHR40463] (3-358)
  IPR038499 BRO1 domain superfamily [G3DSA:1.25.40.280] (4-367)

Organism: NCBI:txid1051891

Foldseek 3Di:
DFADAFLQKAWDQDQQVQWKDQPPCPCVVLSRVLSVLVVLLRVLSVCQVPPPDDRDLVSNLVSLVSNLVSLVVVVVCCVVVNIDTPDQDWIWMFDGFFADDPPDDGDTDTFTDSLVVNLSSLLNNLSSLSNVLRVLDVVLDPVLLDQPDDPVNLVVSLVSLLVSLVSLLVSLVSLVCLLPPSLVVVCVVCDPDDDDDALCSPSLLSNLSSLSSNLVSLVSVLVSLCSNQSNVCSVPPADDGDPSHDQLLVLLVSLLSSLVSLVSSLVSLVVQADPPDSRRHTYVVSNLVSVLSSLLSNLSSLLSVLSNQCPDPPRNVSSVVSLVVSLVSLVVSLVVLVVPPPDDPDPPVVSVVVNVVSVVVNVVSVSSD

Solvent-accessible surface area (backbone atoms only — not comparable to full-atom values): 19466 Å² total; per-residue (Å²): 133,72,58,78,78,63,72,76,54,47,59,58,91,73,55,45,66,77,36,44,42,61,87,81,59,83,52,56,66,60,31,52,50,40,23,49,36,49,50,50,41,36,50,51,39,49,47,64,70,72,52,91,66,88,80,66,34,65,62,51,40,54,36,43,64,66,28,48,60,44,56,53,50,51,54,50,34,40,75,72,62,67,29,44,66,74,54,87,49,68,40,40,35,30,58,68,41,41,40,72,64,101,82,62,76,71,55,70,46,74,36,70,38,71,53,47,53,51,50,52,48,50,51,42,41,25,41,31,28,33,36,43,21,30,52,51,45,62,76,58,59,71,55,42,64,47,88,83,64,48,73,67,58,48,52,56,50,51,50,51,49,49,49,30,26,50,30,16,44,49,20,16,52,45,26,45,48,40,40,71,48,50,51,54,50,39,50,63,72,55,51,91,60,82,71,89,69,58,39,66,74,33,50,54,36,25,47,16,52,18,35,38,27,43,26,52,22,48,53,45,50,53,51,60,62,39,33,62,26,44,37,51,38,66,77,54,70,65,88,72,81,57,91,65,45,66,62,39,60,56,52,15,54,53,25,42,51,32,15,52,30,18,48,51,18,40,54,33,41,54,72,61,31,60,100,84,46,66,77,40,21,56,29,62,69,58,52,50,49,31,52,53,51,17,49,49,25,42,22,52,14,31,36,25,43,9,52,42,29,47,75,39,90,92,32,45,69,58,9,53,52,27,36,53,50,16,49,52,48,51,50,51,55,56,53,55,58,61,72,66,69,82,79,70,99,60,64,68,63,62,54,46,55,54,51,50,50,54,50,54,54,49,55,54,53,56,74,80,107

Sequence (369 aa):
MAPYQYELPTTGAISFTDICIDGTGSYTVALVEATTARANLRSILKEHKHGAGEKDYLRIIKTADGYLPHIYSIIACVTAGELSLRASPVFSWRSTLSSRGFATPSSRTDVPSLYADLAFTLLTLAYAYSNLSSVTLAAIGQYELERTISDAERKAKDEKLNFAANLLARASGVYEHLAEKVLPEWDKAIGATKTERPPELAKVVVTALAKMAVADANQLAIRKLMTRSAYDSTLTPGPPLPKSHPPTSLLGKLYINASSLYTSALSLVNAASPTSNDSKEVNANLRHYLSDESTFCSAMSHRWFGVDAGEAPGRCGEGVAFLAWSKSELESLKESKLKLSVGGKVNKEEKAAKKDRLADELDSAKVFL

Mean predicted aligned error: 7.32 Å
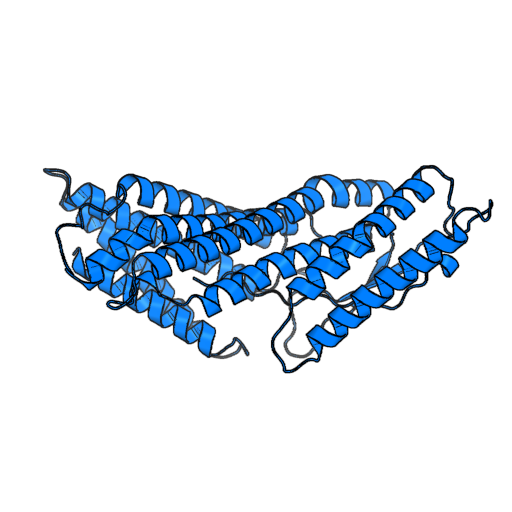
Secondary structure (DSSP, 8-state):
--PPPPPPP-B----HHHHEE-SSSTTHHHHHHHHHHHHHHHHHHHHHHH--S---HHHHHHHHHHHHHHHHHHHHHHHHTSSEESS--EEEEE-SSB---TT---PEEEEESHHHHHHHHHHHHHHHHHHHHHHHHHHH-SGGG-TT--HHHHHHHHHHHHHHHHHHHHHHHHHHHIIIIIHHHHHHHHTT------GGGSHHHHHHHHHHHHHHHHHHHHHHHHHHHHHHHHHS-SSSPPTTPPPHHHHHHHHHHHHHHHHHHHHHHHHTS-TT-GGG-B-HHHHHHHHHHHHHHHHHHHHHHHHHHHHSTT-HHHHHHHHHHHHHHHHHHHHHHHHTTTS----HHHHHHHHHHHHHHHHHHHHT-